Protein 6K00 (pdb70)

B-factor: mean 43.9, std 18.14, range [18.02, 138.72]

Sequence (712 aa):
GLLSTNFDMIQALPLNVKQRVCALKNLQMKTIQIESDFYKRVHELEIEFEGKFKSTFDQRKAIVAGEVEPTKEQIDTPILEGLEGDQLAELYKAAEADPSAKGIKDFWLTALRTHDLVAEAIEEHDVPILSYLTDVTTAASKDPAGFKIEFHFATNPYFKNQVLTKTYLLGFDPDAEAPLQFDGPHVIRAVGDTIEWEDGKNVTKKAVKLTKTVKADSFFNFFEPPEQAEEFLELDYEMGQAIRDTIIPRAVLFYTGELQSDDLYFQHMGLLSTNFDMIQALPLNVKQRVCALKNLQMKTIQIESDFYKRVHELEIEFEGKFKSTFDQRKAIVAGEVEPTKEQIDTPILEGLEGDQLAELYKAAEADPSAKGIKDFWLTALRTHDLVAEAIEEHDVPILSYLTDVTTAASKDPAGFKIEFHFATNPYFKNQVLTKTYLLGFDPDAEAPLQFDGPHVIRAVGDTIEWEDGKNVTKKAVTVKADSFFNFFEPPKSKDEREQAEEFLELDYEMGQAIRDTIIPRAVLFYTGELQSKESYSVYIYRVLKQVHPDTGVSSKAMSIMNSFVNDVFERIAAEASRLAHYNKRSTISSREIQTAVRLILPGELAKHAVSEGTKAVTKYTSSKKAKSRSSRAGLQFPVGRLHRILRKGNYAQRVGAGAPVYLAAVLEYLAAEVLELAGNAARDNKKTRIAPRHLQLAVRNDEELNKLLAGV

Radius of gyration: 29.06 Å; Cα contacts (8 Å, |Δi|>4): 1190; chains: 3; bounding box: 80×83×58 Å

Solvent-accessible surface area: 33879 Å² total; per-residue (Å²): 41,107,146,10,87,28,34,115,57,0,74,71,22,34,49,38,9,0,51,12,0,0,0,2,0,13,4,7,47,100,4,0,98,23,18,1,62,30,65,66,89,20,9,80,6,56,57,79,5,51,58,99,32,125,58,8,40,50,78,14,76,20,2,14,48,35,131,78,74,26,77,154,115,18,57,93,12,54,0,0,43,31,22,51,59,100,54,31,46,107,6,49,157,59,21,154,52,55,114,90,28,152,1,5,150,40,3,1,5,13,0,0,97,22,29,39,77,0,10,68,22,13,30,129,79,0,24,58,0,1,37,75,11,53,10,2,47,33,34,15,42,77,136,82,24,1,11,81,0,37,0,56,6,44,122,15,68,36,3,129,22,124,58,0,31,0,37,0,31,13,11,12,80,12,60,99,164,18,31,14,113,6,114,2,40,69,20,110,138,14,61,22,46,111,23,97,47,58,147,81,77,55,33,8,76,117,66,73,212,202,95,138,88,36,136,13,82,11,1,2,26,5,6,110,26,95,130,117,54,139,56,100,27,81,114,15,17,87,26,0,63,13,0,25,81,42,0,2,18,25,0,2,0,9,2,0,0,0,20,26,42,76,51,114,64,20,19,92,80,1,31,8,1,31,24,15,65,61,0,52,70,23,31,54,29,8,0,48,35,0,0,0,2,0,12,5,6,50,94,4,0,95,35,18,0,69,28,61,82,82,25,13,69,14,51,51,94,6,48,57,99,36,127,62,9,34,44,79,12,70,22,3,13,37,7,130,66,122,19,75,76,114,14,57,117,12,43,0,0,60,56,13,124,49,109,71,19,63,137,6,55,86,58,21,156,55,52,132,101,34,147,1,4,166,34,3,2,4,16,0,0,102,24,29,86,64,0,33,140,26,22,64,139,78,0,29,57,0,1,45,75,10,40,3,1,41,32,32,14,46,128,137,83,29,0,11,79,0,37,0,48,7,43,136,15,70,32,2,145,28,137,56,0,34,0,40,0,36,11,10,15,76,18,60,101,157,14,25,2,71,8,118,4,43,71,12,82,66,6,66,23,49,97,24,93,48,56,147,87,81,48,27,10,78,119,93,123,131,65,102,12,108,13,3,3,33,7,11,83,12,29,97,5,118,111,82,100,99,137,22,74,114,121,0,72,91,14,13,83,27,0,64,12,0,25,84,51,0,2,20,30,0,1,5,14,2,0,0,44,63,115,136,146,66,21,1,6,8,4,0,46,87,1,0,63,113,43,20,90,124,2,11,9,30,37,122,0,12,20,31,1,14,51,15,7,24,42,4,8,97,77,0,0,49,44,0,22,133,84,0,128,175,70,115,78,26,56,0,40,26,168,24,0,34,66,2,0,134,120,32,4,31,49,87,9,10,131,90,0,16,44,69,0,63,124,5,30,82,101,23,102,74,27,211,128,112,55,38,75,13,63,63,4,48,22,60,0,4,0,6,24,0,17,26,27,0,96,44,44,88,48,9,99,48,20,29,52,19,0,0,0,2,0,0,2,0,2,21,31,12,3,24,56,4,0,74,54,0,0,62,19,0,111,117,68,185,102,85,117,0,12,35,142,1,0,97,83,7,9,164,118,44,150,34,2,35,163,3,10,68,84,78

Nearest PDB structures (foldseek):
  6k00-assembly1_A  TM=1.004E+00  e=4.663E-52  Caenorhabditis elegans
  6k0c-assembly1_A  TM=9.958E-01  e=4.990E-48  Caenorhabditis elegans
  6k02-assembly1_A-2  TM=9.878E-01  e=5.646E-46  Caenorhabditis elegans
  6k09-assembly1_B  TM=9.761E-01  e=1.229E-45  Caenorhabditis elegans
  6k0c-assembly1_B  TM=9.736E-01  e=3.401E-45  Caenorhabditis elegans

InterPro domains:
  IPR002164 Nucleosome assembly protein [PF00956] (28-291)
  IPR002164 Nucleosome assembly protein [PTHR11875] (17-298)
  IPR037231 NAP-like superfamily [SSF143113] (11-296)

Secondary structure (DSSP, 8-state):
-TT-TTHHHHHHS-HHHHHHHHHHHHHHHHHHHHHHHHHHHHHHHHHHHHHHHHHHHHHHHHHHHTSSPPPHHHHTS-SSTT--HHHHHHHHHSS---TT--S-TTHHHHHHHHSHHHHHH--GGGHHHHTTEEEEEEEEEETTEEEEEEEEE-S-SSBS-SEEEEEEEEE-SPPTTSGGG--S-EEEEEE-----BPTT--TTEEEE---EEEEPP-GGGGGS---THHHHHHHHHHHHHHIIIIITTTHHHHHHT-EE---/-EE-SSGGG-TTHHHHHHS-HHHHHHHHHHHHHHHHHHHHHHHHHHHHHHHHHHHHHHHHHHHHHHHHHHHTSSPPPHHHHTS-SSTT--HHHHHHHHHSS---TT--S-TTHHHHHHHHSHHHHHH--GGGHHHHTTEEEEEEEEEETTEEEEEEEEE-S-SSBS-SEEEEEEEEE-SPPTTSGGG--S-EEEEEE-----BPTT--TTEE---EEPP-GGGGGSPPPPGGG--THHHHHHHHHHHHHIIIIIITTTHHHHHHT-S--/----HHHHHHHHHHH-TT-EE-HHHHHHHHHHHHHHHHHHHHHHHHHHTTSSS--B-HHHHHHHHHHHS-HHHHHHHHHHHHHHHHHHHT---PPPHHHHTT-SS-HHHHHHHHHHTTTTS-B-THHHHHHHHHHHHHHHHHHHHHHHHHHHTT-SEE-HHHHHHHHHTSHHHHHHSTT-

Foldseek 3Di:
DCPDPCNVVLVPDPPVVNVVVVVVVVVLLVVLQVVLVVLVVVLVVVQVCCVVCVVVQVVLLCQQQQVDDDDPVRVPDQLDPPDDPVVSVVVVVVDDDDVVDGHRFCLQVQLQCLPPLSVVQADPLCSVQSRQFRHKDKHADVVQGWMKIWTAGDDDQFFDDRIWMKTFRWDSAQDPVCNNVDDGIDTPDIATGDTHTHPPRPQQWDWDDVIDIDGHGHSRCLRVQFVCNVVRVVSSVVSVCCVHPPCSVCVSCSSVVVDDDDD/DFDDPPQCPPPCNVVLVPDPPVVVVVVVVVVVVLLVVLQVVLVVLLVVLVVQQVCCVVCVVVQVVLLCQQQQVDDDDPVRVPQQLDPPDDPVVRVVVCPPDDDDPVDGHRFCLQVQLQCLPPLSVVQADPLNNVQSRQFSHKDKHADVVQGWMKIWTAGDDDQFFDDRIWMKTWRWDSAADPVHRNRDDGIDTQFIATGDTHTDPPRPQLADPCRDGDRHSNCLRVQQGHPVPDPCSVVSNVSSVVVVCCCHVPCNVCSSCSNVVVDHD/DDAQLVLLQVLLCVLQVQFAADPVRRVVLRVLLVVLLVQLLLQLLVVQVPDDQQEREQVSSLVSLPVQFDDPLSVVLSVQLVQLLVQLVVFDVDDASQVSSPHSFHLVVSVVVSCVVPSSHHYDSSNSSSSRRSSSVLSNQLSNQLCVQQVVVVHRYRYNVSSCCSQVVDVRSCVNPVVD

Organism: Caenorhabditis elegans (NCBI:txid6239)

Structure (mmCIF, N/CA/C/O backbone):
data_6K00
#
_entry.id   6K00
#
_cell.length_a   68.298
_cell.length_b   78.724
_cell.length_c   169.390
_cell.angle_alpha   90.000
_cell.angle_beta   90.000
_cell.angle_gamma   90.000
#
_symmetry.space_group_name_H-M   'P 21 21 21'
#
loop_
_entity.id
_entity.type
_entity.pdbx_description
1 polymer 'Nucleosome Assembly Protein'
2 polymer 'Histone H2B 1,Histone H2A'
3 water water
#
loop_
_atom_site.group_PDB
_atom_site.id
_atom_site.type_symbol
_atom_site.label_atom_id
_atom_site.label_alt_id
_atom_site.label_comp_id
_atom_site.label_asym_id
_atom_site.label_entity_id
_atom_site.label_seq_id
_atom_site.pdbx_PDB_ins_code
_atom_site.Cartn_x
_atom_site.Cartn_y
_atom_site.Cartn_z
_atom_site.occupancy
_atom_site.B_iso_or_equiv
_atom_site.auth_seq_id
_atom_site.auth_comp_id
_atom_site.auth_asym_id
_atom_site.auth_atom_id
_atom_site.pdbx_PDB_model_num
ATOM 1 N N . GLY A 1 22 ? -11.586 -4.032 -10.639 1.00 82.40 10 GLY A N 1
ATOM 2 C CA . GLY A 1 22 ? -11.812 -2.637 -10.978 1.00 82.46 10 GLY A CA 1
ATOM 3 C C . GLY A 1 22 ? -11.636 -1.703 -9.791 1.00 81.94 10 GLY A C 1
ATOM 4 O O . GLY A 1 22 ? -11.228 -0.548 -9.939 1.00 83.71 10 GLY A O 1
ATOM 5 N N . LEU A 1 23 ? -11.975 -2.213 -8.616 1.00 77.08 11 LEU A N 1
ATOM 6 C CA . LEU A 1 23 ? -11.720 -1.486 -7.376 1.00 70.94 11 LEU A CA 1
ATOM 7 C C . LEU A 1 23 ? -10.261 -1.582 -6.950 1.00 62.64 11 LEU A C 1
ATOM 8 O O . LEU A 1 23 ? -9.849 -0.905 -6.019 1.00 60.83 11 LEU A O 1
ATOM 13 N N . LEU A 1 24 ? -9.484 -2.406 -7.631 1.00 62.17 12 LEU A N 1
ATOM 14 C CA . LEU A 1 24 ? -8.052 -2.538 -7.402 1.00 63.02 12 LEU A CA 1
ATOM 15 C C . LEU A 1 24 ? -7.248 -1.376 -8.001 1.00 63.59 12 LEU A C 1
ATOM 16 O O . LEU A 1 24 ? -6.026 -1.327 -7.815 1.00 62.47 12 LEU A O 1
ATOM 21 N N . SER A 1 25 ? -7.904 -0.461 -8.727 1.00 62.01 13 SER A N 1
ATOM 22 C CA . SER A 1 25 ? -7.208 0.611 -9.438 1.00 62.78 13 SER A CA 1
ATOM 23 C C . SER A 1 25 ? -6.313 1.415 -8.504 1.00 62.06 13 SER A C 1
ATOM 24 O O . SER A 1 25 ? -6.698 1.730 -7.376 1.00 59.03 13 SER A O 1
ATOM 27 N N . THR A 1 26 ? -5.110 1.740 -8.999 1.00 61.93 14 THR A N 1
ATOM 28 C CA . THR A 1 26 ? -4.086 2.425 -8.208 1.00 60.34 14 THR A CA 1
ATOM 29 C C . THR A 1 26 ? -4.602 3.721 -7.580 1.00 59.84 14 THR A C 1
ATOM 30 O O . THR A 1 26 ? -4.209 4.083 -6.463 1.00 58.86 14 THR A O 1
ATOM 34 N N . ASN A 1 27 ? -5.462 4.446 -8.295 1.00 57.95 15 ASN A N 1
ATOM 35 C CA . ASN A 1 27 ? -5.941 5.755 -7.870 1.00 54.80 15 ASN A CA 1
ATOM 36 C C . ASN A 1 27 ? -7.434 5.774 -7.542 1.00 54.69 15 ASN A C 1
ATOM 37 O O . ASN A 1 27 ? -8.104 6.780 -7.787 1.00 58.25 15 ASN A O 1
ATOM 42 N N . PHE A 1 28 ? -7.977 4.677 -6.997 1.00 55.33 16 PHE A N 1
ATOM 43 C CA . PHE A 1 28 ? -9.416 4.613 -6.734 1.00 53.76 16 PHE A CA 1
ATOM 44 C C . PHE A 1 28 ? -9.878 5.727 -5.800 1.00 57.58 16 PHE A C 1
ATOM 45 O O . PHE A 1 28 ? -10.932 6.333 -6.027 1.00 61.23 16 PHE A O 1
ATOM 53 N N . ASP A 1 29 ? -9.128 5.985 -4.722 1.00 58.38 17 ASP A N 1
ATOM 54 C CA . ASP A 1 29 ? -9.578 6.962 -3.733 1.00 56.04 17 ASP A CA 1
ATOM 55 C C . ASP A 1 29 ? -9.751 8.335 -4.364 1.00 52.99 17 ASP A C 1
ATOM 56 O O . ASP A 1 29 ? -10.718 9.046 -4.067 1.00 53.25 17 ASP A O 1
ATOM 61 N N . MET A 1 30 ? -8.830 8.714 -5.253 1.00 48.96 18 MET A N 1
ATOM 62 C CA . MET A 1 30 ? -8.973 9.960 -5.998 1.00 47.74 18 MET A CA 1
ATOM 63 C C . MET A 1 30 ? -10.229 9.948 -6.863 1.00 46.66 18 MET A C 1
ATOM 64 O O . MET A 1 30 ? -11.005 10.910 -6.862 1.00 46.15 18 MET A O 1
ATOM 69 N N . ILE A 1 31 ? -10.437 8.868 -7.620 1.00 48.59 19 ILE A N 1
ATOM 70 C CA . ILE A 1 31 ? -11.620 8.761 -8.472 1.00 45.88 19 ILE A CA 1
ATOM 71 C C . ILE A 1 31 ? -12.889 8.944 -7.648 1.00 45.06 19 ILE A C 1
ATOM 72 O O . ILE A 1 31 ? -13.771 9.735 -8.001 1.00 44.59 19 ILE A O 1
ATOM 77 N N . GLN A 1 32 ? -13.002 8.200 -6.543 1.00 47.32 20 GLN A N 1
ATOM 78 C CA . GLN A 1 32 ? -14.164 8.315 -5.664 1.00 45.02 20 GLN A CA 1
ATOM 79 C C . GLN A 1 32 ? -14.423 9.753 -5.226 1.00 41.41 20 GLN A C 1
ATOM 80 O O . GLN A 1 32 ? -15.574 10.201 -5.188 1.00 42.96 20 GLN A O 1
ATOM 86 N N . ALA A 1 33 ? -13.366 10.486 -4.865 1.00 35.74 21 ALA A N 1
ATOM 87 C CA . ALA A 1 33 ? -13.516 11.851 -4.362 1.00 39.18 21 ALA A CA 1
ATOM 88 C C . ALA A 1 33 ? -13.842 12.875 -5.446 1.00 41.48 21 ALA A C 1
ATOM 89 O O . ALA A 1 33 ? -14.193 14.008 -5.103 1.00 40.90 21 ALA A O 1
ATOM 91 N N . LEU A 1 34 ? -13.716 12.527 -6.724 1.00 41.45 22 LEU A N 1
ATOM 92 C CA . LEU A 1 34 ? -13.973 13.493 -7.786 1.00 40.40 22 LEU A CA 1
ATOM 93 C C . LEU A 1 34 ? -15.409 14.006 -7.704 1.00 40.42 22 LEU A C 1
ATOM 94 O O . LEU A 1 34 ? -16.337 13.207 -7.518 1.00 40.55 22 LEU A O 1
ATOM 99 N N . PRO A 1 35 ? -15.632 15.317 -7.815 1.00 38.61 23 PRO A N 1
ATOM 100 C CA . PRO A 1 35 ? -17.001 15.821 -7.961 1.00 39.87 23 PRO A CA 1
ATOM 101 C C . PRO A 1 35 ? -17.686 15.189 -9.164 1.00 43.20 23 PRO A C 1
ATOM 102 O O . PRO A 1 35 ? -17.042 14.716 -10.102 1.00 46.08 23 PRO A O 1
ATOM 106 N N . LEU A 1 36 ? -19.021 15.184 -9.118 1.00 43.01 24 LEU A N 1
ATOM 107 C CA . LEU A 1 36 ? -19.800 14.424 -10.093 1.00 44.12 24 LEU A CA 1
ATOM 108 C C . LEU A 1 36 ? -19.592 14.931 -11.514 1.00 44.63 24 LEU A C 1
ATOM 109 O O . LEU A 1 36 ? -19.441 14.131 -12.446 1.00 46.97 24 LEU A O 1
ATOM 114 N N . ASN A 1 37 ? -19.590 16.253 -11.706 1.00 43.76 25 ASN A N 1
ATOM 115 C CA . ASN A 1 37 ? -19.403 16.794 -13.049 1.00 44.17 25 ASN A CA 1
ATOM 116 C C . ASN A 1 37 ? -18.031 16.434 -13.608 1.00 44.60 25 ASN A C 1
ATOM 117 O O . ASN A 1 37 ? -17.868 16.307 -14.828 1.00 47.55 25 ASN A O 1
ATOM 122 N N . VAL A 1 38 ? -17.036 16.266 -12.737 1.00 43.82 26 VAL A N 1
ATOM 123 C CA . VAL A 1 38 ? -15.722 15.813 -13.180 1.00 39.56 26 VAL A CA 1
ATOM 124 C C . VAL A 1 38 ? -15.738 14.315 -13.457 1.00 38.47 26 VAL A C 1
ATOM 125 O O . VAL A 1 38 ? -15.113 13.842 -14.415 1.00 37.12 26 VAL A O 1
ATOM 129 N N . LYS A 1 39 ? -16.445 13.549 -12.619 1.00 33.85 27 LYS A N 1
ATOM 130 C CA . LYS A 1 39 ? -16.608 12.120 -12.865 1.00 37.77 27 LYS A CA 1
ATOM 131 C C . LYS A 1 39 ? -17.169 11.857 -14.257 1.00 36.73 27 LYS A C 1
ATOM 132 O O . LYS A 1 39 ? -16.703 10.956 -14.964 1.00 41.22 27 LYS A O 1
ATOM 138 N N . GLN A 1 40 ? -18.168 12.641 -14.667 1.00 33.37 28 GLN A N 1
ATOM 139 C CA . GLN A 1 40 ? -18.783 12.441 -15.973 1.00 34.24 28 GLN A CA 1
ATOM 140 C C . GLN A 1 40 ? -17.802 12.726 -17.101 1.00 38.02 28 GLN A C 1
ATOM 141 O O . GLN A 1 40 ? -17.896 12.118 -18.174 1.00 41.32 28 GLN A O 1
ATOM 147 N N . ARG A 1 41 ? -16.852 13.636 -16.877 1.00 34.47 29 ARG A N 1
ATOM 148 C CA . ARG A 1 41 ? -15.812 13.877 -17.869 1.00 30.68 29 ARG A CA 1
ATOM 149 C C . ARG A 1 41 ? -14.869 12.687 -17.977 1.00 31.88 29 ARG A C 1
ATOM 150 O O . ARG A 1 41 ? -14.415 12.348 -19.076 1.00 34.67 29 ARG A O 1
ATOM 158 N N . VAL A 1 42 ? -14.551 12.050 -16.847 1.00 33.11 30 VAL A N 1
ATOM 159 C CA . VAL A 1 42 ? -13.751 10.831 -16.886 1.00 33.92 30 VAL A CA 1
ATOM 160 C C . VAL A 1 42 ? -14.500 9.741 -17.639 1.00 36.21 30 VAL A C 1
ATOM 161 O O . VAL A 1 42 ? -13.910 8.974 -18.412 1.00 34.68 30 VAL A O 1
ATOM 165 N N . CYS A 1 43 ? -15.817 9.668 -17.436 1.00 38.02 31 CYS A N 1
ATOM 166 C CA . CYS A 1 43 ? -16.644 8.712 -18.164 1.00 36.03 31 CYS A CA 1
ATOM 167 C C . CYS A 1 43 ? -16.554 8.955 -19.668 1.00 35.54 31 CYS A C 1
ATOM 168 O O . CYS A 1 43 ? -16.386 8.016 -20.455 1.00 32.66 31 CYS A O 1
ATOM 171 N N . ALA A 1 44 ? -16.657 10.224 -20.079 1.00 35.63 32 ALA A N 1
ATOM 172 C CA . ALA A 1 44 ? -16.450 10.584 -21.478 1.00 36.40 32 ALA A CA 1
ATOM 173 C C . ALA A 1 44 ? -15.093 10.099 -21.978 1.00 33.60 32 ALA A C 1
ATOM 174 O O . ALA A 1 44 ? -14.977 9.597 -23.102 1.00 38.40 32 ALA A O 1
ATOM 176 N N . LEU A 1 45 ? -14.055 10.240 -21.152 1.00 26.78 33 LEU A N 1
ATOM 177 C CA . LEU A 1 45 ? -12.731 9.770 -21.547 1.00 30.95 33 LEU A CA 1
ATOM 178 C C . LEU A 1 45 ? -12.683 8.252 -21.665 1.00 32.99 33 LEU A C 1
ATOM 179 O O . LEU A 1 45 ? -11.955 7.721 -22.511 1.00 36.70 33 LEU A O 1
ATOM 184 N N . LYS A 1 46 ? -13.438 7.537 -20.827 1.00 33.61 34 LYS A N 1
ATOM 185 C CA . LYS A 1 46 ? -13.511 6.086 -20.968 1.00 35.52 34 LYS A CA 1
ATOM 186 C C . LYS A 1 46 ? -14.138 5.702 -22.301 1.00 31.14 34 LYS A C 1
ATOM 187 O O . LYS A 1 46 ? -13.664 4.785 -22.981 1.00 28.08 34 LYS A O 1
ATOM 193 N N . ASN A 1 47 ? -15.200 6.406 -22.695 1.00 31.23 35 ASN A N 1
ATOM 194 C CA . ASN A 1 47 ? -15.823 6.146 -23.987 1.00 34.49 35 ASN A CA 1
ATOM 195 C C . ASN A 1 47 ? -14.871 6.469 -25.133 1.00 34.12 35 ASN A C 1
ATOM 196 O O . ASN A 1 47 ? -14.782 5.711 -26.105 1.00 32.40 35 ASN A O 1
ATOM 201 N N . LEU A 1 48 ? -14.153 7.595 -25.037 1.00 29.68 36 LEU A N 1
ATOM 202 C CA . LEU A 1 48 ? -13.177 7.936 -26.068 1.00 28.94 36 LEU A CA 1
ATOM 203 C C . LEU A 1 48 ? -12.048 6.912 -26.111 1.00 30.29 36 LEU A C 1
ATOM 204 O O . LEU A 1 48 ? -11.544 6.576 -27.190 1.00 30.99 36 LEU A O 1
ATOM 209 N N . GLN A 1 49 ? -11.647 6.397 -24.944 1.00 30.48 37 GLN A N 1
ATOM 210 C CA . GLN A 1 49 ? -10.595 5.385 -24.896 1.00 31.19 37 GLN A CA 1
ATOM 211 C C . GLN A 1 49 ? -11.004 4.127 -25.649 1.00 32.19 37 GLN A C 1
ATOM 212 O O . GLN A 1 49 ? -10.164 3.472 -26.279 1.00 32.35 37 GLN A O 1
ATOM 218 N N . MET A 1 50 ? -12.287 3.759 -25.572 1.00 31.36 38 MET A N 1
ATOM 219 C CA . MET A 1 50 ? -12.774 2.597 -26.310 1.00 35.51 38 MET A CA 1
ATOM 220 C C . MET A 1 50 ? -12.623 2.801 -27.810 1.00 36.60 38 MET A C 1
ATOM 221 O O . MET A 1 50 ? -12.297 1.861 -28.544 1.00 39.45 38 MET A O 1
ATOM 226 N N . LYS A 1 51 ? -12.855 4.026 -28.285 1.00 38.02 39 LYS A N 1
ATOM 227 C CA . LYS A 1 51 ? -12.705 4.307 -29.708 1.00 34.75 39 LYS A CA 1
ATOM 228 C C . LYS A 1 51 ? -11.242 4.254 -30.132 1.00 31.86 39 LYS A C 1
ATOM 229 O O . LYS A 1 51 ? -10.927 3.765 -31.222 1.00 32.59 39 LYS A O 1
ATOM 235 N N . THR A 1 52 ? -10.336 4.753 -29.284 1.00 31.94 40 THR A N 1
ATOM 236 C CA . THR A 1 52 ? -8.909 4.622 -29.564 1.00 28.20 40 THR A CA 1
ATOM 237 C C . THR A 1 52 ? -8.526 3.163 -29.745 1.00 32.88 40 THR A C 1
ATOM 238 O O . THR A 1 52 ? -7.788 2.810 -30.675 1.00 31.27 40 THR A O 1
ATOM 242 N N . ILE A 1 53 ? -9.046 2.297 -28.877 1.00 35.14 41 ILE A N 1
ATOM 243 C CA . ILE A 1 53 ? -8.680 0.888 -28.906 1.00 34.33 41 ILE A CA 1
ATOM 244 C C . ILE A 1 53 ? -9.214 0.215 -30.166 1.00 32.95 41 ILE A C 1
ATOM 245 O O . ILE A 1 53 ? -8.561 -0.669 -30.735 1.00 31.38 41 ILE A O 1
ATOM 250 N N . GLN A 1 54 ? -10.403 0.620 -30.627 1.00 31.92 42 GLN A N 1
ATOM 251 C CA . GLN A 1 54 ? -10.920 0.083 -31.885 1.00 31.82 42 GLN A CA 1
ATOM 252 C C . GLN A 1 54 ? -9.995 0.424 -33.045 1.00 30.74 42 GLN A C 1
ATOM 253 O O . GLN A 1 54 ? -9.746 -0.416 -33.917 1.00 35.99 42 GLN A O 1
ATOM 259 N N . ILE A 1 55 ? -9.470 1.652 -33.065 1.00 29.79 43 ILE A N 1
ATOM 260 C CA . ILE A 1 55 ? -8.532 2.048 -34.110 1.00 29.53 43 ILE A CA 1
ATOM 261 C C . ILE A 1 55 ? -7.238 1.259 -33.978 1.00 29.63 43 ILE A C 1
ATOM 262 O O . ILE A 1 55 ? -6.639 0.839 -34.978 1.00 31.67 43 ILE A O 1
ATOM 267 N N . GLU A 1 56 ? -6.795 1.037 -32.738 1.00 28.41 44 GLU A N 1
ATOM 268 C CA . GLU A 1 56 ? -5.616 0.212 -32.497 1.00 34.80 44 GLU A CA 1
ATOM 269 C C . GLU A 1 56 ? -5.814 -1.201 -33.028 1.00 32.19 44 GLU A C 1
ATOM 270 O O . GLU A 1 56 ? -4.874 -1.813 -33.547 1.00 28.72 44 GLU A O 1
ATOM 276 N N . SER A 1 57 ? -7.033 -1.735 -32.906 1.00 31.15 45 SER A N 1
ATOM 277 C CA . SER A 1 57 ? -7.304 -3.075 -33.411 1.00 30.14 45 SER A CA 1
ATOM 278 C C . SER A 1 57 ? -7.139 -3.136 -34.925 1.00 30.72 45 SER A C 1
ATOM 279 O O . SER A 1 57 ? -6.620 -4.121 -35.461 1.00 29.66 45 SER A O 1
ATOM 282 N N . ASP A 1 58 ? -7.564 -2.088 -35.633 1.00 30.13 46 ASP A N 1
ATOM 283 C CA . ASP A 1 58 ? -7.322 -2.031 -37.072 1.00 31.36 46 ASP A CA 1
ATOM 284 C C . ASP A 1 58 ? -5.830 -1.961 -37.374 1.00 28.61 46 ASP A C 1
ATOM 285 O O . ASP A 1 58 ? -5.354 -2.595 -38.323 1.00 30.93 46 ASP A O 1
ATOM 290 N N . PHE A 1 59 ? -5.076 -1.204 -36.571 1.00 27.33 47 PHE A N 1
ATOM 291 C CA . PHE A 1 59 ? -3.628 -1.123 -36.758 1.00 26.29 47 PHE A CA 1
ATOM 292 C C . PHE A 1 59 ? -2.984 -2.506 -36.683 1.00 28.30 47 PHE A C 1
ATOM 293 O O . PHE A 1 59 ? -2.171 -2.873 -37.539 1.00 29.58 47 PHE A O 1
ATOM 301 N N . TYR A 1 60 ? -3.356 -3.301 -35.674 1.00 26.74 48 TYR A N 1
ATOM 302 C CA . TYR A 1 60 ? -2.749 -4.621 -35.523 1.00 23.03 48 TYR A CA 1
ATOM 303 C C . TYR A 1 60 ? -3.145 -5.559 -36.651 1.00 23.28 48 TYR A C 1
ATOM 304 O O . TYR A 1 60 ? -2.349 -6.418 -37.048 1.00 26.39 48 TYR A O 1
ATOM 313 N N . LYS A 1 61 ? -4.365 -5.419 -37.177 1.00 23.36 49 LYS A N 1
ATOM 314 C CA . LYS A 1 61 ? -4.745 -6.214 -38.338 1.00 25.66 49 LYS A CA 1
ATOM 315 C C . LYS A 1 61 ? -3.861 -5.881 -39.530 1.00 25.00 49 LYS A C 1
ATOM 316 O O . LYS A 1 61 ? -3.380 -6.786 -40.225 1.00 26.73 49 LYS A O 1
ATOM 322 N N . ARG A 1 62 ? -3.598 -4.590 -39.759 1.00 26.83 50 ARG A N 1
ATOM 323 C CA . ARG A 1 62 ? -2.720 -4.200 -40.860 1.00 29.25 50 ARG A CA 1
ATOM 324 C C . ARG A 1 62 ? -1.305 -4.722 -40.648 1.00 22.89 50 ARG A C 1
ATOM 325 O O . ARG A 1 62 ? -0.638 -5.129 -41.603 1.00 28.30 50 ARG A O 1
ATOM 333 N N . VAL A 1 63 ? -0.827 -4.709 -39.403 1.00 25.47 51 VAL A N 1
ATOM 334 C CA . VAL A 1 63 ? 0.502 -5.244 -39.118 1.00 28.14 51 VAL A CA 1
ATOM 335 C C . VAL A 1 63 ? 0.545 -6.740 -39.407 1.00 25.94 51 VAL A C 1
ATOM 336 O O . VAL A 1 63 ? 1.519 -7.253 -39.975 1.00 27.71 51 VAL A O 1
ATOM 340 N N . HIS A 1 64 ? -0.509 -7.462 -39.017 1.00 24.70 52 HIS A N 1
ATOM 341 C CA . HIS A 1 64 ? -0.588 -8.889 -39.317 1.00 26.12 52 HIS A CA 1
ATOM 342 C C . HIS A 1 64 ? -0.513 -9.137 -40.818 1.00 28.97 52 HIS A C 1
ATOM 343 O O . HIS A 1 64 ? 0.213 -10.029 -41.276 1.00 29.87 52 HIS A O 1
ATOM 350 N N . GLU A 1 65 ? -1.251 -8.351 -41.604 1.00 26.19 53 GLU A N 1
ATOM 351 C CA . GLU A 1 65 ? -1.132 -8.442 -43.056 1.00 30.25 53 GLU A CA 1
ATOM 352 C C . GLU A 1 65 ? 0.282 -8.098 -43.510 1.00 30.24 53 GLU A C 1
ATOM 353 O O . GLU A 1 65 ? 0.814 -8.725 -44.435 1.00 33.57 53 GLU A O 1
ATOM 359 N N . LEU A 1 66 ? 0.905 -7.098 -42.878 1.00 27.71 54 LEU A N 1
ATOM 360 C CA . LEU A 1 66 ? 2.288 -6.774 -43.214 1.00 28.43 54 LEU A CA 1
ATOM 361 C C . LEU A 1 66 ? 3.202 -7.969 -42.973 1.00 27.59 54 LEU A C 1
ATOM 362 O O . LEU A 1 66 ? 4.080 -8.260 -43.792 1.00 31.77 54 LEU A O 1
ATOM 367 N N . GLU A 1 67 ? 3.001 -8.680 -41.859 1.00 27.76 55 GLU A N 1
ATOM 368 C CA . GLU A 1 67 ? 3.808 -9.866 -41.580 1.00 29.88 55 GLU A CA 1
ATOM 369 C C . GLU A 1 67 ? 3.584 -10.945 -42.631 1.00 30.45 55 GLU A C 1
ATOM 370 O O . GLU A 1 67 ? 4.534 -11.613 -43.058 1.00 30.33 55 GLU A O 1
ATOM 376 N N . ILE A 1 68 ? 2.331 -11.146 -43.044 1.00 28.64 56 ILE A N 1
ATOM 377 C CA . ILE A 1 68 ? 2.041 -12.099 -44.112 1.00 30.28 56 ILE A CA 1
ATOM 378 C C . ILE A 1 68 ? 2.768 -11.694 -45.387 1.00 31.99 56 ILE A C 1
ATOM 379 O O . ILE A 1 68 ? 3.400 -12.522 -46.054 1.00 31.63 56 ILE A O 1
ATOM 384 N N . GLU A 1 69 ? 2.692 -10.406 -45.739 1.00 30.79 57 GLU A N 1
ATOM 385 C CA . GLU A 1 69 ? 3.343 -9.921 -46.952 1.00 30.35 57 GLU A CA 1
ATOM 386 C C . GLU A 1 69 ? 4.836 -10.213 -46.928 1.00 35.96 57 GLU A C 1
ATOM 387 O O . GLU A 1 69 ? 5.423 -10.577 -47.953 1.00 42.51 57 GLU A O 1
ATOM 393 N N . PHE A 1 70 ? 5.469 -10.060 -45.767 1.00 32.59 58 PHE A N 1
ATOM 394 C CA . PHE A 1 70 ? 6.910 -10.238 -45.678 1.00 32.27 58 PHE A CA 1
ATOM 395 C C . PHE A 1 70 ? 7.350 -11.697 -45.602 1.00 33.74 58 PHE A C 1
ATOM 396 O O . PHE A 1 70 ? 8.557 -11.954 -45.677 1.00 34.56 58 PHE A O 1
ATOM 404 N N . GLU A 1 71 ? 6.425 -12.652 -45.444 1.00 31.87 59 GLU A N 1
ATOM 405 C CA . GLU A 1 71 ? 6.818 -14.061 -45.439 1.00 35.38 59 GLU A CA 1
ATOM 406 C C . GLU A 1 71 ? 7.550 -14.426 -46.725 1.00 35.57 59 GLU A C 1
ATOM 407 O O . GLU A 1 71 ? 8.607 -15.070 -46.694 1.00 31.69 59 GLU A O 1
ATOM 413 N N . GLY A 1 72 ? 6.991 -14.023 -47.872 1.00 34.78 60 GLY A N 1
ATOM 414 C CA . GLY A 1 72 ? 7.648 -14.264 -49.145 1.00 38.50 60 GLY A CA 1
ATOM 415 C C . GLY A 1 72 ? 9.017 -13.620 -49.248 1.00 43.73 60 GLY A C 1
ATOM 416 O O . GLY A 1 72 ? 9.898 -14.136 -49.939 1.00 46.46 60 GLY A O 1
ATOM 417 N N . LYS A 1 73 ? 9.217 -12.486 -48.572 1.00 44.56 61 LYS A N 1
ATOM 418 C CA . LYS A 1 73 ? 10.510 -11.813 -48.620 1.00 40.99 61 LYS A CA 1
ATOM 419 C C . LYS A 1 73 ? 11.534 -12.516 -47.734 1.00 41.29 61 LYS A C 1
ATOM 420 O O . LYS A 1 73 ? 12.703 -12.639 -48.112 1.00 45.25 61 LYS A O 1
ATOM 426 N N . PHE A 1 74 ? 11.111 -12.987 -46.556 1.00 43.05 62 PHE A N 1
ATOM 427 C CA . PHE A 1 74 ? 12.007 -13.726 -45.668 1.00 39.72 62 PHE A CA 1
ATOM 428 C C . PHE A 1 74 ? 12.318 -15.118 -46.196 1.00 43.51 62 PHE A C 1
ATOM 429 O O . PHE A 1 74 ? 13.386 -15.668 -45.898 1.00 40.94 62 PHE A O 1
ATOM 437 N N . LYS A 1 75 ? 11.386 -15.701 -46.958 1.00 43.77 63 LYS A N 1
ATOM 438 C CA . LYS A 1 75 ? 11.398 -17.133 -47.248 1.00 43.73 63 LYS A CA 1
ATOM 439 C C . LYS A 1 75 ? 12.728 -17.610 -47.820 1.00 39.06 63 LYS A C 1
ATOM 440 O O . LYS A 1 75 ? 13.228 -18.677 -47.443 1.00 39.84 63 LYS A O 1
ATOM 446 N N . SER A 1 76 ? 13.312 -16.840 -48.738 1.00 36.36 64 SER A N 1
ATOM 447 C CA . SER A 1 76 ? 14.506 -17.307 -49.436 1.00 42.82 64 SER A CA 1
ATOM 448 C C . SER A 1 76 ? 15.693 -17.467 -48.491 1.00 41.36 64 SER A C 1
ATOM 449 O O . SER A 1 76 ? 16.484 -18.409 -48.634 1.00 45.91 64 SER A O 1
ATOM 452 N N . THR A 1 77 ? 15.828 -16.566 -47.512 1.00 38.37 65 THR A N 1
ATOM 453 C CA . THR A 1 77 ? 16.941 -16.661 -46.573 1.00 39.79 65 THR A CA 1
ATOM 454 C C . THR A 1 77 ? 16.787 -17.905 -45.711 1.00 37.68 65 THR A C 1
ATOM 455 O O . THR A 1 77 ? 17.766 -18.601 -45.414 1.00 40.71 65 THR A O 1
ATOM 459 N N . PHE A 1 78 ? 15.543 -18.195 -45.315 1.00 32.73 66 PHE A N 1
ATOM 460 C CA . PHE A 1 78 ? 15.253 -19.363 -44.493 1.00 33.03 66 PHE A CA 1
ATOM 461 C C . PHE A 1 78 ? 15.438 -20.642 -45.301 1.00 34.97 66 PHE A C 1
ATOM 462 O O . PHE A 1 78 ? 15.933 -21.646 -44.777 1.00 36.07 66 PHE A O 1
ATOM 470 N N . ASP A 1 79 ? 15.028 -20.629 -46.575 1.00 36.11 67 ASP A N 1
ATOM 471 C CA . ASP A 1 79 ? 15.260 -21.779 -47.446 1.00 35.46 67 ASP A CA 1
ATOM 472 C C . ASP A 1 79 ? 16.745 -22.059 -47.594 1.00 32.58 67 ASP A C 1
ATOM 473 O O . ASP A 1 79 ? 17.196 -23.196 -47.418 1.00 36.55 67 ASP A O 1
ATOM 478 N N . GLN A 1 80 ? 17.522 -21.027 -47.937 1.00 29.43 68 GLN A N 1
ATOM 479 C CA . GLN A 1 80 ? 18.963 -21.202 -48.074 1.00 32.43 68 GLN A CA 1
ATOM 480 C C . GLN A 1 80 ? 19.580 -21.698 -46.773 1.00 32.53 68 GLN A C 1
ATOM 481 O O . GLN A 1 80 ? 20.508 -22.515 -46.790 1.00 31.91 68 GLN A O 1
ATOM 487 N N . ARG A 1 81 ? 19.059 -21.232 -45.635 1.00 30.18 69 ARG A N 1
ATOM 488 C CA . ARG A 1 81 ? 19.555 -21.705 -44.348 1.00 27.34 69 ARG A CA 1
ATOM 489 C C . ARG A 1 81 ? 19.262 -23.190 -44.168 1.00 26.79 69 ARG A C 1
ATOM 490 O O . ARG A 1 81 ? 20.144 -23.965 -43.783 1.00 30.38 69 ARG A O 1
ATOM 498 N N . LYS A 1 82 ? 18.033 -23.611 -44.481 1.00 27.80 70 LYS A N 1
ATOM 499 C CA . LYS A 1 82 ? 17.683 -25.023 -44.363 1.00 29.26 70 LYS A CA 1
ATOM 500 C C . LYS A 1 82 ? 18.553 -25.884 -45.269 1.00 32.54 70 LYS A C 1
ATOM 501 O O . LYS A 1 82 ? 18.997 -26.967 -44.869 1.00 32.62 70 LYS A O 1
ATOM 507 N N . ALA A 1 83 ? 18.799 -25.422 -46.500 1.00 31.23 71 ALA A N 1
ATOM 508 C CA . ALA A 1 83 ? 19.647 -26.169 -47.424 1.00 32.77 71 ALA A CA 1
ATOM 509 C C . ALA A 1 83 ? 21.068 -26.297 -46.891 1.00 32.14 71 ALA A C 1
ATOM 510 O O . ALA A 1 83 ? 21.694 -27.356 -47.017 1.00 34.14 71 ALA A O 1
ATOM 512 N N . ILE A 1 84 ? 21.603 -25.223 -46.309 1.00 29.34 72 ILE A N 1
ATOM 513 C CA . ILE A 1 84 ? 22.936 -25.283 -45.715 1.00 30.38 72 ILE A CA 1
ATOM 514 C C . ILE A 1 84 ? 22.942 -26.232 -44.520 1.00 33.10 72 ILE A C 1
ATOM 515 O O . ILE A 1 84 ? 23.830 -27.084 -44.387 1.00 35.15 72 ILE A O 1
ATOM 520 N N . VAL A 1 85 ? 21.961 -26.086 -43.624 1.00 31.01 73 VAL A N 1
ATOM 521 C CA . VAL A 1 85 ? 21.881 -26.944 -42.442 1.00 31.67 73 VAL A CA 1
ATOM 522 C C . VAL A 1 85 ? 21.810 -28.410 -42.850 1.00 35.09 73 VAL A C 1
ATOM 523 O O . VAL A 1 85 ? 22.455 -29.272 -42.242 1.00 38.72 73 VAL A O 1
ATOM 527 N N . ALA A 1 86 ? 21.033 -28.716 -43.889 1.00 30.97 74 ALA A N 1
ATOM 528 C CA . ALA A 1 86 ? 20.876 -30.092 -44.337 1.00 33.77 74 ALA A CA 1
ATOM 529 C C . ALA A 1 86 ? 22.062 -30.585 -45.154 1.00 38.29 74 ALA A C 1
ATOM 530 O O . ALA A 1 86 ? 22.162 -31.789 -45.405 1.00 42.72 74 ALA A O 1
ATOM 532 N N . GLY A 1 87 ? 22.958 -29.696 -45.571 1.00 42.16 75 GLY A N 1
ATOM 533 C CA . GLY A 1 87 ? 24.072 -30.101 -46.403 1.00 41.68 75 GLY A CA 1
ATOM 534 C C . GLY A 1 87 ? 23.719 -30.280 -47.858 1.00 45.21 75 GLY A C 1
ATOM 535 O O . GLY A 1 87 ? 24.453 -30.956 -48.585 1.00 45.48 75 GLY A O 1
ATOM 536 N N . GLU A 1 88 ? 22.599 -29.706 -48.304 1.00 45.68 76 GLU A N 1
ATOM 537 C CA . GLU A 1 88 ? 22.168 -29.836 -49.689 1.00 43.25 76 GLU A CA 1
ATOM 538 C C . GLU A 1 88 ? 22.899 -28.877 -50.618 1.00 45.34 76 GLU A C 1
ATOM 539 O O . GLU A 1 88 ? 22.903 -29.097 -51.833 1.00 50.03 76 GLU A O 1
ATOM 545 N N . VAL A 1 89 ? 23.506 -27.820 -50.082 1.00 42.81 77 VAL A N 1
ATOM 546 C CA . VAL A 1 89 ? 24.246 -26.853 -50.881 1.00 46.17 77 VAL A CA 1
ATOM 547 C C . VAL A 1 89 ? 25.506 -26.472 -50.114 1.00 48.18 77 VAL A C 1
ATOM 548 O O . VAL A 1 89 ? 25.550 -26.538 -48.882 1.00 45.93 77 VAL A O 1
ATOM 552 N N . GLU A 1 90 ? 26.545 -26.099 -50.855 1.00 47.91 78 GLU A N 1
ATOM 553 C CA . GLU A 1 90 ? 27.842 -25.754 -50.288 1.00 49.60 78 GLU A CA 1
ATOM 554 C C . GLU A 1 90 ? 27.996 -24.243 -50.163 1.00 51.81 78 GLU A C 1
ATOM 555 O O . GLU A 1 90 ? 27.522 -23.499 -51.026 1.00 52.37 78 GLU A O 1
ATOM 557 N N . PRO A 1 91 ? 28.625 -23.772 -49.086 1.00 52.61 79 PRO A N 1
ATOM 558 C CA . PRO A 1 91 ? 28.888 -22.331 -48.949 1.00 52.61 79 PRO A CA 1
ATOM 559 C C . PRO A 1 91 ? 29.681 -21.760 -50.122 1.00 49.52 79 PRO A C 1
ATOM 560 O O . PRO A 1 91 ? 30.623 -22.379 -50.621 1.00 45.95 79 PRO A O 1
ATOM 564 N N . THR A 1 92 ? 29.281 -20.563 -50.560 1.00 47.65 80 THR A N 1
ATOM 565 C CA . THR A 1 92 ? 30.015 -19.783 -51.549 1.00 47.84 80 THR A CA 1
ATOM 566 C C . THR A 1 92 ? 31.217 -19.096 -50.897 1.00 49.88 80 THR A C 1
ATOM 567 O O . THR A 1 92 ? 31.368 -19.073 -49.672 1.00 49.72 80 THR A O 1
ATOM 571 N N . LYS A 1 93 ? 32.097 -18.544 -51.736 1.00 46.57 81 LYS A N 1
ATOM 572 C CA . LYS A 1 93 ? 33.288 -17.872 -51.216 1.00 49.03 81 LYS A CA 1
ATOM 573 C C . LYS A 1 93 ? 32.918 -16.642 -50.401 1.00 50.56 81 LYS A C 1
ATOM 574 O O . LYS A 1 93 ? 33.511 -16.367 -49.355 1.00 53.17 81 LYS A O 1
ATOM 580 N N . GLU A 1 94 ? 31.917 -15.907 -50.851 1.00 52.38 82 GLU A N 1
ATOM 581 C CA . GLU A 1 94 ? 31.511 -14.705 -50.152 1.00 54.21 82 GLU A CA 1
ATOM 582 C C . GLU A 1 94 ? 30.898 -15.057 -48.804 1.00 51.97 82 GLU A C 1
ATOM 583 O O . GLU A 1 94 ? 31.020 -14.295 -47.827 1.00 54.52 82 GLU A O 1
ATOM 589 N N . GLN A 1 95 ? 30.245 -16.210 -48.743 1.00 45.93 83 GLN A N 1
ATOM 590 C CA . GLN A 1 95 ? 29.740 -16.730 -47.484 1.00 41.79 83 GLN A CA 1
ATOM 591 C C . GLN A 1 95 ? 30.869 -17.180 -46.564 1.00 46.37 83 GLN A C 1
ATOM 592 O O . GLN A 1 95 ? 30.840 -16.893 -45.362 1.00 47.33 83 GLN A O 1
ATOM 598 N N . ILE A 1 96 ? 31.872 -17.880 -47.108 1.00 43.87 84 ILE A N 1
ATOM 599 C CA . ILE A 1 96 ? 32.969 -18.400 -46.290 1.00 44.15 84 ILE A CA 1
ATOM 600 C C . ILE A 1 96 ? 33.741 -17.273 -45.618 1.00 49.50 84 ILE A C 1
ATOM 601 O O . ILE A 1 96 ? 34.244 -17.431 -44.497 1.00 54.70 84 ILE A O 1
ATOM 606 N N . ASP A 1 97 ? 33.840 -16.119 -46.273 1.00 48.26 85 ASP A N 1
ATOM 607 C CA . ASP A 1 97 ? 34.612 -15.009 -45.733 1.00 46.70 85 ASP A CA 1
ATOM 608 C C . ASP A 1 97 ? 33.882 -14.249 -44.632 1.00 40.91 85 ASP A C 1
ATOM 609 O O . ASP A 1 97 ? 34.441 -13.289 -44.093 1.00 39.14 85 ASP A O 1
ATOM 614 N N . THR A 1 98 ? 32.670 -14.655 -44.276 1.00 39.37 86 THR A N 1
ATOM 615 C CA . THR A 1 98 ? 31.969 -14.021 -43.163 1.00 36.99 86 THR A CA 1
ATOM 616 C C . THR A 1 98 ? 32.477 -14.594 -41.844 1.00 36.29 86 THR A C 1
ATOM 617 O O . THR A 1 98 ? 32.519 -15.818 -41.687 1.00 36.16 86 THR A O 1
ATOM 621 N N . PRO A 1 99 ? 32.881 -13.754 -40.888 1.00 37.32 87 PRO A N 1
ATOM 622 C CA . PRO A 1 99 ? 33.396 -14.280 -39.616 1.00 35.92 87 PRO A CA 1
ATOM 623 C C . PRO A 1 99 ? 32.365 -15.167 -38.936 1.00 33.11 87 PRO A C 1
ATOM 624 O O . PRO A 1 99 ? 31.184 -14.820 -38.847 1.00 31.50 87 PRO A O 1
ATOM 628 N N . ILE A 1 100 ? 32.825 -16.327 -38.457 1.00 31.60 88 ILE A N 1
ATOM 629 C CA . ILE A 1 100 ? 31.919 -17.251 -37.781 1.00 28.41 88 ILE A CA 1
ATOM 630 C C . ILE A 1 100 ? 31.351 -16.611 -36.519 1.00 29.08 88 ILE A C 1
ATOM 631 O O . ILE A 1 100 ? 30.190 -16.852 -36.159 1.00 23.42 88 ILE A O 1
ATOM 636 N N . LEU A 1 101 ? 32.142 -15.778 -35.840 1.00 31.18 89 LEU A N 1
ATOM 637 C CA . LEU A 1 101 ? 31.677 -15.005 -34.696 1.00 32.65 89 LEU A CA 1
ATOM 638 C C . LEU A 1 101 ? 32.048 -13.542 -34.901 1.00 39.31 89 LEU A C 1
ATOM 639 O O . LEU A 1 101 ? 33.184 -13.234 -35.274 1.00 31.37 89 LEU A O 1
ATOM 644 N N . GLU A 1 102 ? 31.085 -12.645 -34.674 1.00 50.65 90 GLU A N 1
ATOM 645 C CA . GLU A 1 102 ? 31.281 -11.238 -35.013 1.00 54.98 90 GLU A CA 1
ATOM 646 C C . GLU A 1 102 ? 32.326 -10.583 -34.116 1.00 56.19 90 GLU A C 1
ATOM 647 O O . GLU A 1 102 ? 33.021 -9.658 -34.550 1.00 60.55 90 GLU A O 1
ATOM 653 N N . GLY A 1 103 ? 32.450 -11.053 -32.873 1.00 55.39 91 GLY A N 1
ATOM 654 C CA . GLY A 1 103 ? 33.220 -10.371 -31.846 1.00 60.04 91 GLY A CA 1
ATOM 655 C C . GLY A 1 103 ? 34.727 -10.432 -31.987 1.00 64.51 91 GLY A C 1
ATOM 656 O O . GLY A 1 103 ? 35.428 -9.683 -31.298 1.00 68.15 91 GLY A O 1
ATOM 657 N N . LEU A 1 104 ? 35.243 -11.313 -32.831 1.00 66.78 92 LEU A N 1
ATOM 658 C CA . LEU A 1 104 ? 36.644 -11.705 -32.775 1.00 66.98 92 LEU A CA 1
ATOM 659 C C . LEU A 1 104 ? 37.531 -10.802 -33.622 1.00 75.42 92 LEU A C 1
ATOM 660 O O . LEU A 1 104 ? 37.094 -10.209 -34.612 1.00 77.41 92 LEU A O 1
ATOM 665 N N . GLU A 1 105 ? 38.791 -10.696 -33.211 1.00 81.70 93 GLU A N 1
ATOM 666 C CA . GLU A 1 105 ? 39.776 -9.950 -33.975 1.00 86.71 93 GLU A CA 1
ATOM 667 C C . GLU A 1 105 ? 40.501 -10.910 -34.910 1.00 85.99 93 GLU A C 1
ATOM 668 O O . GLU A 1 105 ? 40.584 -12.114 -34.646 1.00 84.45 93 GLU A O 1
ATOM 670 N N . GLY A 1 106 ? 40.993 -10.365 -36.025 1.00 87.61 94 GLY A N 1
ATOM 671 C CA . GLY A 1 106 ? 41.742 -11.104 -37.028 1.00 87.77 94 GLY A CA 1
ATOM 672 C C . GLY A 1 106 ? 42.572 -12.278 -36.543 1.00 82.76 94 GLY A C 1
ATOM 673 O O . GLY A 1 106 ? 42.454 -13.388 -37.070 1.00 79.81 94 GLY A O 1
ATOM 674 N N . ASP A 1 107 ? 43.415 -12.036 -35.534 1.00 82.23 95 ASP A N 1
ATOM 675 C CA . ASP A 1 107 ? 44.284 -13.084 -35.003 1.00 81.42 95 ASP A CA 1
ATOM 676 C C . ASP A 1 107 ? 43.482 -14.232 -34.397 1.00 73.81 95 ASP A C 1
ATOM 677 O O . ASP A 1 107 ? 43.670 -15.397 -34.767 1.00 73.11 95 ASP A O 1
ATOM 682 N N . GLN A 1 108 ? 42.575 -13.922 -33.465 1.00 66.80 96 GLN A N 1
ATOM 683 C CA . GLN A 1 108 ? 41.832 -14.975 -32.777 1.00 61.63 96 GLN A CA 1
ATOM 684 C C . GLN A 1 108 ? 40.948 -15.752 -33.738 1.00 52.46 96 GLN A C 1
ATOM 685 O O . GLN A 1 108 ? 40.714 -16.950 -33.542 1.00 46.36 96 GLN A O 1
ATOM 691 N N . LEU A 1 109 ? 40.448 -15.085 -34.777 1.00 48.24 97 LEU A N 1
ATOM 692 C CA . LEU A 1 109 ? 39.575 -15.747 -35.738 1.00 44.57 97 LEU A CA 1
ATOM 693 C C . LEU A 1 109 ? 40.329 -16.829 -36.499 1.00 44.28 97 LEU A C 1
ATOM 694 O O . LEU A 1 109 ? 39.826 -17.948 -36.675 1.00 39.78 97 LEU A O 1
ATOM 699 N N . ALA A 1 110 ? 41.541 -16.507 -36.973 1.00 48.09 98 ALA A N 1
ATOM 700 C CA . ALA A 1 110 ? 42.337 -17.477 -37.735 1.00 45.21 98 ALA A CA 1
ATOM 701 C C . ALA A 1 110 ? 42.709 -18.691 -36.889 1.00 46.22 98 ALA A C 1
ATOM 702 O O . ALA A 1 110 ? 42.752 -19.817 -37.397 1.00 47.19 98 ALA A O 1
ATOM 704 N N . GLU A 1 111 ? 42.977 -18.475 -35.596 1.00 50.89 99 GLU A N 1
ATOM 705 C CA . GLU A 1 111 ? 43.136 -19.581 -34.664 1.00 54.59 99 GLU A CA 1
ATOM 706 C C . GLU A 1 111 ? 41.897 -20.470 -34.694 1.00 48.34 99 GLU A C 1
ATOM 707 O O . GLU A 1 111 ? 41.990 -21.686 -34.898 1.00 48.69 99 GLU A O 1
ATOM 713 N N . LEU A 1 112 ? 40.724 -19.870 -34.475 1.00 42.54 100 LEU A N 1
ATOM 714 C CA . LEU A 1 112 ? 39.475 -20.618 -34.383 1.00 39.18 100 LEU A CA 1
ATOM 715 C C . LEU A 1 112 ? 39.305 -21.517 -35.596 1.00 36.29 100 LEU A C 1
ATOM 716 O O . LEU A 1 112 ? 38.969 -22.695 -35.460 1.00 36.47 100 LEU A O 1
ATOM 721 N N . TYR A 1 113 ? 39.544 -20.982 -36.800 1.00 34.07 101 TYR A N 1
ATOM 722 C CA . TYR A 1 113 ? 39.403 -21.793 -38.009 1.00 36.62 101 TYR A CA 1
ATOM 723 C C . TYR A 1 113 ? 40.436 -22.909 -38.088 1.00 41.51 101 TYR A C 1
ATOM 724 O O . TYR A 1 113 ? 40.216 -23.884 -38.812 1.00 42.81 101 TYR A O 1
ATOM 733 N N . LYS A 1 114 ? 41.538 -22.803 -37.350 1.00 41.49 102 LYS A N 1
ATOM 734 C CA . LYS A 1 114 ? 42.570 -23.831 -37.338 1.00 50.10 102 LYS A CA 1
ATOM 735 C C . LYS A 1 114 ? 42.399 -24.838 -36.207 1.00 48.32 102 LYS A C 1
ATOM 736 O O . LYS A 1 114 ? 43.174 -25.796 -36.130 1.00 48.78 102 LYS A O 1
ATOM 742 N N . ALA A 1 115 ? 41.416 -24.641 -35.325 1.00 43.82 103 ALA A N 1
ATOM 743 C CA . ALA A 1 115 ? 41.299 -25.483 -34.140 1.00 45.84 103 ALA A CA 1
ATOM 744 C C . ALA A 1 115 ? 40.790 -26.889 -34.442 1.00 47.76 103 ALA A C 1
ATOM 745 O O . ALA A 1 115 ? 40.985 -27.787 -33.616 1.00 49.61 103 ALA A O 1
ATOM 747 N N . ALA A 1 116 ? 40.169 -27.115 -35.599 1.00 44.95 104 ALA A N 1
ATOM 748 C CA . ALA A 1 116 ? 39.610 -28.429 -35.909 1.00 44.16 104 ALA A CA 1
ATOM 749 C C . ALA A 1 116 ? 39.561 -28.617 -37.415 1.00 47.72 104 ALA A C 1
ATOM 750 O O . ALA A 1 116 ? 38.917 -27.834 -38.121 1.00 49.14 104 ALA A O 1
ATOM 752 N N . GLU A 1 117 ? 40.223 -29.665 -37.896 1.00 45.82 105 GLU A N 1
ATOM 753 C CA . GLU A 1 117 ? 40.336 -29.914 -39.324 1.00 46.00 105 GLU A CA 1
ATOM 754 C C . GLU A 1 117 ? 38.995 -30.350 -39.909 1.00 42.19 105 GLU A C 1
ATOM 755 O O . GLU A 1 117 ? 38.118 -30.871 -39.215 1.00 41.07 105 GLU A O 1
ATOM 761 N N . ALA A 1 118 ? 38.841 -30.105 -41.210 1.00 40.47 106 ALA A N 1
ATOM 762 C CA . ALA A 1 118 ? 37.651 -30.538 -41.930 1.00 42.04 106 ALA A CA 1
ATOM 763 C C . ALA A 1 118 ? 37.435 -32.039 -41.772 1.00 41.88 106 ALA A C 1
ATOM 764 O O . ALA A 1 118 ? 38.390 -32.817 -41.696 1.00 40.29 106 ALA A O 1
ATOM 766 N N . ASP A 1 119 ? 36.168 -32.436 -41.690 1.00 42.52 107 ASP A N 1
ATOM 767 C CA . ASP A 1 119 ? 35.769 -33.842 -41.632 1.00 44.54 107 ASP A CA 1
ATOM 768 C C . ASP A 1 119 ? 34.765 -34.086 -42.751 1.00 46.67 107 ASP A C 1
ATOM 769 O O . ASP A 1 119 ? 33.588 -33.702 -42.624 1.00 39.29 107 ASP A O 1
ATOM 774 N N . PRO A 1 120 ? 35.177 -34.733 -43.846 1.00 52.33 108 PRO A N 1
ATOM 775 C CA . PRO A 1 120 ? 34.253 -34.923 -44.977 1.00 51.11 108 PRO A CA 1
ATOM 776 C C . PRO A 1 120 ? 33.060 -35.798 -44.653 1.00 46.95 108 PRO A C 1
ATOM 777 O O . PRO A 1 120 ? 32.053 -35.728 -45.366 1.00 52.16 108 PRO A O 1
ATOM 781 N N . SER A 1 121 ? 33.128 -36.612 -43.602 1.00 43.13 109 SER A N 1
ATOM 782 C CA . SER A 1 121 ? 31.983 -37.419 -43.205 1.00 47.82 109 SER A CA 1
ATOM 783 C C . SER A 1 121 ? 30.903 -36.612 -42.493 1.00 52.67 109 SER A C 1
ATOM 784 O O . SER A 1 121 ? 29.792 -37.123 -42.309 1.00 55.05 109 SER A O 1
ATOM 787 N N . ALA A 1 122 ? 31.193 -35.373 -42.092 1.00 49.54 110 ALA A N 1
ATOM 788 C CA . ALA A 1 122 ? 30.219 -34.524 -41.412 1.00 44.83 110 ALA A CA 1
ATOM 789 C C . ALA A 1 122 ? 29.474 -33.704 -42.460 1.00 45.09 110 ALA A C 1
ATOM 790 O O . ALA A 1 122 ? 30.051 -32.812 -43.087 1.00 46.92 110 ALA A O 1
ATOM 792 N N . LYS A 1 123 ? 28.190 -33.997 -42.642 1.00 44.99 111 LYS A N 1
ATOM 793 C CA . LYS A 1 123 ? 27.359 -33.290 -43.604 1.00 46.62 111 LYS A CA 1
ATOM 794 C C . LYS A 1 123 ? 26.426 -32.327 -42.882 1.00 41.68 111 LYS A C 1
ATOM 795 O O . LYS A 1 123 ? 25.866 -32.654 -41.831 1.00 41.30 111 LYS A O 1
ATOM 801 N N . GLY A 1 124 ? 26.273 -31.135 -43.452 1.00 35.55 112 GLY A N 1
ATOM 802 C CA . GLY A 1 124 ? 25.420 -30.097 -42.912 1.00 33.49 112 GLY A CA 1
ATOM 803 C C . GLY A 1 124 ? 25.887 -29.624 -41.549 1.00 31.68 112 GLY A C 1
ATOM 804 O O . GLY A 1 124 ? 27.081 -29.610 -41.232 1.00 32.67 112 GLY A O 1
ATOM 805 N N . ILE A 1 125 ? 24.924 -29.217 -40.727 1.00 27.10 113 ILE A N 1
ATOM 806 C CA . ILE A 1 125 ? 25.183 -28.706 -39.385 1.00 31.21 113 ILE A CA 1
ATOM 807 C C . ILE A 1 125 ? 24.342 -29.543 -38.429 1.00 31.12 113 ILE A C 1
ATOM 808 O O . ILE A 1 125 ? 23.152 -29.268 -38.232 1.00 30.30 113 ILE A O 1
ATOM 813 N N . LYS A 1 126 ? 24.952 -30.568 -37.843 1.00 29.67 114 LYS A N 1
ATOM 814 C CA . LYS A 1 126 ? 24.245 -31.450 -36.926 1.00 31.56 114 LYS A CA 1
ATOM 815 C C . LYS A 1 126 ? 23.722 -30.682 -35.716 1.00 28.71 114 LYS A C 1
ATOM 816 O O . LYS A 1 126 ? 24.389 -29.785 -35.187 1.00 26.29 114 LYS A O 1
ATOM 822 N N . ASP A 1 127 ? 22.498 -31.013 -35.309 1.00 25.84 115 ASP A N 1
ATOM 823 C CA . ASP A 1 127 ? 21.896 -30.524 -34.075 1.00 25.54 115 ASP A CA 1
ATOM 824 C C . ASP A 1 127 ? 21.660 -29.021 -34.104 1.00 28.35 115 ASP A C 1
ATOM 825 O O . ASP A 1 127 ? 21.613 -28.382 -33.045 1.00 26.40 115 ASP A O 1
ATOM 830 N N . PHE A 1 128 ? 21.546 -28.433 -35.298 1.00 26.45 116 PHE A N 1
ATOM 831 C CA . PHE A 1 128 ? 21.389 -26.987 -35.395 1.00 27.30 116 PHE A CA 1
ATOM 832 C C . PHE A 1 128 ? 20.189 -26.507 -34.586 1.00 24.39 116 PHE A C 1
ATOM 833 O O . PHE A 1 128 ? 20.322 -25.666 -33.692 1.00 23.30 116 PHE A O 1
ATOM 841 N N . TRP A 1 129 ? 19.003 -27.034 -34.890 1.00 20.40 117 TRP A N 1
ATOM 842 C CA . TRP A 1 129 ? 17.791 -26.509 -34.266 1.00 27.10 117 TRP A CA 1
ATOM 843 C C . TRP A 1 129 ? 17.702 -26.907 -32.798 1.00 27.71 117 TRP A C 1
ATOM 844 O O . TRP A 1 129 ? 17.202 -26.133 -31.973 1.00 27.78 117 TRP A O 1
ATOM 855 N N . LEU A 1 130 ? 18.171 -28.109 -32.453 1.0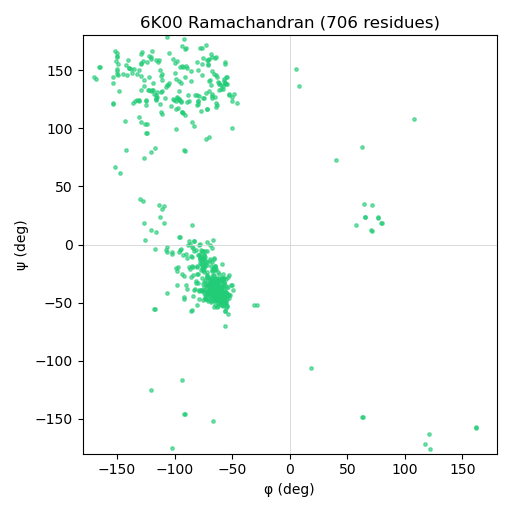0 27.75 118 LEU A N 1
ATOM 856 C CA . LEU A 1 130 ? 18.260 -28.489 -31.046 1.00 28.96 118 LEU A CA 1
ATOM 857 C C . LEU A 1 130 ? 19.093 -27.481 -30.261 1.00 30.48 118 LEU A C 1
ATOM 858 O O . LEU A 1 130 ? 18.669 -26.993 -29.206 1.00 26.05 118 LEU A O 1
ATOM 863 N N . THR A 1 131 ? 20.286 -27.157 -30.769 1.00 30.09 119 THR A N 1
ATOM 864 C CA . THR A 1 131 ? 21.160 -26.212 -30.078 1.00 29.32 119 THR A CA 1
ATOM 865 C C . THR A 1 131 ? 20.521 -24.832 -29.994 1.00 28.05 119 THR A C 1
ATOM 866 O O . THR A 1 131 ? 20.534 -24.197 -28.935 1.00 25.87 119 THR A O 1
ATOM 870 N N . ALA A 1 132 ? 19.980 -24.341 -31.112 1.00 25.09 120 ALA A N 1
ATOM 871 C CA . ALA A 1 132 ? 19.314 -23.041 -31.105 1.00 29.04 120 ALA A CA 1
ATOM 872 C C . ALA A 1 132 ? 18.169 -23.009 -30.095 1.00 30.08 120 ALA A C 1
ATOM 873 O O . ALA A 1 132 ? 18.080 -22.091 -29.272 1.00 28.77 120 ALA A O 1
ATOM 875 N N . LEU A 1 133 ? 17.288 -24.012 -30.134 1.00 28.55 121 LEU A N 1
ATOM 876 C CA . LEU A 1 133 ? 16.127 -24.002 -29.246 1.00 30.75 121 LEU A CA 1
ATOM 877 C C . LEU A 1 133 ? 16.544 -24.055 -27.782 1.00 33.87 121 LEU A C 1
ATOM 878 O O . LEU A 1 133 ? 15.984 -23.336 -26.945 1.00 34.37 121 LEU A O 1
ATOM 883 N N . ARG A 1 134 ? 17.534 -24.887 -27.453 1.00 30.93 122 ARG A N 1
ATOM 884 C CA . ARG A 1 134 ? 17.935 -25.065 -26.065 1.00 30.34 122 ARG A CA 1
ATOM 885 C C . ARG A 1 134 ? 18.801 -23.929 -25.536 1.00 28.04 122 ARG A C 1
ATOM 886 O O . ARG A 1 134 ? 18.980 -23.830 -24.319 1.00 32.39 122 ARG A O 1
ATOM 894 N N . THR A 1 135 ? 19.325 -23.070 -26.410 1.00 25.43 123 THR A N 1
ATOM 895 C CA . THR A 1 135 ? 20.102 -21.912 -25.980 1.00 22.48 123 THR A CA 1
ATOM 896 C C . THR A 1 135 ? 19.216 -20.720 -25.630 1.00 28.62 123 THR A C 1
ATOM 897 O O . THR A 1 135 ? 19.668 -19.806 -24.929 1.00 30.34 123 THR A O 1
ATOM 901 N N . HIS A 1 136 ? 17.965 -20.721 -26.087 1.00 30.08 124 HIS A N 1
ATOM 902 C CA . HIS A 1 136 ? 16.982 -19.722 -25.682 1.00 30.23 124 HIS A CA 1
ATOM 903 C C . HIS A 1 136 ? 16.429 -20.092 -24.308 1.00 31.75 124 HIS A C 1
ATOM 904 O O . HIS A 1 136 ? 15.885 -21.188 -24.129 1.00 27.54 124 HIS A O 1
ATOM 911 N N . ASP A 1 137 ? 16.549 -19.171 -23.346 1.00 34.08 125 ASP A N 1
ATOM 912 C CA . ASP A 1 137 ? 16.265 -19.504 -21.951 1.00 35.52 125 ASP A CA 1
ATOM 913 C C . ASP A 1 137 ? 14.810 -19.911 -21.735 1.00 34.29 125 ASP A C 1
ATOM 914 O O . ASP A 1 137 ? 14.523 -20.724 -20.850 1.00 34.67 125 ASP A O 1
ATOM 919 N N . LEU A 1 138 ? 13.878 -19.356 -22.511 1.00 35.42 126 LEU A N 1
ATOM 920 C CA . LEU A 1 138 ? 12.477 -19.718 -22.328 1.00 34.23 126 LEU A CA 1
ATOM 921 C C . LEU A 1 138 ? 12.204 -21.124 -22.852 1.00 32.22 126 LEU A C 1
ATOM 922 O O . LEU A 1 138 ? 11.566 -21.939 -22.173 1.00 29.79 126 LEU A O 1
ATOM 927 N N . VAL A 1 139 ? 12.693 -21.432 -24.055 1.00 30.63 127 VAL A N 1
ATOM 928 C CA . VAL A 1 139 ? 12.502 -22.769 -24.609 1.00 27.31 127 VAL A CA 1
ATOM 929 C C . VAL A 1 139 ? 13.321 -23.793 -23.833 1.00 27.80 127 VAL A C 1
ATOM 930 O O . VAL A 1 139 ? 12.907 -24.952 -23.694 1.00 25.59 127 VAL A O 1
ATOM 934 N N . ALA A 1 140 ? 14.492 -23.392 -23.323 1.00 26.60 128 ALA A N 1
ATOM 935 C CA . ALA A 1 140 ? 15.291 -24.296 -22.501 1.00 29.12 128 ALA A CA 1
ATOM 936 C C . ALA A 1 140 ? 14.500 -24.788 -21.297 1.00 29.62 128 ALA A C 1
ATOM 937 O O . ALA A 1 140 ? 14.682 -25.929 -20.856 1.00 28.74 128 ALA A O 1
ATOM 939 N N . GLU A 1 141 ? 13.621 -23.940 -20.754 1.00 34.04 129 GLU A N 1
ATOM 940 C CA . GLU A 1 141 ? 12.760 -24.351 -19.648 1.00 37.64 129 GLU A CA 1
ATOM 941 C C . GLU A 1 141 ? 11.911 -25.567 -20.002 1.00 38.48 129 GLU A C 1
ATOM 942 O O . GLU A 1 141 ? 11.631 -26.400 -19.133 1.00 40.29 129 GLU A O 1
ATOM 948 N N . ALA A 1 142 ? 11.500 -25.693 -21.265 1.00 34.33 130 ALA A N 1
ATOM 949 C CA . ALA A 1 142 ? 10.612 -26.773 -21.683 1.00 32.34 130 ALA A CA 1
ATOM 950 C C . ALA A 1 142 ? 11.341 -28.038 -22.120 1.00 31.44 130 ALA A C 1
ATOM 951 O O . ALA A 1 142 ? 10.692 -29.075 -22.279 1.00 38.58 130 ALA A O 1
ATOM 953 N N . ILE A 1 143 ? 12.656 -27.994 -22.306 1.00 30.68 131 ILE A N 1
ATOM 954 C CA . ILE A 1 143 ? 13.392 -29.127 -22.860 1.00 30.58 131 ILE A CA 1
ATOM 955 C C . ILE A 1 143 ? 13.936 -29.995 -21.728 1.00 31.59 131 ILE A C 1
ATOM 956 O O . ILE A 1 143 ? 14.812 -29.571 -20.971 1.00 31.89 131 ILE A O 1
ATOM 961 N N . GLU A 1 144 ? 13.425 -31.220 -21.623 1.00 27.09 132 GLU A N 1
ATOM 962 C CA . GLU A 1 144 ? 13.952 -32.210 -20.696 1.00 26.83 132 GLU A CA 1
ATOM 963 C C . GLU A 1 144 ? 15.033 -33.031 -21.388 1.00 31.65 132 GLU A C 1
ATOM 964 O O . GLU A 1 144 ? 15.202 -32.975 -22.609 1.00 31.67 132 GLU A O 1
ATOM 970 N N . GLU A 1 145 ? 15.771 -33.813 -20.596 1.00 30.12 133 GLU A N 1
ATOM 971 C CA . GLU A 1 145 ? 16.900 -34.526 -21.178 1.00 35.79 133 GLU A CA 1
ATOM 972 C C . GLU A 1 145 ? 16.434 -35.615 -22.134 1.00 30.64 133 GLU A C 1
ATOM 973 O O . GLU A 1 145 ? 17.093 -35.865 -23.148 1.00 32.83 133 GLU A O 1
ATOM 979 N N . HIS A 1 146 ? 15.291 -36.244 -21.862 1.00 24.86 134 HIS A N 1
ATOM 980 C CA . HIS A 1 146 ? 14.778 -37.230 -22.807 1.00 28.11 134 HIS A CA 1
ATOM 981 C C . HIS A 1 146 ? 14.181 -36.593 -24.057 1.00 27.41 134 HIS A C 1
ATOM 982 O O . HIS A 1 146 ? 13.849 -37.321 -24.995 1.00 30.49 134 HIS A O 1
ATOM 989 N N . ASP A 1 147 ? 14.015 -35.265 -24.087 1.00 29.68 135 ASP A N 1
ATOM 990 C CA . ASP A 1 147 ? 13.638 -34.594 -25.328 1.00 26.52 135 ASP A CA 1
ATOM 991 C C . ASP A 1 147 ? 14.839 -34.374 -26.239 1.00 27.30 135 ASP A C 1
ATOM 992 O O . ASP A 1 147 ? 14.672 -34.257 -27.458 1.00 27.25 135 ASP A O 1
ATOM 997 N N . VAL A 1 148 ? 16.042 -34.305 -25.657 1.00 26.98 136 VAL A N 1
ATOM 998 C CA . VAL A 1 148 ? 17.229 -33.900 -26.418 1.00 26.12 136 VAL A CA 1
ATOM 999 C C . VAL A 1 148 ? 17.485 -34.805 -27.617 1.00 29.67 136 VAL A C 1
ATOM 1000 O O . VAL A 1 148 ? 17.632 -34.283 -28.735 1.00 25.52 136 VAL A O 1
ATOM 1004 N N . PRO A 1 149 ? 17.568 -36.138 -27.475 1.00 30.87 137 PRO A N 1
ATOM 1005 C CA . PRO A 1 149 ? 17.829 -36.971 -28.659 1.00 28.87 137 PRO A CA 1
ATOM 1006 C C . PRO A 1 149 ? 16.706 -36.942 -29.678 1.00 28.58 137 PRO A C 1
ATOM 1007 O O . PRO A 1 149 ? 16.955 -37.247 -30.852 1.00 29.96 137 PRO A O 1
ATOM 1011 N N . ILE A 1 150 ? 15.484 -36.589 -29.278 1.00 25.23 138 ILE A N 1
ATOM 1012 C CA . ILE A 1 150 ? 14.407 -36.473 -30.255 1.00 26.39 138 ILE A CA 1
ATOM 1013 C C . ILE A 1 150 ? 14.600 -35.224 -31.100 1.00 27.32 138 ILE A C 1
ATOM 1014 O O . ILE A 1 150 ? 14.458 -35.259 -32.326 1.00 27.00 138 ILE A O 1
ATOM 1019 N N . LEU A 1 151 ? 14.942 -34.105 -30.460 1.00 28.65 139 LEU A N 1
ATOM 1020 C CA . LEU A 1 151 ? 15.131 -32.843 -31.158 1.00 27.93 139 LEU A CA 1
ATOM 1021 C C . LEU A 1 151 ? 16.369 -32.848 -32.045 1.00 27.39 139 LEU A C 1
ATOM 1022 O O . LEU A 1 151 ? 16.548 -31.921 -32.848 1.00 21.54 139 LEU A O 1
ATOM 1027 N N . SER A 1 152 ? 17.242 -33.846 -31.888 1.00 24.12 140 SER A N 1
ATOM 1028 C CA . SER A 1 152 ? 18.365 -34.000 -32.804 1.00 28.22 140 SER A CA 1
ATOM 1029 C C . SER A 1 152 ? 17.896 -34.266 -34.228 1.00 26.25 140 SER A C 1
ATOM 1030 O O . SER A 1 152 ? 18.630 -33.985 -35.178 1.00 27.26 140 SER A O 1
ATOM 1033 N N . TYR A 1 153 ? 16.687 -34.799 -34.394 1.00 24.65 141 TYR A N 1
ATOM 1034 C CA . TYR A 1 153 ? 16.144 -35.124 -35.707 1.00 26.53 141 TYR A CA 1
ATOM 1035 C C . TYR A 1 153 ? 15.391 -33.964 -36.349 1.00 24.86 141 TYR A C 1
ATOM 1036 O O . TYR A 1 153 ? 14.875 -34.116 -37.463 1.00 29.63 141 TYR A O 1
ATOM 1045 N N . LEU A 1 154 ? 15.307 -32.826 -35.670 1.00 20.40 142 LEU A N 1
ATOM 1046 C CA . LEU A 1 154 ? 14.620 -31.655 -36.200 1.00 25.03 142 LEU A CA 1
ATOM 1047 C C . LEU A 1 154 ? 15.458 -31.044 -37.321 1.00 30.17 142 LEU A C 1
ATOM 1048 O O . LEU A 1 154 ? 16.598 -30.630 -37.089 1.00 31.37 142 LEU A O 1
ATOM 1053 N N . THR A 1 155 ? 14.918 -31.028 -38.548 1.00 29.94 143 THR A N 1
ATOM 1054 C CA . THR A 1 155 ? 15.652 -30.509 -39.701 1.00 26.57 143 THR A CA 1
ATOM 1055 C C . THR A 1 155 ? 15.290 -29.077 -40.063 1.00 30.42 143 THR A C 1
ATOM 1056 O O . THR A 1 155 ? 16.066 -28.419 -40.765 1.00 28.06 143 THR A O 1
ATOM 1060 N N . ASP A 1 156 ? 14.134 -28.586 -39.628 1.00 27.22 144 ASP A N 1
ATOM 1061 C CA . ASP A 1 156 ? 13.729 -27.220 -39.926 1.00 26.52 144 ASP A CA 1
ATOM 1062 C C . ASP A 1 156 ? 12.581 -26.844 -39.005 1.00 26.41 144 ASP A C 1
ATOM 1063 O O . ASP A 1 156 ? 11.827 -27.706 -38.543 1.00 24.92 144 ASP A O 1
ATOM 1068 N N . VAL A 1 157 ? 12.469 -25.548 -38.739 1.00 25.17 145 VAL A N 1
ATOM 1069 C CA . VAL A 1 157 ? 11.350 -24.968 -38.008 1.00 22.44 145 VAL A CA 1
ATOM 1070 C C . VAL A 1 157 ? 10.874 -23.778 -38.822 1.00 27.09 145 VAL A C 1
ATOM 1071 O O . VAL A 1 157 ? 11.672 -22.892 -39.147 1.00 29.34 145 VAL A O 1
ATOM 1075 N N . THR A 1 158 ? 9.591 -23.769 -39.178 1.00 26.48 146 THR A N 1
ATOM 1076 C CA . THR A 1 158 ? 9.023 -22.732 -40.028 1.00 24.50 146 THR A CA 1
ATOM 1077 C C . THR A 1 158 ? 7.777 -22.149 -39.377 1.00 24.19 146 THR A C 1
ATOM 1078 O O . THR A 1 158 ? 7.203 -22.715 -38.440 1.00 24.87 146 THR A O 1
ATOM 1082 N N . THR A 1 159 ? 7.353 -21.004 -39.904 1.00 23.24 147 THR A N 1
ATOM 1083 C CA . THR A 1 159 ? 6.197 -20.307 -39.370 1.00 27.88 147 THR A CA 1
ATOM 1084 C C . THR A 1 159 ? 5.510 -19.555 -40.502 1.00 28.64 147 THR A C 1
ATOM 1085 O O . THR A 1 159 ? 6.158 -19.087 -41.441 1.00 28.15 147 THR A O 1
ATOM 1089 N N . ALA A 1 160 ? 4.185 -19.482 -40.416 1.00 29.48 148 ALA A N 1
ATOM 1090 C CA . ALA A 1 160 ? 3.371 -18.782 -41.397 1.00 29.18 148 ALA A CA 1
ATOM 1091 C C . ALA A 1 160 ? 2.129 -18.242 -40.705 1.00 27.63 148 ALA A C 1
ATOM 1092 O O . ALA A 1 160 ? 1.640 -18.832 -39.738 1.00 30.30 148 ALA A O 1
ATOM 1094 N N . ALA A 1 161 ? 1.620 -17.120 -41.208 1.00 29.52 149 ALA A N 1
ATOM 1095 C CA . ALA A 1 161 ? 0.453 -16.460 -40.640 1.00 27.21 149 ALA A CA 1
ATOM 1096 C C . ALA A 1 161 ? -0.711 -16.509 -41.623 1.00 30.13 149 ALA A C 1
ATOM 1097 O O . ALA A 1 161 ? -0.522 -16.671 -42.833 1.00 33.74 149 ALA A O 1
ATOM 1099 N N . SER A 1 162 ? -1.928 -16.391 -41.083 1.00 31.64 150 SER A N 1
ATOM 1100 C CA . SER A 1 162 ? -3.146 -16.402 -41.885 1.00 35.52 150 SER A CA 1
ATOM 1101 C C . SER A 1 162 ? -4.139 -15.351 -41.400 1.00 35.89 150 SER A C 1
ATOM 1102 O O . SER A 1 162 ? -4.162 -14.993 -40.219 1.00 31.72 150 SER A O 1
ATOM 1105 N N . LYS A 1 163 ? -4.950 -14.851 -42.345 1.00 46.25 151 LYS A N 1
ATOM 1106 C CA . LYS A 1 163 ? -6.084 -13.955 -42.092 1.00 52.29 151 LYS A CA 1
ATOM 1107 C C . LYS A 1 163 ? -7.385 -14.726 -41.847 1.00 58.68 151 LYS A C 1
ATOM 1108 O O . LYS A 1 163 ? -8.208 -14.290 -41.042 1.00 62.06 151 LYS A O 1
ATOM 1114 N N . ASP A 1 164 ? -7.556 -15.860 -42.530 1.00 65.40 152 ASP A N 1
ATOM 1115 C CA . ASP A 1 164 ? -8.707 -16.761 -42.385 1.00 71.52 152 ASP A CA 1
ATOM 1116 C C . ASP A 1 164 ? -8.253 -18.192 -42.160 1.00 69.72 152 ASP A C 1
ATOM 1117 O O . ASP A 1 164 ? -7.803 -18.871 -43.096 1.00 72.22 152 ASP A O 1
ATOM 1122 N N . PRO A 1 165 ? -8.362 -18.690 -40.933 1.00 62.89 153 PRO A N 1
ATOM 1123 C CA . PRO A 1 165 ? -8.756 -17.995 -39.708 1.00 56.84 153 PRO A CA 1
ATOM 1124 C C . PRO A 1 165 ? -7.547 -17.228 -39.200 1.00 47.34 153 PRO A C 1
ATOM 1125 O O . PRO A 1 165 ? -6.413 -17.631 -39.477 1.00 43.17 153 PRO A O 1
ATOM 1129 N N . ALA A 1 166 ? -7.778 -16.110 -38.522 1.00 3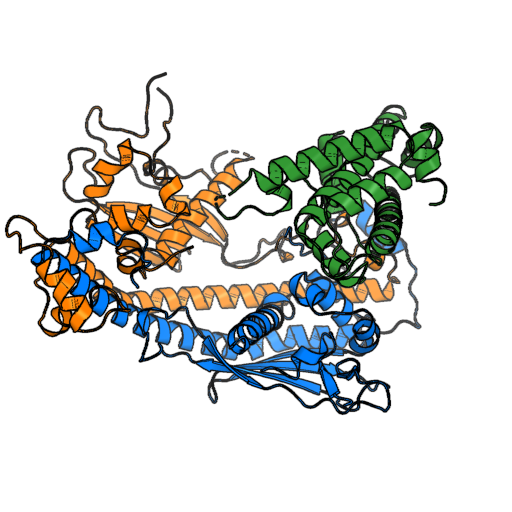9.88 154 ALA A N 1
ATOM 1130 C CA . ALA A 1 166 ? -6.682 -15.245 -38.118 1.00 39.21 154 ALA A CA 1
ATOM 1131 C C . ALA A 1 166 ? -5.791 -15.976 -37.121 1.00 35.28 154 ALA A C 1
ATOM 1132 O O . ALA A 1 166 ? -6.270 -16.528 -36.126 1.00 36.18 154 ALA A O 1
ATOM 1134 N N . GLY A 1 167 ? -4.500 -16.019 -37.413 1.00 31.98 155 GLY A N 1
ATOM 1135 C CA . GLY A 1 167 ? -3.543 -16.577 -36.478 1.00 28.05 155 GLY A CA 1
ATOM 1136 C C . GLY A 1 167 ? -2.247 -16.915 -37.192 1.00 30.12 155 GLY A C 1
ATOM 1137 O O . GLY A 1 167 ? -1.949 -16.372 -38.255 1.00 31.95 155 GLY A O 1
ATOM 1138 N N . PHE A 1 168 ? -1.496 -17.829 -36.584 1.00 27.68 156 PHE A N 1
ATOM 1139 C CA . PHE A 1 168 ? -0.279 -18.320 -37.207 1.00 28.34 156 PHE A CA 1
ATOM 1140 C C . PHE A 1 168 ? -0.036 -19.753 -36.764 1.00 30.11 156 PHE A C 1
ATOM 1141 O O . PHE A 1 168 ? -0.655 -20.248 -35.819 1.00 32.22 156 PHE A O 1
ATOM 1149 N N . LYS A 1 169 ? 0.856 -20.424 -37.485 1.00 28.96 157 LYS A N 1
ATOM 1150 C CA . LYS A 1 169 ? 1.283 -21.761 -37.120 1.00 30.74 157 LYS A CA 1
ATOM 1151 C C . LYS A 1 169 ? 2.805 -21.829 -37.086 1.00 29.59 157 LYS A C 1
ATOM 1152 O O . LYS A 1 169 ? 3.502 -21.038 -37.728 1.00 24.07 157 LYS A O 1
ATOM 1158 N N . ILE A 1 170 ? 3.310 -22.790 -36.317 1.00 28.85 158 ILE A N 1
ATOM 1159 C CA . ILE A 1 170 ? 4.720 -23.160 -36.317 1.00 29.40 158 ILE A CA 1
ATOM 1160 C C . ILE A 1 170 ? 4.804 -24.637 -36.668 1.00 30.62 158 ILE A C 1
ATOM 1161 O O . ILE A 1 170 ? 4.054 -25.451 -36.119 1.00 31.05 158 ILE A O 1
ATOM 1166 N N . GLU A 1 171 ? 5.699 -24.979 -37.590 1.00 30.61 159 GLU A N 1
ATOM 1167 C CA . GLU A 1 171 ? 5.860 -26.348 -38.056 1.00 29.33 159 GLU A CA 1
ATOM 1168 C C . GLU A 1 171 ? 7.281 -26.828 -37.786 1.00 28.62 159 GLU A C 1
ATOM 1169 O O . GLU A 1 171 ? 8.248 -26.121 -38.087 1.00 30.14 159 GLU A O 1
ATOM 1175 N N . PHE A 1 172 ? 7.393 -28.024 -37.209 1.00 24.99 160 PHE A N 1
ATOM 1176 C CA . PHE A 1 172 ? 8.660 -28.643 -36.834 1.00 24.42 160 PHE A CA 1
ATOM 1177 C C . PHE A 1 172 ? 8.885 -29.857 -37.730 1.00 25.56 160 PHE A C 1
ATOM 1178 O O . PHE A 1 172 ? 8.127 -30.832 -37.664 1.00 26.09 160 PHE A O 1
ATOM 1186 N N . HIS A 1 173 ? 9.915 -29.796 -38.572 1.00 25.91 161 HIS A N 1
ATOM 1187 C CA . HIS A 1 173 ? 10.190 -30.853 -39.541 1.00 28.26 161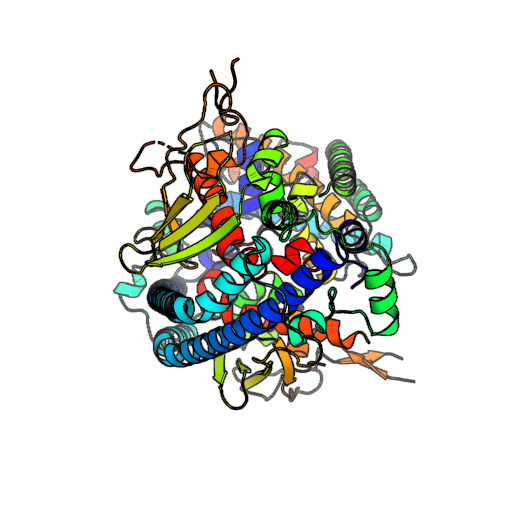 HIS A CA 1
ATOM 1188 C C . HIS A 1 173 ? 11.198 -31.837 -38.955 1.00 25.46 161 HIS A C 1
ATOM 1189 O O . HIS A 1 173 ? 12.293 -31.442 -38.535 1.00 20.65 161 HIS A O 1
ATOM 1196 N N . PHE A 1 174 ? 10.815 -33.111 -38.903 1.00 21.41 162 PHE A N 1
ATOM 1197 C CA . PHE A 1 174 ? 11.641 -34.157 -38.318 1.00 27.11 162 PHE A CA 1
ATOM 1198 C C . PHE A 1 174 ? 12.027 -35.166 -39.386 1.00 30.57 162 PHE A C 1
ATOM 1199 O O . PHE A 1 174 ? 11.159 -35.679 -40.099 1.00 31.07 162 PHE A O 1
ATOM 1207 N N . ALA A 1 175 ? 13.322 -35.455 -39.488 1.00 25.96 163 ALA A N 1
ATOM 1208 C CA . ALA A 1 175 ? 13.757 -36.583 -40.294 1.00 29.69 163 ALA A CA 1
ATOM 1209 C C . ALA A 1 175 ? 13.247 -37.887 -39.685 1.00 30.22 163 ALA A C 1
ATOM 1210 O O . ALA A 1 175 ? 12.885 -37.953 -38.507 1.00 27.08 163 ALA A O 1
ATOM 1212 N N . THR A 1 176 ? 13.227 -38.934 -40.512 1.00 32.62 164 THR A N 1
ATOM 1213 C CA . THR A 1 176 ? 12.849 -40.271 -40.063 1.00 31.15 164 THR A CA 1
ATOM 1214 C C . THR A 1 176 ? 13.602 -40.637 -38.791 1.00 29.89 164 THR A C 1
ATOM 1215 O O . THR A 1 176 ? 14.821 -40.469 -38.711 1.00 29.98 164 THR A O 1
ATOM 1219 N N . ASN A 1 177 ? 12.868 -41.088 -37.779 1.00 28.58 165 ASN A N 1
ATOM 1220 C CA . ASN A 1 177 ? 13.432 -41.231 -36.445 1.00 27.06 165 ASN A CA 1
ATOM 1221 C C . ASN A 1 177 ? 12.712 -42.353 -35.710 1.00 29.51 165 ASN A C 1
ATOM 1222 O O . ASN A 1 177 ? 11.585 -42.713 -36.067 1.00 28.72 165 ASN A O 1
ATOM 1227 N N . PRO A 1 178 ? 13.342 -42.939 -34.689 1.00 28.93 166 PRO A N 1
ATOM 1228 C CA . PRO A 1 178 ? 12.716 -44.048 -33.958 1.00 28.32 166 PRO A CA 1
ATOM 1229 C C . PRO A 1 178 ? 11.740 -43.619 -32.872 1.00 28.98 166 PRO A C 1
ATOM 1230 O O . PRO A 1 178 ? 11.221 -44.485 -32.160 1.00 32.18 166 PRO A O 1
ATOM 1234 N N . TYR A 1 179 ? 11.478 -42.323 -32.706 1.00 30.41 167 TYR A N 1
ATOM 1235 C CA . TYR A 1 179 ? 10.587 -41.869 -31.643 1.00 30.67 167 TYR A CA 1
ATOM 1236 C C . TYR A 1 179 ? 9.135 -41.747 -32.098 1.00 30.19 167 TYR A C 1
ATOM 1237 O O . TYR A 1 179 ? 8.228 -42.222 -31.403 1.00 30.75 167 TYR A O 1
ATOM 1246 N N . PHE A 1 180 ? 8.890 -41.124 -33.250 1.00 21.66 168 PHE A N 1
ATOM 1247 C CA . PHE A 1 180 ? 7.523 -40.995 -33.737 1.00 24.57 168 PHE A CA 1
ATOM 1248 C C . PHE A 1 180 ? 7.509 -40.955 -35.259 1.00 26.21 168 PHE A C 1
ATOM 1249 O O . PHE A 1 180 ? 8.531 -40.720 -35.909 1.00 26.17 168 PHE A O 1
ATOM 1257 N N . LYS A 1 181 ? 6.327 -41.214 -35.818 1.00 29.37 169 LYS A N 1
ATOM 1258 C CA . LYS A 1 181 ? 6.167 -41.352 -37.259 1.00 31.26 169 LYS A CA 1
ATOM 1259 C C . LYS A 1 181 ? 5.908 -40.031 -37.968 1.00 30.75 169 LYS A C 1
ATOM 1260 O O . LYS A 1 181 ? 6.103 -39.960 -39.185 1.00 28.87 169 LYS A O 1
ATOM 1266 N N . ASN A 1 182 ? 5.460 -38.998 -37.251 1.00 27.21 170 ASN A N 1
ATOM 1267 C CA . ASN A 1 182 ? 5.163 -37.724 -37.894 1.00 31.46 170 ASN A CA 1
ATOM 1268 C C . ASN A 1 182 ? 6.415 -37.145 -38.537 1.00 31.47 170 ASN A C 1
ATOM 1269 O O . ASN A 1 182 ? 7.507 -37.198 -37.968 1.00 31.32 170 ASN A O 1
ATOM 1274 N N . GLN A 1 183 ? 6.258 -36.603 -39.741 1.00 27.39 171 GLN A N 1
ATOM 1275 C CA . GLN A 1 183 ? 7.355 -35.888 -40.374 1.00 28.72 171 GLN A CA 1
ATOM 1276 C C . GLN A 1 183 ? 7.259 -34.377 -40.195 1.00 26.89 171 GLN A C 1
ATOM 1277 O O . GLN A 1 183 ? 8.284 -33.691 -40.276 1.00 28.34 171 GLN A O 1
ATOM 1283 N N . VAL A 1 184 ? 6.064 -33.852 -39.936 1.00 24.74 172 VAL A N 1
ATOM 1284 C CA . VAL A 1 184 ? 5.858 -32.453 -39.575 1.00 25.04 172 VAL A CA 1
ATOM 1285 C C . VAL A 1 184 ? 4.944 -32.428 -38.353 1.00 29.64 172 VAL A C 1
ATOM 1286 O O . VAL A 1 184 ? 3.861 -33.027 -38.374 1.00 30.14 172 VAL A O 1
ATOM 1290 N N . LEU A 1 185 ? 5.394 -31.779 -37.280 1.00 25.42 173 LEU A N 1
ATOM 1291 C CA . LEU A 1 185 ? 4.552 -31.473 -36.126 1.00 28.23 173 LEU A CA 1
ATOM 1292 C C . LEU A 1 185 ? 4.122 -30.014 -36.220 1.00 27.46 173 LEU A C 1
ATOM 1293 O O . LEU A 1 185 ? 4.971 -29.120 -36.333 1.00 25.81 173 LEU A O 1
ATOM 1298 N N . THR A 1 186 ? 2.813 -29.777 -36.189 1.00 24.25 174 THR A N 1
ATOM 1299 C CA . THR A 1 186 ? 2.248 -28.450 -36.398 1.00 27.73 174 THR A CA 1
ATOM 1300 C C . THR A 1 186 ? 1.618 -27.927 -35.114 1.00 28.99 174 THR A C 1
ATOM 1301 O O . THR A 1 186 ? 0.848 -28.637 -34.458 1.00 31.93 174 THR A O 1
ATOM 1305 N N . LYS A 1 187 ? 1.958 -26.690 -34.758 1.00 28.79 175 LYS A N 1
ATOM 1306 C CA . LYS A 1 187 ? 1.321 -25.960 -33.667 1.00 27.38 175 LYS A CA 1
ATOM 1307 C C . LYS A 1 187 ? 0.624 -24.741 -34.250 1.00 31.57 175 LYS A C 1
ATOM 1308 O O . LYS A 1 187 ? 1.257 -23.932 -34.936 1.00 26.83 175 LYS A O 1
ATOM 1314 N N . THR A 1 188 ? -0.672 -24.610 -33.979 1.00 34.71 176 THR A N 1
ATOM 1315 C CA . THR A 1 188 ? -1.493 -23.542 -34.534 1.00 33.59 176 THR A CA 1
ATOM 1316 C C . THR A 1 188 ? -2.061 -22.684 -33.414 1.00 33.65 176 THR A C 1
ATOM 1317 O O . THR A 1 188 ? -2.583 -23.213 -32.428 1.00 33.89 176 THR A O 1
ATOM 1321 N N . TYR A 1 189 ? -1.965 -21.366 -33.572 1.00 32.43 177 TYR A N 1
ATOM 1322 C CA . TYR A 1 189 ? -2.583 -20.414 -32.657 1.00 32.72 177 TYR A CA 1
ATOM 1323 C C . TYR A 1 189 ? -3.657 -19.638 -33.406 1.00 34.25 177 TYR A C 1
ATOM 1324 O O . TYR A 1 189 ? -3.391 -19.077 -34.474 1.00 38.76 177 TYR A O 1
ATOM 1333 N N . LEU A 1 190 ? -4.870 -19.627 -32.862 1.00 33.04 178 LEU A N 1
ATOM 1334 C CA . LEU A 1 190 ? -5.956 -18.812 -33.392 1.00 35.51 178 LEU A CA 1
ATOM 1335 C C . LEU A 1 190 ? -6.016 -17.519 -32.589 1.00 35.85 178 LEU A C 1
ATOM 1336 O O . LEU A 1 190 ? -6.108 -17.557 -31.358 1.00 38.65 178 LEU A O 1
ATOM 1341 N N . LEU A 1 191 ? -5.943 -16.381 -33.278 1.00 31.72 179 LEU A N 1
ATOM 1342 C CA . LEU A 1 191 ? -5.852 -15.084 -32.621 1.00 35.16 179 LEU A CA 1
ATOM 1343 C C . LEU A 1 191 ? -7.132 -14.286 -32.825 1.00 34.91 179 LEU A C 1
ATOM 1344 O O . LEU A 1 191 ? -7.725 -14.310 -33.907 1.00 36.02 179 LEU A O 1
ATOM 1349 N N . GLY A 1 192 ? -7.540 -13.566 -31.783 1.00 34.65 180 GLY A N 1
ATOM 1350 C CA . GLY A 1 192 ? -8.577 -12.559 -31.897 1.00 32.05 180 GLY A CA 1
ATOM 1351 C C . GLY A 1 192 ? -7.941 -11.183 -32.026 1.00 33.85 180 GLY A C 1
ATOM 1352 O O . GLY A 1 192 ? -7.123 -10.787 -31.194 1.00 34.04 180 GLY A O 1
ATOM 1353 N N . PHE A 1 193 ? -8.329 -10.469 -33.081 1.00 34.31 181 PHE A N 1
ATOM 1354 C CA . PHE A 1 193 ? -7.778 -9.149 -33.351 1.00 32.51 181 PHE A CA 1
ATOM 1355 C C . PHE A 1 193 ? -8.717 -8.018 -32.959 1.00 34.80 181 PHE A C 1
ATOM 1356 O O . PHE A 1 193 ? -8.302 -6.854 -32.984 1.00 38.31 181 PHE A O 1
ATOM 1364 N N . ASP A 1 194 ? -9.940 -8.325 -32.584 1.00 34.92 182 ASP A N 1
ATOM 1365 C CA . ASP A 1 194 ? -10.905 -7.331 -32.139 1.00 39.03 182 ASP A CA 1
ATOM 1366 C C . ASP A 1 194 ? -10.859 -7.201 -30.621 1.00 43.01 182 ASP A C 1
ATOM 1367 O O . ASP A 1 194 ? -10.475 -8.146 -29.923 1.00 45.78 182 ASP A O 1
ATOM 1372 N N . PRO A 1 195 ? -11.223 -6.044 -30.071 1.00 40.00 183 PRO A N 1
ATOM 1373 C CA . PRO A 1 195 ? -11.363 -5.952 -28.615 1.00 39.42 183 PRO A CA 1
ATOM 1374 C C . PRO A 1 195 ? -12.467 -6.886 -28.149 1.00 41.41 183 PRO A C 1
ATOM 1375 O O . PRO A 1 195 ? -13.472 -7.075 -28.836 1.00 41.54 183 PRO A O 1
ATOM 1379 N N . ASP A 1 196 ? -12.264 -7.486 -26.980 1.00 45.40 184 ASP A N 1
ATOM 1380 C CA . ASP A 1 196 ? -13.311 -8.297 -26.373 1.00 47.76 184 ASP A CA 1
ATOM 1381 C C . ASP A 1 196 ? -14.514 -7.420 -26.064 1.00 43.22 184 ASP A C 1
ATOM 1382 O O . ASP A 1 196 ? -14.407 -6.448 -25.312 1.00 39.49 184 ASP A O 1
ATOM 1387 N N . ALA A 1 197 ? -15.657 -7.759 -26.667 1.00 47.63 185 ALA A N 1
ATOM 1388 C CA . ALA A 1 197 ? -16.865 -6.959 -26.486 1.00 54.28 185 ALA A CA 1
ATOM 1389 C C . ALA A 1 197 ? -17.254 -6.854 -25.016 1.00 56.79 185 ALA A C 1
ATOM 1390 O O . ALA A 1 197 ? -17.900 -5.879 -24.613 1.00 57.50 185 ALA A O 1
ATOM 1392 N N . GLU A 1 198 ? -16.859 -7.832 -24.199 1.00 56.46 186 GLU A N 1
ATOM 1393 C CA . GLU A 1 198 ? -17.202 -7.834 -22.783 1.00 59.47 186 GLU A CA 1
ATOM 1394 C C . GLU A 1 198 ? -16.143 -7.179 -21.908 1.00 61.42 186 GLU A C 1
ATOM 1395 O O . GLU A 1 198 ? -16.385 -6.977 -20.714 1.00 62.37 186 GLU A O 1
ATOM 1401 N N . ALA A 1 199 ? -14.989 -6.856 -22.459 1.00 57.37 187 ALA A N 1
ATOM 1402 C CA . ALA A 1 199 ? -13.973 -6.132 -21.715 1.00 52.48 187 ALA A CA 1
ATOM 1403 C C . ALA A 1 199 ? -13.148 -5.321 -22.704 1.00 46.22 187 ALA A C 1
ATOM 1404 O O . ALA A 1 199 ? -11.990 -5.645 -22.940 1.00 42.56 187 ALA A O 1
ATOM 1406 N N . PRO A 1 200 ? -13.714 -4.314 -23.364 1.00 46.70 188 PRO A N 1
ATOM 1407 C CA . PRO A 1 200 ? -12.976 -3.690 -24.474 1.00 46.21 188 PRO A CA 1
ATOM 1408 C C . PRO A 1 200 ? -11.697 -2.989 -24.029 1.00 45.79 188 PRO A C 1
ATOM 1409 O O . PRO A 1 200 ? -10.749 -2.915 -24.819 1.00 44.45 188 PRO A O 1
ATOM 1413 N N . LEU A 1 201 ? -11.632 -2.489 -22.791 1.00 41.38 189 LEU A N 1
ATOM 1414 C CA . LEU A 1 201 ? -10.489 -1.702 -22.331 1.00 40.24 189 LEU A CA 1
ATOM 1415 C C . LEU A 1 201 ? -9.223 -2.530 -22.067 1.00 45.07 189 LEU A C 1
ATOM 1416 O O . LEU A 1 201 ? -8.162 -1.936 -21.850 1.00 47.33 189 LEU A O 1
ATOM 1421 N N . GLN A 1 202 ? -9.304 -3.867 -22.050 1.00 49.20 190 GLN A N 1
ATOM 1422 C CA . GLN A 1 202 ? -8.137 -4.751 -21.878 1.00 54.66 190 GLN A CA 1
ATOM 1423 C C . GLN A 1 202 ? -7.168 -4.620 -23.027 1.00 51.40 190 GLN A C 1
ATOM 1424 O O . GLN A 1 202 ? -5.954 -4.840 -22.875 1.00 55.04 190 GLN A O 1
ATOM 1430 N N . PHE A 1 203 ? -7.741 -4.329 -24.188 1.00 51.11 191 PHE A N 1
ATOM 1431 C CA . PHE A 1 203 ? -7.139 -4.744 -25.427 1.00 49.40 191 PHE A CA 1
ATOM 1432 C C . PHE A 1 203 ? -5.689 -4.338 -25.446 1.00 52.33 191 PHE A C 1
ATOM 1433 O O . PHE A 1 203 ? -5.356 -3.171 -25.250 1.00 54.53 191 PHE A O 1
ATOM 1441 N N . ASP A 1 204 ? -4.831 -5.329 -25.643 1.00 54.62 192 ASP A N 1
ATOM 1442 C CA . ASP A 1 204 ? -3.395 -5.131 -25.640 1.00 56.71 192 ASP A CA 1
ATOM 1443 C C . ASP A 1 204 ? -2.769 -5.548 -26.957 1.00 51.34 192 ASP A C 1
ATOM 1444 O O . ASP A 1 204 ? -1.543 -5.645 -27.038 1.00 56.12 192 ASP A O 1
ATOM 1449 N N . GLY A 1 205 ? -3.567 -5.776 -27.994 1.00 44.76 193 GLY A N 1
ATOM 1450 C CA . GLY A 1 205 ? -3.057 -6.360 -29.206 1.00 37.61 193 GLY A CA 1
ATOM 1451 C C . GLY A 1 205 ? -3.725 -7.696 -29.450 1.00 34.49 193 GLY A C 1
ATOM 1452 O O . GLY A 1 205 ? -4.690 -8.066 -28.773 1.00 34.18 193 GLY A O 1
ATOM 1453 N N . PRO A 1 206 ? -3.240 -8.439 -30.438 1.00 34.21 194 PRO A N 1
ATOM 1454 C CA . PRO A 1 206 ? -3.804 -9.768 -30.701 1.00 37.02 194 PRO A CA 1
ATOM 1455 C C . PRO A 1 206 ? -3.721 -10.648 -29.461 1.00 40.15 194 PRO A C 1
ATOM 1456 O O . PRO A 1 206 ? -2.740 -10.612 -28.718 1.00 40.44 194 PRO A O 1
ATOM 1460 N N . HIS A 1 207 ? -4.774 -11.432 -29.234 1.00 40.18 195 HIS A N 1
ATOM 1461 C CA . HIS A 1 207 ? -4.860 -12.323 -28.085 1.00 45.19 195 HIS A CA 1
ATOM 1462 C C . HIS A 1 207 ? -5.314 -13.705 -28.536 1.00 47.09 195 HIS A C 1
ATOM 1463 O O . HIS A 1 207 ? -6.087 -13.844 -29.489 1.00 45.90 195 HIS A O 1
ATOM 1470 N N . VAL A 1 208 ? -4.814 -14.730 -27.846 1.00 46.07 196 VAL A N 1
ATOM 1471 C CA . VAL A 1 208 ? -5.086 -16.106 -28.243 1.00 40.83 196 VAL A CA 1
ATOM 1472 C C . VAL A 1 208 ? -6.503 -16.508 -27.879 1.00 37.65 196 VAL A C 1
ATOM 1473 O O . VAL A 1 208 ? -6.923 -16.398 -26.721 1.00 45.31 196 VAL A O 1
ATOM 1477 N N . ILE A 1 209 ? -7.238 -16.994 -28.873 1.00 40.69 197 ILE A N 1
ATOM 1478 C CA . ILE A 1 209 ? -8.518 -17.644 -28.622 1.00 43.09 197 ILE A CA 1
ATOM 1479 C C . ILE A 1 209 ? -8.305 -19.112 -28.280 1.00 46.28 197 ILE A C 1
ATOM 1480 O O . ILE A 1 209 ? -8.713 -19.591 -27.215 1.00 44.92 197 ILE A O 1
ATOM 1485 N N . ARG A 1 210 ? -7.636 -19.840 -29.175 1.00 45.17 198 ARG A N 1
ATOM 1486 C CA . ARG A 1 210 ? -7.401 -21.268 -29.033 1.00 44.59 198 ARG A CA 1
ATOM 1487 C C . ARG A 1 210 ? -6.001 -21.599 -29.523 1.00 41.64 198 ARG A C 1
ATOM 1488 O O . ARG A 1 210 ? -5.483 -20.965 -30.447 1.00 40.08 198 ARG A O 1
ATOM 1496 N N . ALA A 1 211 ? -5.383 -22.582 -28.877 1.00 36.55 199 ALA A N 1
ATOM 1497 C CA . ALA A 1 211 ? -4.190 -23.241 -29.387 1.00 33.86 199 ALA A CA 1
ATOM 1498 C C . ALA A 1 211 ? -4.574 -24.638 -29.851 1.00 34.06 199 ALA A C 1
ATOM 1499 O O . ALA A 1 211 ? -5.305 -25.351 -29.159 1.00 36.79 199 ALA A O 1
ATOM 1501 N N . VAL A 1 212 ? -4.081 -25.034 -31.019 1.00 33.77 200 VAL A N 1
ATOM 1502 C CA . VAL A 1 212 ? -4.359 -26.354 -31.569 1.00 32.48 200 VAL A CA 1
ATOM 1503 C C . VAL A 1 212 ? -3.031 -27.036 -31.848 1.00 28.98 200 VAL A C 1
ATOM 1504 O O . VAL A 1 212 ? -2.233 -26.550 -32.661 1.00 31.10 200 VAL A O 1
ATOM 1508 N N . GLY A 1 213 ? -2.814 -28.172 -31.208 1.00 25.96 201 GLY A N 1
ATOM 1509 C CA . GLY A 1 213 ? -1.598 -28.941 -31.355 1.00 29.22 201 GLY A CA 1
ATOM 1510 C C . GLY A 1 213 ? -1.681 -29.974 -32.456 1.00 29.61 201 GLY A C 1
ATOM 1511 O O . GLY A 1 213 ? -2.334 -29.776 -33.482 1.00 31.09 201 GLY A O 1
ATOM 1512 N N . ASP A 1 214 ? -1.009 -31.098 -32.233 1.00 28.40 202 ASP A N 1
ATOM 1513 C CA . ASP A 1 214 ? -0.854 -32.127 -33.249 1.00 27.42 202 ASP A CA 1
ATOM 1514 C C . ASP A 1 214 ? -0.666 -33.454 -32.535 1.00 28.34 202 ASP A C 1
ATOM 1515 O O . ASP A 1 214 ? 0.068 -33.529 -31.546 1.00 31.73 202 ASP A O 1
ATOM 1520 N N . THR A 1 215 ? -1.305 -34.500 -33.048 1.00 29.23 203 THR A N 1
ATOM 1521 C CA . THR A 1 215 ? -1.209 -35.814 -32.424 1.00 29.53 203 THR A CA 1
ATOM 1522 C C . THR A 1 215 ? 0.107 -36.466 -32.822 1.00 29.54 203 THR A C 1
ATOM 1523 O O . THR A 1 215 ? 0.369 -36.673 -34.012 1.00 28.72 203 THR A O 1
ATOM 1527 N N . ILE A 1 216 ? 0.932 -36.788 -31.833 1.00 25.16 204 ILE A N 1
ATOM 1528 C CA . ILE A 1 216 ? 2.217 -37.431 -32.080 1.00 24.94 204 ILE A CA 1
ATOM 1529 C C . ILE A 1 216 ? 2.011 -38.942 -32.114 1.00 28.29 204 ILE A C 1
ATOM 1530 O O . ILE A 1 216 ? 1.480 -39.527 -31.163 1.00 27.27 204 ILE A O 1
ATOM 1535 N N . GLU A 1 217 ? 2.418 -39.570 -33.223 1.00 23.92 205 GLU A N 1
ATOM 1536 C CA . GLU A 1 217 ? 2.276 -41.015 -33.420 1.00 27.02 205 GLU A CA 1
ATOM 1537 C C . GLU A 1 217 ? 3.544 -41.694 -32.906 1.00 26.82 205 GLU A C 1
ATOM 1538 O O . GLU A 1 217 ? 4.457 -42.037 -33.659 1.00 26.84 205 GLU A O 1
ATOM 1544 N N . TRP A 1 218 ? 3.599 -41.873 -31.585 1.00 25.73 206 TRP A N 1
ATOM 1545 C CA . TRP A 1 218 ? 4.804 -42.386 -30.938 1.00 24.74 206 TRP A CA 1
ATOM 1546 C C . TRP A 1 218 ? 5.040 -43.855 -31.271 1.00 25.91 206 TRP A C 1
ATOM 1547 O O . TRP A 1 218 ? 4.105 -44.658 -31.313 1.00 28.11 206 TRP A O 1
ATOM 1558 N N . GLU A 1 219 ? 6.305 -44.209 -31.478 1.00 24.86 207 GLU A N 1
ATOM 1559 C CA . GLU A 1 219 ? 6.693 -45.609 -31.522 1.00 25.93 207 GLU A CA 1
ATOM 1560 C C . GLU A 1 219 ? 6.616 -46.213 -30.121 1.00 31.49 207 GLU A C 1
ATOM 1561 O O . GLU A 1 219 ? 6.619 -45.503 -29.111 1.00 32.19 207 GLU A O 1
ATOM 1567 N N . ASP A 1 220 ? 6.518 -47.542 -30.072 1.00 30.43 208 ASP A N 1
ATOM 1568 C CA . ASP A 1 220 ? 6.316 -48.248 -28.811 1.00 32.07 208 ASP A CA 1
ATOM 1569 C C . ASP A 1 220 ? 7.361 -47.856 -27.774 1.00 29.18 208 ASP A C 1
ATOM 1570 O O . ASP A 1 220 ? 8.565 -47.879 -28.040 1.00 31.91 208 ASP A O 1
ATOM 1575 N N . GLY A 1 221 ? 6.884 -47.493 -26.587 1.00 29.00 209 GLY A N 1
ATOM 1576 C CA . GLY A 1 221 ? 7.748 -47.189 -25.466 1.00 32.56 209 GLY A CA 1
ATOM 1577 C C . GLY A 1 221 ? 8.526 -45.896 -25.566 1.00 34.61 209 GLY A C 1
ATOM 1578 O O . GLY A 1 221 ? 9.410 -45.661 -24.738 1.00 29.93 209 GLY A O 1
ATOM 1579 N N . LYS A 1 222 ? 8.199 -45.025 -26.526 1.00 32.09 210 LYS A N 1
ATOM 1580 C CA . LYS A 1 222 ? 8.942 -43.787 -26.725 1.00 25.90 210 LYS A CA 1
ATOM 1581 C C . LYS A 1 222 ? 8.195 -42.546 -26.261 1.00 25.07 210 LYS A C 1
ATOM 1582 O O . LYS A 1 222 ? 8.778 -41.456 -26.270 1.00 28.81 210 LYS A O 1
ATOM 1588 N N . ASN A 1 223 ? 6.928 -42.673 -25.863 1.00 22.53 211 ASN A N 1
ATOM 1589 C CA . ASN A 1 223 ? 6.129 -41.501 -25.519 1.00 26.46 211 ASN A CA 1
ATOM 1590 C C . ASN A 1 223 ? 6.570 -40.910 -24.184 1.00 26.15 211 ASN A C 1
ATOM 1591 O O . ASN A 1 223 ? 6.064 -41.298 -23.125 1.00 26.39 211 ASN A O 1
ATOM 1596 N N . VAL A 1 224 ? 7.519 -39.972 -24.227 1.00 23.92 212 VAL A N 1
ATOM 1597 C CA . VAL A 1 224 ? 8.004 -39.324 -23.013 1.00 26.73 212 VAL A CA 1
ATOM 1598 C C . VAL A 1 224 ? 7.016 -38.324 -22.428 1.00 29.36 212 VAL A C 1
ATOM 1599 O O . VAL A 1 224 ? 7.278 -37.766 -21.358 1.00 28.31 212 VAL A O 1
ATOM 1603 N N . THR A 1 225 ? 5.900 -38.052 -23.107 1.00 30.02 213 THR A N 1
ATOM 1604 C CA . THR A 1 225 ? 4.918 -37.132 -22.548 1.00 32.22 213 THR A CA 1
ATOM 1605 C C . THR A 1 225 ? 3.933 -37.796 -21.590 1.00 34.40 213 THR A C 1
ATOM 1606 O O . THR A 1 225 ? 3.192 -37.081 -20.909 1.00 39.19 213 THR A O 1
ATOM 1610 N N . LYS A 1 226 ? 3.896 -39.127 -21.514 1.00 36.47 214 LYS A N 1
ATOM 1611 C CA . LYS A 1 226 ? 2.929 -39.820 -20.669 1.00 42.22 214 LYS A CA 1
ATOM 1612 C C . LYS A 1 226 ? 3.626 -40.796 -19.733 1.00 37.97 214 LYS A C 1
ATOM 1613 O O . LYS A 1 226 ? 4.583 -41.465 -20.127 1.00 36.37 214 LYS A O 1
ATOM 1619 N N . LYS A 1 227 ? 3.132 -40.883 -18.497 1.00 38.79 215 LYS A N 1
ATOM 1620 C CA . LYS A 1 227 ? 3.534 -41.929 -17.567 1.00 37.59 215 LYS A CA 1
ATOM 1621 C C . LYS A 1 227 ? 2.324 -42.361 -16.752 1.00 38.70 215 LYS A C 1
ATOM 1622 O O . LYS A 1 227 ? 1.384 -41.586 -16.554 1.00 38.88 215 LYS A O 1
ATOM 1628 N N . ALA A 1 228 ? 2.361 -43.598 -16.264 1.00 31.82 216 ALA A N 1
ATOM 1629 C CA . ALA A 1 228 ? 1.316 -44.123 -15.398 1.00 37.94 216 ALA A CA 1
ATOM 1630 C C . ALA A 1 228 ? 1.735 -44.057 -13.933 1.00 41.81 216 ALA A C 1
ATOM 1631 O O . ALA A 1 228 ? 2.917 -44.183 -13.601 1.00 42.65 216 ALA A O 1
ATOM 1633 N N . VAL A 1 229 ? 0.749 -43.860 -13.056 1.00 46.73 217 VAL A N 1
ATOM 1634 C CA . VAL A 1 229 ? 0.958 -43.911 -11.613 1.00 50.59 217 VAL A CA 1
ATOM 1635 C C . VAL A 1 229 ? -0.190 -44.684 -10.975 1.00 54.38 217 VAL A C 1
ATOM 1636 O O . VAL A 1 229 ? -1.330 -44.647 -11.448 1.00 50.28 217 VAL A O 1
ATOM 1640 N N . LYS A 1 230 ? 0.123 -45.387 -9.889 1.00 61.56 218 LYS A N 1
ATOM 1641 C CA . LYS A 1 230 ? -0.847 -46.234 -9.197 1.00 62.85 218 LYS A CA 1
ATOM 1642 C C . LYS A 1 230 ? -1.220 -45.660 -7.831 1.00 62.95 218 LYS A C 1
ATOM 1643 O O . LYS A 1 230 ? -2.128 -44.835 -7.718 1.00 62.82 218 LYS A O 1
ATOM 1649 N N . LEU A 1 243 ? -6.252 -47.629 -8.338 1.00 66.50 231 LEU A N 1
ATOM 1650 C CA . LEU A 1 243 ? -6.423 -47.470 -9.779 1.00 64.87 231 LEU A CA 1
ATOM 1651 C C . LEU A 1 243 ? -5.138 -46.978 -10.435 1.00 60.21 231 LEU A C 1
ATOM 1652 O O . LEU A 1 243 ? -4.341 -46.278 -9.811 1.00 60.03 231 LEU A O 1
ATOM 1657 N N . THR A 1 244 ? -4.943 -47.347 -11.696 1.00 54.23 232 THR A N 1
ATOM 1658 C CA . THR A 1 244 ? -3.792 -46.907 -12.475 1.00 48.08 232 THR A CA 1
ATOM 1659 C C . THR A 1 244 ? -4.239 -45.811 -13.434 1.00 46.36 232 THR A C 1
ATOM 1660 O O . THR A 1 244 ? -5.095 -46.043 -14.294 1.00 48.64 232 THR A O 1
ATOM 1664 N N . LYS A 1 245 ? -3.661 -44.628 -13.283 1.00 43.09 233 LYS A N 1
ATOM 1665 C CA . LYS A 1 245 ? -4.011 -43.460 -14.073 1.00 50.67 233 LYS A CA 1
ATOM 1666 C C . LYS A 1 245 ? -2.852 -43.075 -14.985 1.00 48.92 233 LYS A C 1
ATOM 1667 O O . LYS A 1 245 ? -1.684 -43.314 -14.667 1.00 48.70 233 LYS A O 1
ATOM 1673 N N . THR A 1 246 ? -3.181 -42.482 -16.127 1.00 47.53 234 THR A N 1
ATOM 1674 C CA . THR A 1 246 ? -2.182 -41.897 -17.011 1.00 45.60 234 THR A CA 1
ATOM 1675 C C . THR A 1 246 ? -2.142 -40.394 -16.770 1.00 50.33 234 THR A C 1
ATOM 1676 O O . THR A 1 246 ? -3.171 -39.716 -16.876 1.00 50.31 234 THR A O 1
ATOM 1680 N N . VAL A 1 247 ? -0.959 -39.883 -16.431 1.00 50.13 235 VAL A N 1
ATOM 1681 C CA . VAL A 1 247 ? -0.776 -38.471 -16.134 1.00 50.87 235 VAL A CA 1
ATOM 1682 C C . VAL A 1 247 ? 0.242 -37.893 -17.111 1.00 47.34 235 VAL A C 1
ATOM 1683 O O . VAL A 1 247 ? 1.006 -38.612 -17.760 1.00 40.02 235 VAL A O 1
ATOM 1687 N N . LYS A 1 248 ? 0.219 -36.571 -17.226 1.00 49.88 236 LYS A N 1
ATOM 1688 C CA . LYS A 1 248 ? 1.195 -35.848 -18.029 1.00 48.08 236 LYS A CA 1
ATOM 1689 C C . LYS A 1 248 ? 2.590 -35.927 -17.415 1.00 43.73 236 LYS A C 1
ATOM 1690 O O . LYS A 1 248 ? 2.764 -35.675 -16.221 1.00 44.20 236 LYS A O 1
ATOM 1696 N N . ALA A 1 249 ? 3.577 -36.296 -18.229 1.00 39.31 237 ALA A N 1
ATOM 1697 C CA . ALA A 1 249 ? 4.983 -36.201 -17.857 1.00 34.26 237 ALA A CA 1
ATOM 1698 C C . ALA A 1 249 ? 5.590 -34.950 -18.483 1.00 36.29 237 ALA A C 1
ATOM 1699 O O . ALA A 1 249 ? 5.110 -34.459 -19.507 1.00 41.33 237 ALA A O 1
ATOM 1701 N N . ASP A 1 250 ? 6.664 -34.445 -17.877 1.00 35.97 238 ASP A N 1
ATOM 1702 C CA . ASP A 1 250 ? 7.299 -33.235 -18.389 1.00 36.58 238 ASP A CA 1
ATOM 1703 C C . ASP A 1 250 ? 8.063 -33.516 -19.679 1.00 32.98 238 ASP A C 1
ATOM 1704 O O . ASP A 1 250 ? 8.880 -34.440 -19.740 1.00 30.46 238 ASP A O 1
ATOM 1709 N N . SER A 1 251 ? 7.819 -32.694 -20.701 1.00 30.58 239 SER A N 1
ATOM 1710 C CA . SER A 1 251 ? 8.490 -32.840 -21.988 1.00 30.77 239 SER A CA 1
ATOM 1711 C C . SER A 1 251 ? 8.181 -31.626 -22.848 1.00 28.32 239 SER A C 1
ATOM 1712 O O . SER A 1 251 ? 7.070 -31.091 -22.790 1.00 29.46 239 SER A O 1
ATOM 1715 N N . PHE A 1 252 ? 9.167 -31.205 -23.643 1.00 24.80 240 PHE A N 1
ATOM 1716 C CA . PHE A 1 252 ? 8.923 -30.197 -24.673 1.00 26.76 240 PHE A CA 1
ATOM 1717 C C . PHE A 1 252 ? 7.714 -30.553 -25.530 1.00 28.53 240 PHE A C 1
ATOM 1718 O O . PHE A 1 252 ? 6.964 -29.671 -25.963 1.00 27.24 240 PHE A O 1
ATOM 1726 N N . PHE A 1 253 ? 7.500 -31.842 -25.779 1.00 27.00 241 PHE A N 1
ATOM 1727 C CA . PHE A 1 253 ? 6.496 -32.238 -26.753 1.00 27.93 241 PHE A CA 1
ATOM 1728 C C . PHE A 1 253 ? 5.067 -32.104 -26.247 1.00 30.28 241 PHE A C 1
ATOM 1729 O O . PHE A 1 253 ? 4.137 -32.299 -27.033 1.00 30.54 241 PHE A O 1
ATOM 1737 N N . ASN A 1 254 ? 4.861 -31.761 -24.973 1.00 30.85 242 ASN A N 1
ATOM 1738 C CA . ASN A 1 254 ? 3.537 -31.298 -24.572 1.00 30.79 242 ASN A CA 1
ATOM 1739 C C . ASN A 1 254 ? 3.161 -29.976 -25.233 1.00 29.61 242 ASN A C 1
ATOM 1740 O O . ASN A 1 254 ? 1.992 -29.582 -25.173 1.00 30.61 242 ASN A O 1
ATOM 1745 N N . PHE A 1 255 ? 4.122 -29.292 -25.865 1.00 28.19 243 PHE A N 1
ATOM 1746 C CA . PHE A 1 255 ? 3.817 -28.142 -26.715 1.00 28.65 243 PHE A CA 1
ATOM 1747 C C . PHE A 1 255 ? 2.776 -28.482 -27.773 1.00 30.22 243 PHE A C 1
ATOM 1748 O O . PHE A 1 255 ? 2.039 -27.602 -28.228 1.00 31.34 243 PHE A O 1
ATOM 1756 N N . PHE A 1 256 ? 2.710 -29.746 -28.187 1.00 28.60 244 PHE A N 1
ATOM 1757 C CA . PHE A 1 256 ? 1.765 -30.197 -29.198 1.00 29.40 244 PHE A CA 1
ATOM 1758 C C . PHE A 1 256 ? 0.496 -30.806 -28.606 1.00 26.06 244 PHE A C 1
ATOM 1759 O O . PHE A 1 256 ? -0.350 -31.300 -29.358 1.00 23.19 244 PHE A O 1
ATOM 1767 N N . GLU A 1 257 ? 0.320 -30.752 -27.287 1.00 33.91 245 GLU A N 1
ATOM 1768 C CA . GLU A 1 257 ? -0.971 -31.031 -26.655 1.00 39.50 245 GLU A CA 1
ATOM 1769 C C . GLU A 1 257 ? -1.355 -29.867 -25.751 1.00 45.55 245 GLU A C 1
ATOM 1770 O O . GLU A 1 257 ? -1.255 -29.953 -24.520 1.00 43.44 245 GLU A O 1
ATOM 1776 N N . PRO A 1 258 ? -1.781 -28.750 -26.334 1.00 50.49 246 PRO A N 1
ATOM 1777 C CA . PRO A 1 258 ? -2.131 -27.575 -25.533 1.00 56.93 246 PRO A CA 1
ATOM 1778 C C . PRO A 1 258 ? -3.470 -27.768 -24.846 1.00 63.13 246 PRO A C 1
ATOM 1779 O O . PRO A 1 258 ? -4.272 -28.618 -25.263 1.00 64.84 246 PRO A O 1
ATOM 1783 N N . PRO A 1 259 ? -3.757 -26.992 -23.789 1.00 71.28 247 PRO A N 1
ATOM 1784 C CA . PRO A 1 259 ? -5.105 -26.952 -23.204 1.00 75.78 247 PRO A CA 1
ATOM 1785 C C . PRO A 1 259 ? -6.126 -26.330 -24.155 1.00 77.45 247 PRO A C 1
ATOM 1786 O O . PRO A 1 259 ? -7.226 -25.989 -23.720 1.00 80.50 247 PRO A O 1
ATOM 1790 N N . GLU A 1 272 ? -9.350 -24.592 -13.503 1.00 117.49 260 GLU A N 1
ATOM 1791 C CA . GLU A 1 272 ? -9.374 -23.131 -13.545 1.00 118.92 260 GLU A CA 1
ATOM 1792 C C . GLU A 1 272 ? -8.008 -22.601 -13.924 1.00 121.40 260 GLU A C 1
ATOM 1793 O O . GLU A 1 272 ? -7.838 -21.455 -14.332 1.00 122.29 260 GLU A O 1
ATOM 1795 N N . GLN A 1 273 ? -7.018 -23.479 -13.787 1.00 125.13 261 GLN A N 1
ATOM 1796 C CA . GLN A 1 273 ? -5.635 -23.257 -14.167 1.00 128.02 261 GLN A CA 1
ATOM 1797 C C . GLN A 1 273 ? -5.442 -23.132 -15.678 1.00 132.77 261 GLN A C 1
ATOM 1798 O O . GLN A 1 273 ? -4.358 -22.702 -16.104 1.00 133.46 261 GLN A O 1
ATOM 1804 N N . ALA A 1 274 ? -6.434 -23.525 -16.491 1.00 138.72 262 ALA A N 1
ATOM 1805 C CA . ALA A 1 274 ? -6.240 -23.645 -17.935 1.00 132.48 262 ALA A CA 1
ATOM 1806 C C . ALA A 1 274 ? -5.729 -22.367 -18.582 1.00 126.81 262 ALA A C 1
ATOM 1807 O O . ALA A 1 274 ? -5.007 -22.432 -19.581 1.00 127.79 262 ALA A O 1
ATOM 1809 N N . GLU A 1 275 ? -6.073 -21.202 -18.030 1.00 119.71 263 GLU A N 1
ATOM 1810 C CA . GLU A 1 275 ? -5.593 -19.950 -18.602 1.00 109.57 263 GLU A CA 1
ATOM 1811 C C . GLU A 1 275 ? -4.130 -19.682 -18.280 1.00 98.95 263 GLU A C 1
ATOM 1812 O O . GLU A 1 275 ? -3.491 -18.903 -18.992 1.00 94.99 263 GLU A O 1
ATOM 1818 N N . GLU A 1 276 ? -3.591 -20.294 -17.224 1.00 94.17 264 GLU A N 1
ATOM 1819 C CA . GLU A 1 276 ? -2.168 -20.146 -16.942 1.00 88.96 264 GLU A CA 1
ATOM 1820 C C . GLU A 1 276 ? -1.304 -20.944 -17.917 1.00 87.44 264 GLU A C 1
ATOM 1821 O O . GLU A 1 276 ? -0.242 -20.468 -18.336 1.00 86.69 264 GLU A O 1
ATOM 1823 N N . PHE A 1 277 ? -1.717 -22.165 -18.277 1.00 85.89 265 PHE A N 1
ATOM 1824 C CA . PHE A 1 277 ? -0.966 -22.912 -19.284 1.00 82.65 265 PHE A CA 1
ATOM 1825 C C . PHE A 1 277 ? -0.975 -22.206 -20.635 1.00 70.07 265 PHE A C 1
ATOM 1826 O O . PHE A 1 277 ? 0.068 -22.076 -21.284 1.00 67.25 265 PHE A O 1
ATOM 1834 N N . LEU A 1 278 ? -2.153 -21.763 -21.087 1.00 63.24 266 LEU A N 1
ATOM 1835 C CA . LEU A 1 278 ? -2.282 -21.244 -22.449 1.00 61.41 266 LEU A CA 1
ATOM 1836 C C . LEU A 1 278 ? -1.422 -20.006 -22.657 1.00 61.17 266 LEU A C 1
ATOM 1837 O O . LEU A 1 278 ? -0.804 -19.847 -23.714 1.00 61.19 266 LEU A O 1
ATOM 1842 N N . GLU A 1 279 ? -1.362 -19.123 -21.660 1.00 61.85 267 GLU A N 1
ATOM 1843 C CA . GLU A 1 279 ? -0.565 -17.912 -21.808 1.00 61.02 267 GLU A CA 1
ATOM 1844 C C . GLU A 1 279 ? 0.921 -18.238 -21.897 1.00 55.10 267 GLU A C 1
ATOM 1845 O O . GLU A 1 279 ? 1.645 -17.652 -22.716 1.00 55.09 267 GLU A O 1
ATOM 1851 N N . LEU A 1 280 ? 1.397 -19.179 -21.082 1.00 50.41 268 LEU A N 1
ATOM 1852 C CA . LEU A 1 280 ? 2.807 -19.542 -21.166 1.00 49.99 268 LEU A CA 1
ATOM 1853 C C . LEU A 1 280 ? 3.095 -20.387 -22.398 1.00 46.90 268 LEU A C 1
ATOM 1854 O O . LEU A 1 280 ? 4.186 -20.296 -22.968 1.00 44.57 268 LEU A O 1
ATOM 1859 N N . ASP A 1 281 ? 2.130 -21.200 -22.829 1.00 44.00 269 ASP A N 1
ATOM 1860 C CA . ASP A 1 281 ? 2.258 -21.879 -24.114 1.00 40.80 269 ASP A CA 1
ATOM 1861 C C . ASP A 1 281 ? 2.348 -20.866 -25.250 1.00 35.79 269 ASP A C 1
ATOM 1862 O O . ASP A 1 281 ? 3.213 -20.973 -26.129 1.00 34.11 269 ASP A O 1
ATOM 1867 N N . TYR A 1 282 ? 1.459 -19.872 -25.244 1.00 32.26 270 TYR A N 1
ATOM 1868 C CA . TYR A 1 282 ? 1.480 -18.849 -26.285 1.00 36.14 270 TYR A CA 1
ATOM 1869 C C . TYR A 1 282 ? 2.790 -18.074 -26.289 1.00 33.77 270 TYR A C 1
ATOM 1870 O O . TYR A 1 282 ? 3.340 -17.780 -27.357 1.00 33.58 270 TYR A O 1
ATOM 1879 N N . GLU A 1 283 ? 3.294 -17.714 -25.107 1.00 31.81 271 GLU A N 1
ATOM 1880 C CA . GLU A 1 283 ? 4.527 -16.938 -25.050 1.00 38.45 271 GLU A CA 1
ATOM 1881 C C . GLU A 1 283 ? 5.707 -17.738 -25.585 1.00 36.15 271 GLU A C 1
ATOM 1882 O O . GLU A 1 283 ? 6.599 -17.178 -26.232 1.00 38.13 271 GLU A O 1
ATOM 1888 N N . MET A 1 284 ? 5.733 -19.048 -25.338 1.00 33.78 272 MET A N 1
ATOM 1889 C CA . MET A 1 284 ? 6.764 -19.872 -25.958 1.00 35.68 272 MET A CA 1
ATOM 1890 C C . MET A 1 284 ? 6.593 -19.909 -27.474 1.00 30.53 272 MET A C 1
ATOM 1891 O O . MET A 1 284 ? 7.578 -19.830 -28.218 1.00 33.42 272 MET A O 1
ATOM 1896 N N . GLY A 1 285 ? 5.350 -20.028 -27.946 1.00 31.39 273 GLY A N 1
ATOM 1897 C CA . GLY A 1 285 ? 5.096 -19.952 -29.376 1.00 29.90 273 GLY A CA 1
ATOM 1898 C C . GLY A 1 285 ? 5.535 -18.630 -29.979 1.00 28.71 273 GLY A C 1
ATOM 1899 O O . GLY A 1 285 ? 6.124 -18.595 -31.062 1.00 26.68 273 GLY A O 1
ATOM 1900 N N . GLN A 1 286 ? 5.243 -17.525 -29.290 1.00 28.15 274 GLN A N 1
ATOM 1901 C CA . GLN A 1 286 ? 5.679 -16.215 -29.765 1.00 31.68 274 GLN A CA 1
ATOM 1902 C C . GLN A 1 286 ? 7.197 -16.128 -29.842 1.00 29.39 274 GLN A C 1
ATOM 1903 O O . GLN A 1 286 ? 7.743 -15.584 -30.808 1.00 25.92 274 GLN A O 1
ATOM 1909 N N . ALA A 1 287 ? 7.895 -16.631 -28.819 1.00 29.78 275 ALA A N 1
ATOM 1910 C CA . ALA A 1 287 ? 9.355 -16.610 -28.836 1.00 28.54 275 ALA A CA 1
ATOM 1911 C C . ALA A 1 287 ? 9.900 -17.345 -30.054 1.00 27.98 275 ALA A C 1
ATOM 1912 O O . ALA A 1 287 ? 10.816 -16.862 -30.727 1.00 32.65 275 ALA A O 1
ATOM 1914 N N . ILE A 1 288 ? 9.347 -18.520 -30.354 1.00 28.94 276 ILE A N 1
ATOM 1915 C CA . ILE A 1 288 ? 9.851 -19.295 -31.481 1.00 24.40 276 ILE A CA 1
ATOM 1916 C C . ILE A 1 288 ? 9.575 -18.571 -32.791 1.00 25.53 276 ILE A C 1
ATOM 1917 O O . ILE A 1 288 ? 10.452 -18.466 -33.653 1.00 24.23 276 ILE A O 1
ATOM 1922 N N . ARG A 1 289 ? 8.363 -18.036 -32.952 1.00 26.24 277 ARG A N 1
ATOM 1923 C CA . ARG A 1 289 ? 8.008 -17.375 -34.204 1.00 25.28 277 ARG A CA 1
ATOM 1924 C C . ARG A 1 289 ? 8.755 -16.052 -34.376 1.00 26.43 277 ARG A C 1
ATOM 1925 O O . ARG A 1 289 ? 9.304 -15.776 -35.449 1.00 23.25 277 ARG A O 1
ATOM 1933 N N . ASP A 1 290 ? 8.766 -15.212 -33.339 1.00 25.58 278 ASP A N 1
ATOM 1934 C CA . ASP A 1 290 ? 9.273 -13.847 -33.460 1.00 29.84 278 ASP A CA 1
ATOM 1935 C C . ASP A 1 290 ? 10.775 -13.736 -33.260 1.00 28.18 278 ASP A C 1
ATOM 1936 O O . ASP A 1 290 ? 11.393 -12.803 -33.782 1.00 27.03 278 ASP A O 1
ATOM 1941 N N . THR A 1 291 ? 11.372 -14.641 -32.490 1.00 28.85 279 THR A N 1
ATOM 1942 C CA . THR A 1 291 ? 12.755 -14.483 -32.057 1.00 30.31 279 THR A CA 1
ATOM 1943 C C . THR A 1 291 ? 13.653 -15.596 -32.578 1.00 28.28 279 THR A C 1
ATOM 1944 O O . THR A 1 291 ? 14.653 -15.311 -33.245 1.00 29.13 279 THR A O 1
ATOM 1948 N N . ILE A 1 292 ? 13.319 -16.859 -32.312 1.00 25.45 280 ILE A N 1
ATOM 1949 C CA . ILE A 1 292 ? 14.251 -17.943 -32.607 1.00 25.74 280 ILE A CA 1
ATOM 1950 C C . ILE A 1 292 ? 14.328 -18.199 -34.108 1.00 24.74 280 ILE A C 1
ATOM 1951 O O . ILE A 1 292 ? 15.418 -18.328 -34.671 1.00 27.30 280 ILE A O 1
ATOM 1956 N N . ILE A 1 293 ? 13.179 -18.278 -34.781 1.00 24.94 281 ILE A N 1
ATOM 1957 C CA . ILE A 1 293 ? 13.191 -18.544 -36.222 1.00 24.94 281 ILE A CA 1
ATOM 1958 C C . ILE A 1 293 ? 13.927 -17.465 -37.010 1.00 24.10 281 ILE A C 1
ATOM 1959 O O . ILE A 1 293 ? 14.781 -17.815 -37.842 1.00 28.02 281 ILE A O 1
ATOM 1964 N N . PRO A 1 294 ? 13.667 -16.164 -36.817 1.00 26.27 282 PRO A N 1
ATOM 1965 C CA . PRO A 1 294 ? 14.411 -15.165 -37.603 1.00 28.67 282 PRO A CA 1
ATOM 1966 C C . PRO A 1 294 ? 15.897 -15.078 -37.261 1.00 29.04 282 PRO A C 1
ATOM 1967 O O . PRO A 1 294 ? 16.678 -14.632 -38.113 1.00 31.20 282 PRO A O 1
ATOM 1971 N N . ARG A 1 295 ? 16.320 -15.500 -36.069 1.00 26.91 283 ARG A N 1
ATOM 1972 C CA . ARG A 1 295 ? 17.696 -15.312 -35.615 1.00 26.08 283 ARG A CA 1
ATOM 1973 C C . ARG A 1 295 ? 18.313 -16.625 -35.153 1.00 29.06 283 ARG A C 1
ATOM 1974 O O . ARG A 1 295 ? 19.089 -16.661 -34.193 1.00 30.17 283 ARG A O 1
ATOM 1982 N N . ALA A 1 296 ? 17.986 -17.721 -35.845 1.00 24.70 284 ALA A N 1
ATOM 1983 C CA . ALA A 1 296 ? 18.332 -19.058 -35.363 1.00 23.17 284 ALA A CA 1
ATOM 1984 C C . ALA A 1 296 ? 19.833 -19.218 -35.149 1.00 23.63 284 ALA A C 1
ATOM 1985 O O . ALA A 1 296 ? 20.265 -19.754 -34.123 1.00 26.24 284 ALA A O 1
ATOM 1987 N N . VAL A 1 297 ? 20.645 -18.776 -36.115 1.00 22.05 285 VAL A N 1
ATOM 1988 C CA . VAL A 1 297 ? 22.082 -19.015 -36.018 1.00 22.99 285 VAL A CA 1
ATOM 1989 C C . VAL A 1 297 ? 22.690 -18.257 -34.845 1.00 28.00 285 VAL A C 1
ATOM 1990 O O . VAL A 1 297 ? 23.718 -18.675 -34.300 1.00 31.21 285 VAL A O 1
ATOM 1994 N N . LEU A 1 298 ? 22.080 -17.144 -34.425 1.00 28.58 286 LEU A N 1
ATOM 1995 C CA . LEU A 1 298 ? 22.615 -16.423 -33.271 1.00 25.31 286 LEU A CA 1
ATOM 1996 C C . LEU A 1 298 ? 22.365 -17.177 -31.972 1.00 27.75 286 LEU A C 1
ATOM 1997 O O . LEU A 1 298 ? 23.111 -17.002 -31.001 1.00 31.92 286 LEU A O 1
ATOM 2002 N N . PHE A 1 299 ? 21.319 -18.000 -31.923 1.00 25.90 287 PHE A N 1
ATOM 2003 C CA . PHE A 1 299 ? 21.144 -18.884 -30.779 1.00 25.72 287 PHE A CA 1
ATOM 2004 C C . PHE A 1 299 ? 22.008 -20.127 -30.909 1.00 25.12 287 PHE A C 1
ATOM 2005 O O . PHE A 1 299 ? 22.445 -20.679 -29.893 1.00 26.51 287 PHE A O 1
ATOM 2013 N N . TYR A 1 300 ? 22.253 -20.583 -32.142 1.00 21.32 288 TYR A N 1
ATOM 2014 C CA . TYR A 1 300 ? 23.185 -21.687 -32.353 1.00 24.12 288 TYR A CA 1
ATOM 2015 C C . TYR A 1 300 ? 24.576 -21.327 -31.846 1.00 22.90 288 TYR A C 1
ATOM 2016 O O . TYR A 1 300 ? 25.209 -22.114 -31.132 1.00 25.73 288 TYR A O 1
ATOM 2025 N N . THR A 1 301 ? 25.076 -20.139 -32.212 1.00 25.87 289 THR A N 1
ATOM 2026 C CA . THR A 1 301 ? 26.372 -19.690 -31.712 1.00 28.29 289 THR A CA 1
ATOM 2027 C C . THR A 1 301 ? 26.315 -19.228 -30.260 1.00 30.60 289 THR A C 1
ATOM 2028 O O . THR A 1 301 ? 27.353 -19.208 -29.590 1.00 35.19 289 THR A O 1
ATOM 2032 N N . GLY A 1 302 ? 25.138 -18.854 -29.764 1.00 27.76 290 GLY A N 1
ATOM 2033 C CA . GLY A 1 302 ? 25.039 -18.266 -28.442 1.00 26.68 290 GLY A CA 1
ATOM 2034 C C . GLY A 1 302 ? 25.476 -16.823 -28.356 1.00 27.81 290 GLY A C 1
ATOM 2035 O O . GLY A 1 302 ? 25.847 -16.362 -27.271 1.00 27.64 290 GLY A O 1
ATOM 2036 N N . GLU A 1 303 ? 25.442 -16.087 -29.470 1.00 28.59 291 GLU A N 1
ATOM 2037 C CA . GLU A 1 303 ? 25.759 -14.666 -29.446 1.00 28.09 291 GLU A CA 1
ATOM 2038 C C . GLU A 1 303 ? 24.615 -13.822 -28.905 1.00 27.58 291 GLU A C 1
ATOM 2039 O O . GLU A 1 303 ? 24.833 -12.659 -28.553 1.00 30.27 291 GLU A O 1
ATOM 2045 N N . LEU A 1 304 ? 23.407 -14.370 -28.848 1.00 29.07 292 LEU A N 1
ATOM 2046 C CA . LEU A 1 304 ? 22.284 -13.726 -28.182 1.00 28.38 292 LEU A CA 1
ATOM 2047 C C . LEU A 1 304 ? 22.134 -14.338 -26.797 1.00 30.19 292 LEU A C 1
ATOM 2048 O O . LEU A 1 304 ? 21.898 -15.547 -26.674 1.00 25.47 292 LEU A O 1
ATOM 2053 N N . GLN A 1 305 ? 22.323 -13.520 -25.761 1.00 30.77 293 GLN A N 1
ATOM 2054 C CA . GLN A 1 305 ? 22.248 -13.970 -24.378 1.00 33.66 293 GLN A CA 1
ATOM 2055 C C . GLN A 1 305 ? 21.224 -13.125 -23.627 1.00 37.05 293 GLN A C 1
ATOM 2056 O O . GLN A 1 305 ? 20.891 -12.008 -24.030 1.00 38.26 293 GLN A O 1
ATOM 2062 N N . SER A 1 306 ? 20.704 -13.681 -22.535 1.00 39.33 294 SER A N 1
ATOM 2063 C CA . SER A 1 306 ? 19.857 -12.944 -21.608 1.00 45.44 294 SER A CA 1
ATOM 2064 C C . SER A 1 306 ? 20.379 -13.130 -20.191 1.00 51.67 294 SER A C 1
ATOM 2065 O O . SER A 1 306 ? 21.030 -14.132 -19.884 1.00 54.91 294 SER A O 1
ATOM 2068 N N . ASP A 1 307 ? 20.075 -12.168 -19.325 1.00 56.56 295 ASP A N 1
ATOM 2069 C CA . ASP A 1 307 ? 20.417 -12.241 -17.904 1.00 64.01 295 ASP A CA 1
ATOM 2070 C C . ASP A 1 307 ? 19.115 -12.240 -17.106 1.00 71.34 295 ASP A C 1
ATOM 2071 O O . ASP A 1 307 ? 18.662 -11.200 -16.624 1.00 74.81 295 ASP A O 1
ATOM 2076 N N . ASP A 1 308 ? 18.515 -13.420 -16.978 1.00 76.64 296 ASP A N 1
ATOM 2077 C CA . ASP A 1 308 ? 17.267 -13.608 -16.240 1.00 82.55 296 ASP A CA 1
ATOM 2078 C C . ASP A 1 308 ? 17.324 -13.038 -14.824 1.00 86.12 296 ASP A C 1
ATOM 2079 O O . ASP A 1 308 ? 16.547 -13.436 -13.953 1.00 85.94 296 ASP A O 1
ATOM 2084 N N . LEU B 1 16 ? 17.139 -9.830 -24.002 1.00 36.77 4 LEU B N 1
ATOM 2085 C CA . LEU B 1 16 ? 18.124 -10.392 -24.923 1.00 36.96 4 LEU B CA 1
ATOM 2086 C C . LEU B 1 16 ? 19.148 -9.345 -25.350 1.00 37.94 4 LEU B C 1
ATOM 2087 O O . LEU B 1 16 ? 18.793 -8.222 -25.705 1.00 37.75 4 LEU B O 1
ATOM 2089 N N . TYR B 1 17 ? 20.422 -9.728 -25.317 1.00 38.92 5 TYR B N 1
ATOM 2090 C CA . TYR B 1 17 ? 21.525 -8.859 -25.700 1.00 38.39 5 TYR B CA 1
ATOM 2091 C C . TYR B 1 17 ? 22.442 -9.601 -26.662 1.00 37.29 5 TYR B C 1
ATOM 2092 O O . TYR B 1 17 ? 22.564 -10.829 -26.604 1.00 33.38 5 TYR B O 1
ATOM 2094 N N . PHE B 1 18 ? 23.093 -8.850 -27.548 1.00 35.67 6 PHE B N 1
ATOM 2095 C CA . PHE B 1 18 ? 24.091 -9.430 -28.438 1.00 34.37 6 PHE B CA 1
ATOM 2096 C C . PHE B 1 18 ? 25.455 -9.408 -27.757 1.00 34.63 6 PHE B C 1
ATOM 2097 O O . PHE B 1 18 ? 25.896 -8.362 -27.271 1.00 36.20 6 PHE B O 1
ATOM 2105 N N . GLN B 1 19 ? 26.120 -10.562 -27.730 1.00 30.94 7 GLN B N 1
ATOM 2106 C CA . GLN B 1 19 ? 27.429 -10.689 -27.089 1.00 32.11 7 GLN B CA 1
ATOM 2107 C C . GLN B 1 19 ? 28.502 -10.224 -28.066 1.00 35.48 7 GLN B C 1
ATOM 2108 O O . GLN B 1 19 ? 28.882 -10.949 -28.988 1.00 35.71 7 GLN B O 1
ATOM 2114 N N . HIS B 1 20 ? 29.005 -9.005 -27.862 1.00 37.28 8 HIS B N 1
ATOM 2115 C CA . HIS B 1 20 ? 29.988 -8.448 -28.782 1.00 37.98 8 HIS B CA 1
ATOM 2116 C C . HIS B 1 20 ? 31.373 -9.048 -28.596 1.00 39.43 8 HIS B C 1
ATOM 2117 O O . HIS B 1 20 ? 32.229 -8.857 -29.462 1.00 40.92 8 HIS B O 1
ATOM 2124 N N . MET B 1 21 ? 31.622 -9.748 -27.492 1.00 36.43 9 MET B N 1
ATOM 2125 C CA . MET B 1 21 ? 32.890 -10.441 -27.277 1.00 35.09 9 MET B CA 1
ATOM 2126 C C . MET B 1 21 ? 32.664 -11.905 -27.639 1.00 34.00 9 MET B C 1
ATOM 2127 O O . MET B 1 21 ? 32.119 -12.678 -26.848 1.00 34.62 9 MET B O 1
ATOM 2132 N N . GLY B 1 22 ? 33.082 -12.269 -28.853 1.00 33.41 10 GLY B N 1
ATOM 2133 C CA . GLY B 1 22 ? 32.767 -13.578 -29.397 1.00 28.86 10 GLY B CA 1
ATOM 2134 C C . GLY B 1 22 ? 33.226 -14.739 -28.542 1.00 29.22 10 GLY B C 1
ATOM 2135 O O . GLY B 1 22 ? 32.608 -15.809 -28.567 1.00 27.43 10 GLY B O 1
ATOM 2136 N N . LEU B 1 23 ? 34.304 -14.560 -27.772 1.00 29.96 11 LEU B N 1
ATOM 2137 C CA . LEU B 1 23 ? 34.758 -15.670 -26.945 1.00 31.38 11 LEU B CA 1
ATOM 2138 C C . LEU B 1 23 ? 33.860 -15.888 -25.739 1.00 32.85 11 LEU B C 1
ATOM 2139 O O . LEU B 1 23 ? 33.921 -16.962 -25.128 1.00 31.64 11 LEU B O 1
ATOM 2144 N N . LEU B 1 24 ? 33.024 -14.912 -25.398 1.00 29.87 12 LEU B N 1
ATOM 2145 C CA . LEU B 1 24 ? 32.020 -15.062 -24.358 1.00 29.63 12 LEU B CA 1
ATOM 2146 C C . LEU B 1 24 ? 30.730 -15.702 -24.866 1.00 32.57 12 LEU B C 1
ATOM 2147 O O . LEU B 1 24 ? 29.798 -15.880 -24.078 1.00 31.50 12 LEU B O 1
ATOM 2152 N N . SER B 1 25 ? 30.639 -16.010 -26.160 1.00 33.95 13 SER B N 1
ATOM 2153 C CA . SER B 1 25 ? 29.433 -16.623 -26.710 1.00 33.82 13 SER B CA 1
ATOM 2154 C C . SER B 1 25 ? 29.098 -17.903 -25.954 1.00 25.99 13 SER B C 1
ATOM 2155 O O . SER B 1 25 ? 29.988 -18.679 -25.599 1.00 26.58 13 SER B O 1
ATOM 2158 N N . THR B 1 26 ? 27.803 -18.101 -25.679 1.00 25.56 14 THR B N 1
ATOM 2159 C CA . THR B 1 26 ? 27.374 -19.220 -24.839 1.00 25.79 14 THR B CA 1
ATOM 2160 C C . THR B 1 26 ? 27.870 -20.565 -25.360 1.00 25.99 14 THR B C 1
ATOM 2161 O O . THR B 1 26 ? 28.248 -21.436 -24.574 1.00 31.32 14 THR B O 1
ATOM 2165 N N . ASN B 1 27 ? 27.904 -20.752 -26.677 1.00 31.05 15 ASN B N 1
ATOM 2166 C CA . ASN B 1 27 ? 28.283 -22.038 -27.252 1.00 33.15 15 ASN B CA 1
ATOM 2167 C C . ASN B 1 27 ? 29.649 -21.972 -27.930 1.00 34.32 15 ASN B C 1
ATOM 2168 O O . ASN B 1 27 ? 29.890 -22.670 -28.920 1.00 34.46 15 ASN B O 1
ATOM 2173 N N . PHE B 1 28 ? 30.556 -21.147 -27.397 1.00 32.32 16 PHE B N 1
ATOM 2174 C CA . PHE B 1 28 ? 31.850 -20.953 -28.046 1.00 31.83 16 PHE B CA 1
ATOM 2175 C C . PHE B 1 28 ? 32.604 -22.266 -28.204 1.00 29.21 16 PHE B C 1
ATOM 2176 O O . PHE B 1 28 ? 33.151 -22.551 -29.274 1.00 30.95 16 PHE B O 1
ATOM 2184 N N . ASP B 1 29 ? 32.673 -23.065 -27.135 1.00 27.80 17 ASP B N 1
ATOM 2185 C CA . ASP B 1 29 ? 33.469 -24.290 -27.180 1.00 32.60 17 ASP B CA 1
ATOM 2186 C C . ASP B 1 29 ? 32.923 -25.278 -28.206 1.00 34.64 17 ASP B C 1
ATOM 2187 O O . ASP B 1 29 ? 33.694 -25.992 -28.858 1.00 35.35 17 ASP B O 1
ATOM 2192 N N . MET B 1 30 ? 31.596 -25.367 -28.333 1.00 30.36 18 MET B N 1
ATOM 2193 C CA . MET B 1 30 ? 31.011 -26.177 -29.399 1.00 31.24 18 MET B CA 1
ATOM 2194 C C . MET B 1 30 ? 31.445 -25.666 -30.771 1.00 27.79 18 MET B C 1
ATOM 2195 O O . MET B 1 30 ? 31.858 -26.446 -31.637 1.00 28.60 18 MET B O 1
ATOM 2200 N N . ILE B 1 31 ? 31.346 -24.353 -30.987 1.00 30.41 19 ILE B N 1
ATOM 2201 C CA . ILE B 1 31 ? 31.785 -23.755 -32.249 1.00 30.44 19 ILE B CA 1
ATOM 2202 C C . ILE B 1 31 ? 33.246 -24.091 -32.520 1.00 34.54 19 ILE B C 1
ATOM 2203 O O . ILE B 1 31 ? 33.603 -24.572 -33.602 1.00 34.35 19 ILE B O 1
ATOM 2208 N N . GLN B 1 32 ? 34.109 -23.837 -31.532 1.00 34.98 20 GLN B N 1
ATOM 2209 C CA . GLN B 1 32 ? 35.538 -24.107 -31.662 1.00 32.40 20 GLN B CA 1
ATOM 2210 C C . GLN B 1 32 ? 35.814 -25.536 -32.121 1.00 33.18 20 GLN B C 1
ATOM 2211 O O . GLN B 1 32 ? 36.670 -25.768 -32.981 1.00 37.08 20 GLN B O 1
ATOM 2217 N N . ALA B 1 33 ? 35.102 -26.510 -31.553 1.00 32.31 21 ALA B N 1
ATOM 2218 C CA . ALA B 1 33 ? 35.316 -27.912 -31.891 1.00 31.31 21 ALA B CA 1
ATOM 2219 C C . ALA B 1 33 ? 34.745 -28.304 -33.251 1.00 27.64 21 ALA B C 1
ATOM 2220 O O . ALA B 1 33 ? 35.011 -29.419 -33.706 1.00 31.32 21 ALA B O 1
ATOM 2222 N N . LEU B 1 34 ? 33.930 -27.462 -33.879 1.00 30.20 22 LEU B N 1
ATOM 2223 C CA . LEU B 1 34 ? 33.354 -27.820 -35.172 1.00 31.41 22 LEU B CA 1
ATOM 2224 C C . LEU B 1 34 ? 34.462 -28.033 -36.201 1.00 30.17 22 LEU B C 1
ATOM 2225 O O . LEU B 1 34 ? 35.367 -27.194 -36.311 1.00 33.09 22 LEU B O 1
ATOM 2230 N N . PRO B 1 35 ? 34.423 -29.117 -36.975 1.00 32.56 23 PRO B N 1
ATOM 2231 C CA . PRO B 1 35 ? 35.352 -29.251 -38.105 1.00 34.35 23 PRO B CA 1
ATOM 2232 C C . PRO B 1 35 ? 35.228 -28.070 -39.055 1.00 36.47 23 PRO B C 1
ATOM 2233 O O . PRO B 1 35 ? 34.185 -27.418 -39.149 1.00 35.95 23 PRO B O 1
ATOM 2237 N N . LEU B 1 36 ? 36.311 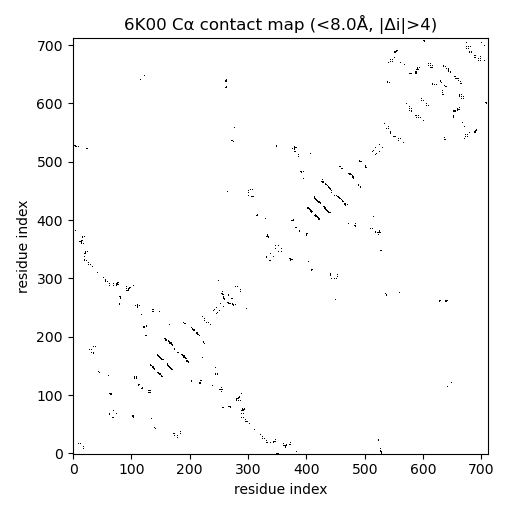-27.820 -39.798 1.00 36.17 24 LEU B N 1
ATOM 2238 C CA . LEU B 1 36 ? 36.389 -26.595 -40.587 1.00 33.15 24 LEU B CA 1
ATOM 2239 C C . LEU B 1 36 ? 35.265 -26.521 -41.612 1.00 33.85 24 LEU B C 1
ATOM 2240 O O . LEU B 1 36 ? 34.685 -25.451 -41.826 1.00 35.67 24 LEU B O 1
ATOM 2245 N N . ASN B 1 37 ? 34.949 -27.641 -42.268 1.00 32.62 25 ASN B N 1
ATOM 2246 C CA . ASN B 1 37 ? 33.877 -27.609 -43.258 1.00 34.46 25 ASN B CA 1
ATOM 2247 C C . ASN B 1 37 ? 32.529 -27.288 -42.618 1.00 33.13 25 ASN B C 1
ATOM 2248 O O . ASN B 1 37 ? 31.671 -26.676 -43.263 1.00 33.00 25 ASN B O 1
ATOM 2253 N N . VAL B 1 38 ? 32.327 -27.662 -41.352 1.00 34.05 26 VAL B N 1
ATOM 2254 C CA . VAL B 1 38 ? 31.083 -27.287 -40.685 1.00 31.67 26 VAL B CA 1
ATOM 2255 C C . VAL B 1 38 ? 31.115 -25.818 -40.286 1.00 35.39 26 VAL B C 1
ATOM 2256 O O . VAL B 1 38 ? 30.109 -25.108 -40.414 1.00 33.09 26 VAL B O 1
ATOM 2260 N N . LYS B 1 39 ? 32.272 -25.341 -39.810 1.00 31.90 27 LYS B N 1
ATOM 2261 C CA . LYS B 1 39 ? 32.432 -23.924 -39.504 1.00 32.88 27 LYS B CA 1
ATOM 2262 C C . LYS B 1 39 ? 32.043 -23.055 -40.695 1.00 34.69 27 LYS B C 1
ATOM 2263 O O . LYS B 1 39 ? 31.359 -22.036 -40.538 1.00 31.31 27 LYS B O 1
ATOM 2269 N N . GLN B 1 40 ? 32.471 -23.447 -41.898 1.00 30.07 28 GLN B N 1
ATOM 2270 C CA . GLN B 1 40 ? 32.179 -22.645 -43.082 1.00 29.77 28 GLN B CA 1
ATOM 2271 C C . GLN B 1 40 ? 30.690 -22.625 -43.397 1.00 28.68 28 GLN B C 1
ATOM 2272 O O . GLN B 1 40 ? 30.192 -21.648 -43.968 1.00 28.93 28 GLN B O 1
ATOM 2278 N N . ARG B 1 41 ? 29.964 -23.686 -43.046 1.00 28.02 29 ARG B N 1
ATOM 2279 C CA . ARG B 1 41 ? 28.515 -23.645 -43.200 1.00 28.70 29 ARG B CA 1
ATOM 2280 C C . ARG B 1 41 ? 27.899 -22.653 -42.218 1.00 32.63 29 ARG B C 1
ATOM 2281 O O . ARG B 1 41 ? 26.971 -21.915 -42.573 1.00 33.79 29 ARG B O 1
ATOM 2289 N N . VAL B 1 42 ? 28.424 -22.595 -40.990 1.00 32.66 30 VAL B N 1
ATOM 2290 C CA . VAL B 1 42 ? 27.957 -21.604 -40.021 1.00 29.93 30 VAL B CA 1
ATOM 2291 C C . VAL B 1 42 ? 28.243 -20.197 -40.522 1.00 27.79 30 VAL B C 1
ATOM 2292 O O . VAL B 1 42 ? 27.427 -19.282 -40.354 1.00 30.10 30 VAL B O 1
ATOM 2296 N N . CYS B 1 43 ? 29.406 -20.005 -41.151 1.00 29.47 31 CYS B N 1
ATOM 2297 C CA . CYS B 1 43 ? 29.748 -18.706 -41.716 1.00 29.41 31 CYS B CA 1
ATOM 2298 C C . CYS B 1 43 ? 28.712 -18.283 -42.752 1.00 30.99 31 CYS B C 1
ATOM 2299 O O . CYS B 1 43 ? 28.257 -17.131 -42.767 1.00 29.56 31 CYS B O 1
ATOM 2302 N N . ALA B 1 44 ? 28.329 -19.215 -43.631 1.00 29.64 32 ALA B N 1
ATOM 2303 C CA . ALA B 1 44 ? 27.255 -18.962 -44.588 1.00 30.77 32 ALA B CA 1
ATOM 2304 C C . ALA B 1 44 ? 25.970 -18.530 -43.885 1.00 27.57 32 ALA B C 1
ATOM 2305 O O . ALA B 1 44 ? 25.285 -17.605 -44.338 1.00 28.26 32 ALA B O 1
ATOM 2307 N N . LEU B 1 45 ? 25.637 -19.179 -42.764 1.00 27.64 33 LEU B N 1
ATOM 2308 C CA . LEU B 1 45 ? 24.435 -18.812 -42.022 1.00 29.50 33 LEU B CA 1
ATOM 2309 C C . LEU B 1 45 ? 24.542 -17.411 -41.431 1.00 32.22 33 LEU B C 1
ATOM 2310 O O . LEU B 1 45 ? 23.535 -16.697 -41.351 1.00 35.91 33 LEU B O 1
ATOM 2315 N N . LYS B 1 46 ? 25.743 -17.008 -41.001 1.00 27.35 34 LYS B N 1
ATOM 2316 C CA . LYS B 1 46 ? 25.934 -15.638 -40.541 1.00 29.92 34 LYS B CA 1
ATOM 2317 C C . LYS B 1 46 ? 25.696 -14.661 -41.681 1.00 31.93 34 LYS B C 1
ATOM 2318 O O . LYS B 1 46 ? 25.090 -13.601 -41.489 1.00 33.15 34 LYS B O 1
ATOM 2324 N N . ASN B 1 47 ? 26.171 -15.006 -42.878 1.00 33.87 35 ASN B N 1
ATOM 2325 C CA . ASN B 1 47 ? 25.922 -14.165 -44.043 1.00 33.18 35 ASN B CA 1
ATOM 2326 C C . ASN B 1 47 ? 24.434 -14.107 -44.367 1.00 34.77 35 ASN B C 1
ATOM 2327 O O . ASN B 1 47 ? 23.902 -13.040 -44.691 1.00 35.18 35 ASN B O 1
ATOM 2332 N N . LEU B 1 48 ? 23.749 -15.251 -44.297 1.00 32.24 36 LEU B N 1
ATOM 2333 C CA . LEU B 1 48 ? 22.306 -15.270 -44.517 1.00 31.26 36 LEU B CA 1
ATOM 2334 C C . LEU B 1 48 ? 21.571 -14.491 -43.434 1.00 31.10 36 LEU B C 1
ATOM 2335 O O . LEU B 1 48 ? 20.540 -13.865 -43.703 1.00 30.85 36 LEU B O 1
ATOM 2340 N N . GLN B 1 49 ? 22.070 -14.540 -42.195 1.00 27.13 37 GLN B N 1
ATOM 2341 C CA . GLN B 1 49 ? 21.437 -13.795 -41.111 1.00 28.60 37 GLN B CA 1
ATOM 2342 C C . GLN B 1 49 ? 21.476 -12.293 -41.368 1.00 30.08 37 GLN B C 1
ATOM 2343 O O . GLN B 1 49 ? 20.513 -11.578 -41.062 1.00 27.85 37 GLN B O 1
ATOM 2349 N N . MET B 1 50 ? 22.583 -11.795 -41.925 1.00 30.40 38 MET B N 1
ATOM 2350 C CA . MET B 1 50 ? 22.666 -10.376 -42.257 1.00 31.81 38 MET B CA 1
ATOM 2351 C C . MET B 1 50 ? 21.614 -9.999 -43.291 1.00 33.17 38 MET B C 1
ATOM 2352 O O . MET B 1 50 ? 21.024 -8.914 -43.219 1.00 34.35 38 MET B O 1
ATOM 2357 N N . LYS B 1 51 ? 21.356 -10.889 -44.255 1.00 28.93 39 LYS B N 1
ATOM 2358 C CA . LYS B 1 51 ? 20.332 -10.612 -45.257 1.00 35.01 39 LYS B CA 1
ATOM 2359 C C . LYS B 1 51 ? 18.939 -10.634 -44.638 1.00 38.04 39 LYS B C 1
ATOM 2360 O O . LYS B 1 51 ? 18.081 -9.817 -44.995 1.00 34.23 39 LYS B O 1
ATOM 2366 N N . THR B 1 52 ? 18.692 -11.569 -43.718 1.00 37.08 40 THR B N 1
ATOM 2367 C CA . THR B 1 52 ? 17.433 -11.563 -42.981 1.00 34.61 40 THR B CA 1
ATOM 2368 C C . THR B 1 52 ? 17.237 -10.241 -42.252 1.00 32.91 40 THR B C 1
ATOM 2369 O O . THR B 1 52 ? 16.135 -9.677 -42.247 1.00 31.08 40 THR B O 1
ATOM 2373 N N . ILE B 1 53 ? 18.300 -9.729 -41.636 1.00 33.10 41 ILE B N 1
ATOM 2374 C CA . ILE B 1 53 ? 18.184 -8.504 -40.857 1.00 32.76 41 ILE B CA 1
ATOM 2375 C C . ILE B 1 53 ? 17.895 -7.314 -41.770 1.00 31.37 41 ILE B C 1
ATOM 2376 O O . ILE B 1 53 ? 17.119 -6.420 -41.416 1.00 29.75 41 ILE B O 1
ATOM 2381 N N . GLN B 1 54 ? 18.482 -7.301 -42.971 1.00 30.26 42 GLN B N 1
ATOM 2382 C CA . GLN B 1 54 ? 18.179 -6.237 -43.924 1.00 33.23 42 GLN B CA 1
ATOM 2383 C C . GLN B 1 54 ? 16.702 -6.236 -44.296 1.00 34.77 42 GLN B C 1
ATOM 2384 O O . GLN B 1 54 ? 16.093 -5.171 -44.453 1.00 36.20 42 GLN B O 1
ATOM 2390 N N . ILE B 1 55 ? 16.114 -7.422 -44.464 1.00 33.30 43 ILE B N 1
ATOM 2391 C CA . ILE B 1 55 ? 14.690 -7.505 -44.770 1.00 34.39 43 ILE B CA 1
ATOM 2392 C C . ILE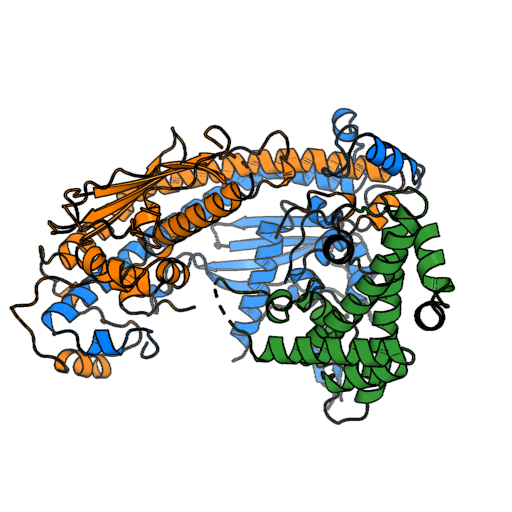 B 1 55 ? 13.862 -7.038 -43.582 1.00 32.55 43 ILE B C 1
ATOM 2393 O O . ILE B 1 55 ? 12.841 -6.359 -43.745 1.00 35.13 43 ILE B O 1
ATOM 2398 N N . GLU B 1 56 ? 14.287 -7.399 -42.369 1.00 31.90 44 GLU B N 1
ATOM 2399 C CA . GLU B 1 56 ? 13.596 -6.947 -41.166 1.00 33.74 44 GLU B CA 1
ATOM 2400 C C . GLU B 1 56 ? 13.622 -5.428 -41.046 1.00 35.90 44 GLU B C 1
ATOM 2401 O O . GLU B 1 56 ? 12.634 -4.815 -40.624 1.00 33.70 44 GLU B O 1
ATOM 2407 N N . SER B 1 57 ? 14.739 -4.800 -41.416 1.00 36.15 45 SER B N 1
ATOM 2408 C CA . SER B 1 57 ? 14.800 -3.343 -41.355 1.00 36.79 45 SER B CA 1
ATOM 2409 C C . SER B 1 57 ? 13.769 -2.726 -42.294 1.00 34.92 45 SER B C 1
ATOM 2410 O O . SER B 1 57 ? 13.147 -1.710 -41.966 1.00 32.93 45 SER B O 1
ATOM 2413 N N . ASP B 1 58 ? 13.555 -3.346 -43.458 1.00 33.44 46 ASP B N 1
ATOM 2414 C CA . ASP B 1 58 ? 12.484 -2.900 -44.344 1.00 36.06 46 ASP B CA 1
ATOM 2415 C C . ASP B 1 58 ? 11.121 -3.086 -43.690 1.00 33.64 46 ASP B C 1
ATOM 2416 O O . ASP B 1 58 ? 10.222 -2.256 -43.863 1.00 31.44 46 ASP B O 1
ATOM 2421 N N . PHE B 1 59 ? 10.939 -4.192 -42.962 1.00 30.90 47 PHE B N 1
ATOM 2422 C CA . PHE B 1 59 ? 9.688 -4.408 -42.242 1.00 30.11 47 PHE B CA 1
ATOM 2423 C C . PHE B 1 59 ? 9.419 -3.274 -41.258 1.00 28.18 47 PHE B C 1
ATOM 2424 O O . PHE B 1 59 ? 8.299 -2.756 -41.181 1.00 28.97 47 PHE B O 1
ATOM 2432 N N . TYR B 1 60 ? 10.436 -2.879 -40.488 1.00 29.37 48 TYR B N 1
ATOM 2433 C CA . TYR B 1 60 ? 10.235 -1.835 -39.487 1.00 28.62 48 TYR B CA 1
ATOM 2434 C C . TYR B 1 60 ? 9.960 -0.484 -40.133 1.00 29.40 48 TYR B C 1
ATOM 2435 O O . TYR B 1 60 ? 9.216 0.329 -39.575 1.00 28.87 48 TYR B O 1
ATOM 2444 N N . LYS B 1 61 ? 10.548 -0.225 -41.300 1.00 30.80 49 LYS B N 1
ATOM 2445 C CA . LYS B 1 61 ? 10.202 0.985 -42.034 1.00 33.68 49 LYS B CA 1
ATOM 2446 C C . LYS B 1 61 ? 8.732 0.972 -42.436 1.00 30.45 49 LYS B C 1
ATOM 2447 O O . LYS B 1 61 ? 8.047 1.996 -42.343 1.00 30.32 49 LYS B O 1
ATOM 2453 N N . ARG B 1 62 ? 8.232 -0.179 -42.896 1.00 31.57 50 ARG B N 1
ATOM 2454 C CA . ARG B 1 62 ? 6.821 -0.286 -43.260 1.00 31.83 50 ARG B CA 1
ATOM 2455 C C . ARG B 1 62 ? 5.919 -0.106 -42.043 1.00 31.13 50 ARG B C 1
ATOM 2456 O O . ARG B 1 62 ? 4.833 0.476 -42.149 1.00 34.01 50 ARG B O 1
ATOM 2464 N N . VAL B 1 63 ? 6.338 -0.614 -40.882 1.00 27.44 51 VAL B N 1
ATOM 2465 C CA . VAL B 1 63 ? 5.553 -0.399 -39.668 1.00 27.93 51 VAL B CA 1
ATOM 2466 C C . VAL B 1 63 ? 5.500 1.088 -39.339 1.00 30.67 51 VAL B C 1
ATOM 2467 O O . VAL B 1 63 ? 4.443 1.628 -38.981 1.00 28.11 51 VAL B O 1
ATOM 2471 N N . HIS B 1 64 ? 6.641 1.774 -39.469 1.00 30.61 52 HIS B N 1
ATOM 2472 C CA . HIS B 1 64 ? 6.691 3.215 -39.244 1.00 29.42 52 HIS B CA 1
ATOM 2473 C C . HIS B 1 64 ? 5.718 3.948 -40.163 1.00 27.68 52 HIS B C 1
ATOM 2474 O O . HIS B 1 64 ? 5.005 4.860 -39.724 1.00 27.38 52 HIS B O 1
ATOM 2481 N N . GLU B 1 65 ? 5.662 3.549 -41.439 1.00 27.11 53 GLU B N 1
ATOM 2482 C CA . GLU B 1 65 ? 4.692 4.135 -42.363 1.00 31.80 53 GLU B CA 1
ATOM 2483 C C . GLU B 1 65 ? 3.267 3.916 -41.881 1.00 26.62 53 GLU B C 1
ATOM 2484 O O . GLU B 1 65 ? 2.428 4.820 -41.973 1.00 22.60 53 GLU B O 1
ATOM 2490 N N . LEU B 1 66 ? 2.972 2.710 -41.384 1.00 23.41 54 LEU B N 1
ATOM 2491 C CA . LEU B 1 66 ? 1.639 2.417 -40.865 1.00 25.41 54 LEU B CA 1
ATOM 2492 C C . LEU B 1 66 ? 1.289 3.325 -39.696 1.00 24.59 54 LEU B C 1
ATOM 2493 O O . LEU B 1 66 ? 0.151 3.800 -39.591 1.00 25.44 54 LEU B O 1
ATOM 2498 N N . GLU B 1 67 ? 2.253 3.571 -38.802 1.00 28.07 55 GLU B N 1
ATOM 2499 C CA . GLU B 1 67 ? 2.000 4.450 -37.665 1.00 27.76 55 GLU B CA 1
ATOM 2500 C C . GLU B 1 67 ? 1.671 5.863 -38.129 1.00 29.18 55 GLU B C 1
ATOM 2501 O O . GLU B 1 67 ? 0.741 6.491 -37.613 1.00 30.30 55 GLU B O 1
ATOM 2507 N N . ILE B 1 68 ? 2.410 6.371 -39.118 1.00 31.15 56 ILE B N 1
ATOM 2508 C CA . ILE B 1 68 ? 2.102 7.686 -39.676 1.00 29.46 56 ILE B CA 1
ATOM 2509 C C . ILE B 1 68 ? 0.696 7.694 -40.264 1.00 26.65 56 ILE B C 1
ATOM 2510 O O . ILE B 1 68 ? -0.095 8.614 -40.017 1.00 24.52 56 ILE B O 1
ATOM 2515 N N . GLU B 1 69 ? 0.357 6.658 -41.038 1.00 24.04 57 GLU B N 1
ATOM 2516 C CA . GLU B 1 69 ? -0.960 6.610 -41.667 1.00 25.92 57 GLU B CA 1
ATOM 2517 C C . GLU B 1 69 ? -2.075 6.672 -40.629 1.00 31.34 57 GLU B C 1
ATOM 2518 O O . GLU B 1 69 ? -3.078 7.365 -40.827 1.00 30.61 57 GLU B O 1
ATOM 2524 N N . PHE B 1 70 ? -1.906 5.976 -39.503 1.00 32.79 58 PHE B N 1
ATOM 2525 C CA . PHE B 1 70 ? -2.963 5.905 -38.504 1.00 32.92 58 PHE B CA 1
ATOM 2526 C C . PHE B 1 70 ? -3.054 7.147 -37.626 1.00 33.32 58 PHE B C 1
ATOM 2527 O O . PHE B 1 70 ? -4.021 7.268 -36.867 1.00 31.67 58 PHE B O 1
ATOM 2535 N N . GLU B 1 71 ? -2.084 8.064 -37.713 1.00 32.91 59 GLU B N 1
ATOM 2536 C CA . GLU B 1 71 ? -2.141 9.297 -36.930 1.00 29.67 59 GLU B CA 1
ATOM 2537 C C . GLU B 1 71 ? -3.422 10.070 -37.214 1.00 31.15 59 GLU B C 1
ATOM 2538 O O . GLU B 1 71 ? -4.082 10.565 -36.290 1.00 29.91 59 GLU B O 1
ATOM 2544 N N . GLY B 1 72 ? -3.783 10.196 -38.495 1.00 29.62 60 GLY B N 1
ATOM 2545 C CA . GLY B 1 72 ? -5.019 10.875 -38.849 1.00 29.78 60 GLY B CA 1
ATOM 2546 C C . GLY B 1 72 ? -6.252 10.235 -38.243 1.00 32.88 60 GLY B C 1
ATOM 2547 O O . GLY B 1 72 ? -7.233 10.926 -37.956 1.00 36.28 60 GLY B O 1
ATOM 2548 N N . LYS B 1 73 ? -6.229 8.911 -38.048 1.00 29.34 61 LYS B N 1
ATOM 2549 C CA . LYS B 1 73 ? -7.371 8.227 -37.449 1.00 32.14 61 LYS B CA 1
ATOM 2550 C C . LYS B 1 73 ? -7.404 8.393 -35.933 1.00 32.43 61 LYS B C 1
ATOM 2551 O O . LYS B 1 73 ? -8.476 8.589 -35.355 1.00 38.43 61 LYS B O 1
ATOM 2557 N N . PHE B 1 74 ? -6.243 8.331 -35.274 1.00 32.37 62 PHE B N 1
ATOM 2558 C CA . PHE B 1 74 ? -6.211 8.503 -33.824 1.00 34.80 62 PHE B CA 1
ATOM 2559 C C . PHE B 1 74 ? -6.531 9.937 -33.422 1.00 36.77 62 PHE B C 1
ATOM 2560 O O . PHE B 1 74 ? -7.081 10.165 -32.339 1.00 36.57 62 PHE B O 1
ATOM 2568 N N . LYS B 1 75 ? -6.201 10.903 -34.287 1.00 36.36 63 LYS B N 1
ATOM 2569 C CA . LYS B 1 75 ? -6.184 12.314 -33.912 1.00 36.00 63 LYS B CA 1
ATOM 2570 C C . LYS B 1 75 ? -7.512 12.766 -33.309 1.00 31.83 63 LYS B C 1
ATOM 2571 O O . LYS B 1 75 ? -7.541 13.459 -32.284 1.00 27.09 63 LYS B O 1
ATOM 2577 N N . SER B 1 76 ? -8.628 12.369 -33.926 1.00 27.74 64 SER B N 1
ATOM 2578 C CA . SER B 1 76 ? -9.926 12.885 -33.498 1.00 35.32 64 SER B CA 1
ATOM 2579 C C . SER B 1 76 ? -10.265 12.432 -32.083 1.00 36.69 64 SER B C 1
ATOM 2580 O O . SER B 1 76 ? -10.802 13.212 -31.288 1.00 39.00 64 SER B O 1
ATOM 2583 N N . THR B 1 77 ? -9.938 11.182 -31.742 1.00 32.71 65 THR B N 1
ATOM 2584 C CA . THR B 1 77 ? -10.183 10.697 -30.385 1.00 33.65 65 THR B CA 1
ATOM 2585 C C . THR B 1 77 ? -9.304 11.418 -29.369 1.00 34.31 65 THR B C 1
ATOM 2586 O O . THR B 1 77 ? -9.737 11.683 -28.239 1.00 32.67 65 THR B O 1
ATOM 2590 N N . PHE B 1 78 ? -8.055 11.713 -29.737 1.00 30.59 66 PHE B N 1
ATOM 2591 C CA . PHE B 1 78 ? -7.174 12.443 -28.829 1.00 30.85 66 PHE B CA 1
ATOM 2592 C C . PHE B 1 78 ? -7.586 13.906 -28.707 1.00 32.60 66 PHE B C 1
ATOM 2593 O O . PHE B 1 78 ? -7.526 14.484 -27.614 1.00 33.16 66 PHE B O 1
ATOM 2601 N N . ASP B 1 79 ? -7.990 14.523 -29.818 1.00 29.88 67 ASP B N 1
ATOM 2602 C CA . ASP B 1 79 ? -8.465 15.905 -29.777 1.00 34.53 67 ASP B CA 1
ATOM 2603 C C . ASP B 1 79 ? -9.700 16.036 -28.894 1.00 31.74 67 ASP B C 1
ATOM 2604 O O . ASP B 1 79 ? -9.784 16.944 -28.060 1.00 38.02 67 ASP B O 1
ATOM 2609 N N . GLN B 1 80 ? -10.680 15.149 -29.079 1.00 26.13 68 GLN B N 1
ATOM 2610 C CA . GLN B 1 80 ? -11.862 15.167 -28.223 1.00 30.01 68 GLN B CA 1
ATOM 2611 C C . GLN B 1 80 ? -11.484 14.996 -26.757 1.00 28.94 68 GLN B C 1
ATOM 2612 O O . GLN B 1 80 ? -12.110 15.592 -25.875 1.00 30.37 68 GLN B O 1
ATOM 2618 N N . ARG B 1 81 ? -10.457 14.189 -26.479 1.00 28.43 69 ARG B N 1
ATOM 2619 C CA . ARG B 1 81 ? -10.013 14.003 -25.101 1.00 29.18 69 ARG B CA 1
ATOM 2620 C C . ARG B 1 81 ? -9.458 15.298 -24.519 1.00 30.03 69 ARG B C 1
ATOM 2621 O O . ARG B 1 81 ? -9.758 15.645 -23.371 1.00 29.95 69 ARG B O 1
ATOM 2629 N N . LYS B 1 82 ? -8.635 16.013 -25.291 1.00 31.07 70 LYS B N 1
ATOM 2630 C CA . LYS B 1 82 ? -8.091 17.287 -24.831 1.00 30.69 70 LYS B CA 1
ATOM 2631 C C . LYS B 1 82 ? -9.202 18.289 -24.552 1.00 32.19 70 LYS B C 1
ATOM 2632 O O . LYS B 1 82 ? -9.157 19.019 -23.554 1.00 31.30 70 LYS B O 1
ATOM 2638 N N . ALA B 1 83 ? -10.210 18.339 -25.426 1.00 34.65 71 ALA B N 1
ATOM 2639 C CA . ALA B 1 83 ? -11.327 19.253 -25.213 1.00 34.94 71 ALA B CA 1
ATOM 2640 C C . ALA B 1 83 ? -12.068 18.923 -23.921 1.00 37.69 71 ALA B C 1
ATOM 2641 O O . ALA B 1 83 ? -12.455 19.827 -23.171 1.00 35.62 71 ALA B O 1
ATOM 2643 N N . ILE B 1 84 ? -12.258 17.631 -23.635 1.00 35.75 72 ILE B N 1
ATOM 2644 C CA . ILE B 1 84 ? -12.917 17.222 -22.394 1.00 31.23 72 ILE B CA 1
ATOM 2645 C C . ILE B 1 84 ? -12.078 17.626 -21.188 1.00 32.62 72 ILE B C 1
ATOM 2646 O O . ILE B 1 84 ? -12.588 18.193 -20.212 1.00 32.60 72 ILE B O 1
ATOM 2651 N N . VAL B 1 85 ? -10.779 17.315 -21.234 1.00 31.97 73 VAL B N 1
ATOM 2652 C CA . VAL B 1 85 ? -9.869 17.626 -20.132 1.00 31.59 73 VAL B CA 1
ATOM 2653 C C . VAL B 1 85 ? -9.875 19.117 -19.821 1.00 34.65 73 VAL B C 1
ATOM 2654 O O . VAL B 1 85 ? -9.860 19.524 -18.653 1.00 40.28 73 VAL B O 1
ATOM 2658 N N . ALA B 1 86 ? -9.882 19.955 -20.857 1.00 35.73 74 ALA B N 1
ATOM 2659 C CA . ALA B 1 86 ? -9.837 21.400 -20.666 1.00 36.73 74 ALA B CA 1
ATOM 2660 C C . ALA B 1 86 ? -11.180 21.991 -20.267 1.00 39.29 74 ALA B C 1
ATOM 2661 O O . ALA B 1 86 ? -11.227 23.156 -19.862 1.00 42.35 74 ALA B O 1
ATOM 2663 N N . GLY B 1 87 ? -12.263 21.225 -20.363 1.00 42.32 75 GLY B N 1
ATOM 2664 C CA . GLY B 1 87 ? -13.578 21.754 -20.070 1.00 45.17 75 GLY B CA 1
ATOM 2665 C C . GLY B 1 87 ? -14.184 22.545 -21.202 1.00 44.46 75 GLY B C 1
ATOM 2666 O O . GLY B 1 87 ? -15.122 23.313 -20.979 1.00 47.13 75 GLY B O 1
ATOM 2667 N N . GLU B 1 88 ? -13.677 22.368 -22.421 1.00 41.55 76 GLU B N 1
ATOM 2668 C CA . GLU B 1 88 ? -14.168 23.098 -23.580 1.00 43.94 76 GLU B CA 1
ATOM 2669 C C . GLU B 1 88 ? -15.447 22.500 -24.154 1.00 46.51 76 GLU B C 1
ATOM 2670 O O . GLU B 1 88 ? -16.145 23.179 -24.914 1.00 48.82 76 GLU B O 1
ATOM 2676 N N . VAL B 1 89 ? -15.755 21.245 -23.830 1.00 44.69 77 VAL B N 1
ATOM 2677 C CA . VAL B 1 89 ? -16.940 20.560 -24.332 1.00 43.47 77 VAL B CA 1
ATOM 2678 C C . VAL B 1 89 ? -17.528 19.741 -23.193 1.00 43.20 77 VAL B C 1
ATOM 2679 O O . VAL B 1 89 ? -16.811 19.294 -22.293 1.00 45.56 77 VAL B O 1
ATOM 2683 N N . GLU B 1 90 ? -18.841 19.530 -23.245 1.00 44.59 78 GLU B N 1
ATOM 2684 C CA . GLU B 1 90 ? -19.588 18.795 -22.238 1.00 48.70 78 GLU B CA 1
ATOM 2685 C C . GLU B 1 90 ? -19.778 17.348 -22.668 1.00 46.41 78 GLU B C 1
ATOM 2686 O O . GLU B 1 90 ? -20.008 17.079 -23.853 1.00 44.17 78 GLU B O 1
ATOM 2692 N N . PRO B 1 91 ? -19.666 16.414 -21.725 1.00 47.43 79 PRO B N 1
ATOM 2693 C CA . PRO B 1 91 ? -19.943 15.008 -22.041 1.00 48.98 79 PRO B CA 1
ATOM 2694 C C . PRO B 1 91 ? -21.345 14.827 -22.609 1.00 51.18 79 PRO B C 1
ATOM 2695 O O . PRO B 1 91 ? -22.310 15.432 -22.140 1.00 52.39 79 PRO B O 1
ATOM 2699 N N . THR B 1 92 ? -21.448 13.977 -23.627 1.00 50.12 80 THR B N 1
ATOM 2700 C CA . THR B 1 92 ? -22.738 13.595 -24.176 1.00 50.09 80 THR B CA 1
ATOM 2701 C C . THR B 1 92 ? -23.428 12.589 -23.260 1.00 53.40 80 THR B C 1
ATOM 2702 O O . THR B 1 92 ? -22.836 12.054 -22.318 1.00 56.07 80 THR B O 1
ATOM 2706 N N . LYS B 1 93 ? -24.708 12.336 -23.548 1.00 51.23 81 LYS B N 1
ATOM 2707 C CA . LYS B 1 93 ? -25.454 11.363 -22.756 1.00 51.94 81 LYS B CA 1
ATOM 2708 C C . LYS B 1 93 ? -24.834 9.977 -22.867 1.00 52.69 81 LYS B C 1
ATOM 2709 O O . LYS B 1 93 ? -24.755 9.246 -21.875 1.00 54.19 81 LYS B O 1
ATOM 2711 N N . GLU B 1 94 ? -24.380 9.597 -24.063 1.00 51.27 82 GLU B N 1
ATOM 2712 C CA . GLU B 1 94 ? -23.782 8.277 -24.212 1.00 51.51 82 GLU B CA 1
ATOM 2713 C C . GLU B 1 94 ? -22.432 8.210 -23.508 1.00 45.07 82 GLU B C 1
ATOM 2714 O O . GLU B 1 94 ? -22.064 7.160 -22.968 1.00 45.38 82 GLU B O 1
ATOM 2720 N N . GLN B 1 95 ? -21.699 9.328 -23.466 1.00 39.14 83 GLN B N 1
ATOM 2721 C CA . GLN B 1 95 ? -20.456 9.373 -22.705 1.00 36.38 83 GLN B CA 1
ATOM 2722 C C . GLN B 1 95 ? -20.722 9.258 -21.209 1.00 44.71 83 GLN B C 1
ATOM 2723 O O . GLN B 1 95 ? -20.003 8.545 -20.497 1.00 45.04 83 GLN B O 1
ATOM 2729 N N . ILE B 1 96 ? -21.748 9.959 -20.716 1.00 44.58 84 ILE B N 1
ATOM 2730 C CA . ILE B 1 96 ? -22.074 9.922 -19.294 1.00 45.20 84 ILE B CA 1
ATOM 2731 C C . ILE B 1 96 ? -22.454 8.513 -18.859 1.00 48.70 84 ILE B C 1
ATOM 2732 O O . ILE B 1 96 ? -22.138 8.095 -17.737 1.00 49.59 84 ILE B O 1
ATOM 2737 N N . ASP B 1 97 ? -23.107 7.747 -19.737 1.00 49.43 85 ASP B N 1
ATOM 2738 C CA . 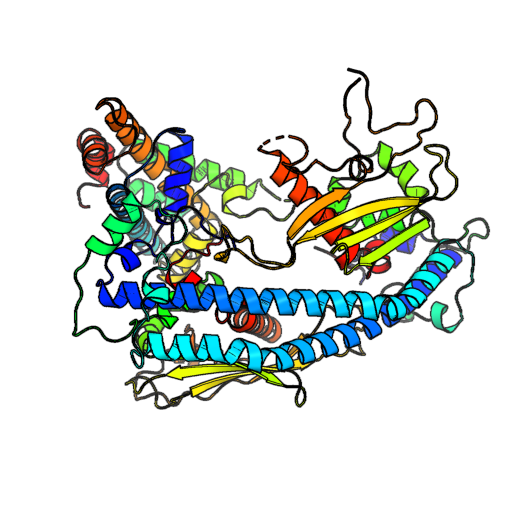ASP B 1 97 ? -23.561 6.402 -19.400 1.00 48.13 85 ASP B CA 1
ATOM 2739 C C . ASP B 1 97 ? -22.444 5.366 -19.455 1.00 46.42 85 ASP B C 1
ATOM 2740 O O . ASP B 1 97 ? -22.702 4.184 -19.202 1.00 49.66 85 ASP B O 1
ATOM 2745 N N . THR B 1 98 ? -21.228 5.770 -19.792 1.00 42.96 86 THR B N 1
ATOM 2746 C CA . THR B 1 98 ? -20.083 4.864 -19.775 1.00 39.39 86 THR B CA 1
ATOM 2747 C C . THR B 1 98 ? -19.528 4.755 -18.355 1.00 38.95 86 THR B C 1
ATOM 2748 O O . THR B 1 98 ? -19.284 5.781 -17.714 1.00 39.10 86 THR B O 1
ATOM 2752 N N . PRO B 1 99 ? -19.339 3.542 -17.830 1.00 40.33 87 PRO B N 1
ATOM 2753 C CA . PRO B 1 99 ? -18.829 3.393 -16.457 1.00 39.49 87 PRO B CA 1
ATOM 2754 C C . PRO B 1 99 ? -17.474 4.066 -16.259 1.00 37.15 87 PRO B C 1
ATOM 2755 O O . PRO B 1 99 ? -16.576 3.956 -17.096 1.00 33.18 87 PRO B O 1
ATOM 2759 N N . ILE B 1 100 ? -17.338 4.778 -15.134 1.00 38.05 88 ILE B N 1
ATOM 2760 C CA . ILE B 1 100 ? -16.078 5.453 -14.817 1.00 38.14 88 ILE B CA 1
ATOM 2761 C C . ILE B 1 100 ? -14.949 4.445 -14.615 1.00 36.24 88 ILE B C 1
ATOM 2762 O O . ILE B 1 100 ? -13.787 4.724 -14.940 1.00 34.10 88 ILE B O 1
ATOM 2767 N N . LEU B 1 101 ? -15.263 3.265 -14.083 1.00 36.85 89 LEU B N 1
ATOM 2768 C CA . LEU B 1 101 ? -14.314 2.169 -13.927 1.00 41.20 89 LEU B CA 1
ATOM 2769 C C . LEU B 1 101 ? -14.924 0.934 -14.575 1.00 44.43 89 LEU B C 1
ATOM 2770 O O . LEU B 1 101 ? -16.115 0.664 -14.394 1.00 48.44 89 LEU B O 1
ATOM 2775 N N . GLU B 1 102 ? -14.115 0.184 -15.333 1.00 45.59 90 GLU B N 1
ATOM 2776 C CA . GLU B 1 102 ? -14.690 -0.815 -16.236 1.00 54.23 90 GLU B CA 1
ATOM 2777 C C . GLU B 1 102 ? -15.429 -1.925 -15.499 1.00 57.61 90 GLU B C 1
ATOM 2778 O O . GLU B 1 102 ? -16.441 -2.427 -16.002 1.00 61.36 90 GLU B O 1
ATOM 2784 N N . GLY B 1 103 ? -14.968 -2.315 -14.312 1.00 58.95 91 GLY B N 1
ATOM 2785 C CA . GLY B 1 103 ? -15.535 -3.505 -13.700 1.00 65.67 91 GLY B CA 1
ATOM 2786 C C . GLY B 1 103 ? -16.926 -3.333 -13.121 1.00 70.81 91 GLY B C 1
ATOM 2787 O O . GLY B 1 103 ? -17.646 -4.327 -12.974 1.00 73.10 91 GLY B O 1
ATOM 2788 N N . LEU B 1 104 ? -17.347 -2.102 -12.843 1.00 72.23 92 LEU B N 1
ATOM 2789 C CA . LEU B 1 104 ? -18.462 -1.897 -11.924 1.00 75.46 92 LEU B CA 1
ATOM 2790 C C . LEU B 1 104 ? -19.806 -1.865 -12.647 1.00 77.00 92 LEU B C 1
ATOM 2791 O O . LEU B 1 104 ? -19.927 -1.329 -13.753 1.00 77.22 92 LEU B O 1
ATOM 2796 N N . GLU B 1 105 ? -20.816 -2.414 -11.979 1.00 78.22 93 GLU B N 1
ATOM 2797 C CA . GLU B 1 105 ? -22.193 -2.518 -12.441 1.00 78.04 93 GLU B CA 1
ATOM 2798 C C . GLU B 1 105 ? -23.057 -1.400 -11.870 1.00 81.16 93 GLU B C 1
ATOM 2799 O O . GLU B 1 105 ? -22.732 -0.798 -10.843 1.00 84.01 93 GLU B O 1
ATOM 2805 N N . GLY B 1 106 ? -24.167 -1.132 -12.564 1.00 82.47 94 GLY B N 1
ATOM 2806 C CA . GLY B 1 106 ? -25.162 -0.141 -12.189 1.00 84.46 94 GLY B CA 1
ATOM 2807 C C . GLY B 1 106 ? -25.322 0.160 -10.711 1.00 85.01 94 GLY B C 1
ATOM 2808 O O . GLY B 1 106 ? -25.289 1.331 -10.319 1.00 84.11 94 GLY B O 1
ATOM 2809 N N . ASP B 1 107 ? -25.508 -0.869 -9.878 1.00 86.32 95 ASP B N 1
ATOM 2810 C CA . ASP B 1 107 ? -25.638 -0.634 -8.442 1.00 86.25 95 ASP B CA 1
ATOM 2811 C C . ASP B 1 107 ? -24.362 -0.021 -7.874 1.00 81.77 95 ASP B C 1
ATOM 2812 O O . ASP B 1 107 ? -24.408 0.990 -7.164 1.00 80.69 95 ASP B O 1
ATOM 2817 N N . GLN B 1 108 ? -23.210 -0.630 -8.166 1.00 80.49 96 GLN B N 1
ATOM 2818 C CA . GLN B 1 108 ? -21.951 -0.136 -7.616 1.00 79.61 96 GLN B CA 1
ATOM 2819 C C . GLN B 1 108 ? -21.618 1.262 -8.131 1.00 73.54 96 GLN B C 1
ATOM 2820 O O . GLN B 1 108 ? -21.010 2.059 -7.408 1.00 70.93 96 GLN B O 1
ATOM 2826 N N . LEU B 1 109 ? -21.995 1.571 -9.376 1.00 68.55 97 LEU B N 1
ATOM 2827 C CA . LEU B 1 109 ? -21.701 2.880 -9.954 1.00 65.04 97 LEU B CA 1
ATOM 2828 C C . LEU B 1 109 ? -22.494 3.989 -9.272 1.00 65.33 97 LEU B C 1
ATOM 2829 O O . LEU B 1 109 ? -21.945 5.054 -8.963 1.00 64.18 97 LEU B O 1
ATOM 2834 N N . ALA B 1 110 ? -23.794 3.766 -9.050 1.00 66.40 98 ALA B N 1
ATOM 2835 C CA . ALA B 1 110 ? -24.634 4.796 -8.445 1.00 68.73 98 ALA B CA 1
ATOM 2836 C C . ALA B 1 110 ? -24.103 5.212 -7.082 1.00 70.85 98 ALA B C 1
ATOM 2837 O O . ALA B 1 110 ? -24.303 6.356 -6.658 1.00 71.31 98 ALA B O 1
ATOM 2839 N N . GLU B 1 111 ? -23.444 4.289 -6.379 1.00 71.50 99 GLU B N 1
ATOM 2840 C CA . GLU B 1 111 ? -22.694 4.641 -5.178 1.00 71.94 99 GLU B CA 1
ATOM 2841 C C . GLU B 1 111 ? -21.700 5.760 -5.462 1.00 68.72 99 GLU B C 1
ATOM 2842 O O . GLU B 1 111 ? -21.745 6.829 -4.839 1.00 71.09 99 GLU B O 1
ATOM 2848 N N . LEU B 1 112 ? -20.772 5.507 -6.390 1.00 65.56 100 LEU B N 1
ATOM 2849 C CA . LEU B 1 112 ? -19.703 6.458 -6.686 1.00 60.01 100 LEU B CA 1
ATOM 2850 C C . LEU B 1 112 ? -20.253 7.809 -7.123 1.00 59.22 100 LEU B C 1
ATOM 2851 O O . LEU B 1 112 ? -19.814 8.859 -6.640 1.00 60.76 100 LEU B O 1
ATOM 2856 N N . TYR B 1 113 ? -21.223 7.800 -8.041 1.00 57.38 101 TYR B N 1
ATOM 2857 C CA . TYR B 1 113 ? -21.761 9.045 -8.578 1.00 61.25 101 TYR B CA 1
ATOM 2858 C C . TYR B 1 113 ? -22.471 9.880 -7.518 1.00 70.55 101 TYR B C 1
ATOM 2859 O O . TYR B 1 113 ? -22.682 11.080 -7.730 1.00 73.98 101 TYR B O 1
ATOM 2868 N N . LYS B 1 114 ? -22.856 9.277 -6.394 1.00 75.12 102 LYS B N 1
ATOM 2869 C CA . LYS B 1 114 ? -23.447 10.010 -5.284 1.00 75.82 102 LYS B CA 1
ATOM 2870 C C . LYS B 1 114 ? -22.430 10.383 -4.214 1.00 76.03 102 LYS B C 1
ATOM 2871 O O . LYS B 1 114 ? -22.778 11.117 -3.284 1.00 77.32 102 LYS B O 1
ATOM 2873 N N . ALA B 1 115 ? -21.187 9.904 -4.329 1.00 70.43 103 ALA B N 1
ATOM 2874 C CA . ALA B 1 115 ? -20.198 10.083 -3.270 1.00 65.57 103 ALA B CA 1
ATOM 2875 C C . ALA B 1 115 ? -19.670 11.510 -3.184 1.00 64.36 103 ALA B C 1
ATOM 2876 O O . ALA B 1 115 ? -19.072 11.875 -2.166 1.00 62.80 103 ALA B O 1
ATOM 2878 N N . ALA B 1 116 ? -19.869 12.323 -4.218 1.00 61.04 104 ALA B N 1
ATOM 2879 C CA . ALA B 1 116 ? -19.359 13.690 -4.212 1.00 55.85 104 ALA B CA 1
ATOM 2880 C C . ALA B 1 116 ? -20.244 14.529 -5.115 1.00 56.46 104 ALA B C 1
ATOM 2881 O O . ALA B 1 116 ? -20.372 14.230 -6.305 1.00 58.97 104 ALA B O 1
ATOM 2883 N N . GLU B 1 117 ? -20.854 15.568 -4.553 1.00 58.09 105 GLU B N 1
ATOM 2884 C CA . GLU B 1 117 ? -21.790 16.373 -5.320 1.00 64.05 105 GLU B CA 1
ATOM 2885 C C . GLU B 1 117 ? -21.045 17.198 -6.363 1.00 64.12 105 GLU B C 1
ATOM 2886 O O . GLU B 1 117 ? -19.856 17.500 -6.220 1.00 61.40 105 GLU B O 1
ATOM 2892 N N . ALA B 1 118 ? -21.760 17.541 -7.434 1.00 62.20 106 ALA B N 1
ATOM 2893 C CA . ALA B 1 118 ? -21.198 18.367 -8.492 1.00 60.46 106 ALA B CA 1
ATOM 2894 C C . ALA B 1 118 ? -20.635 19.663 -7.923 1.00 64.69 106 ALA B C 1
ATOM 2895 O O . ALA B 1 118 ? -21.187 20.244 -6.985 1.00 68.05 106 ALA B O 1
ATOM 2897 N N . ASP B 1 119 ? -19.529 20.114 -8.507 1.00 64.26 107 ASP B N 1
ATOM 2898 C CA . ASP B 1 119 ? -18.887 21.369 -8.123 1.00 63.35 107 ASP B CA 1
ATOM 2899 C C . ASP B 1 119 ? -18.775 22.256 -9.354 1.00 62.72 107 ASP B C 1
ATOM 2900 O O . ASP B 1 119 ? -17.913 22.017 -10.220 1.00 61.97 107 ASP B O 1
ATOM 2905 N N . PRO B 1 120 ? -19.625 23.277 -9.490 1.00 67.83 108 PRO B N 1
ATOM 2906 C CA . PRO B 1 120 ? -19.561 24.133 -10.688 1.00 67.17 108 PRO B CA 1
ATOM 2907 C C . PRO B 1 120 ? -18.268 24.923 -10.803 1.00 64.10 108 PRO B C 1
ATOM 2908 O O . PRO B 1 120 ? -17.950 25.401 -11.899 1.00 63.43 108 PRO B O 1
ATOM 2912 N N . SER B 1 121 ? -17.518 25.087 -9.715 1.00 62.31 109 SER B N 1
ATOM 2913 C CA . SER B 1 121 ? -16.230 25.763 -9.785 1.00 62.37 109 SER B CA 1
ATOM 2914 C C . SER B 1 121 ? -15.137 24.895 -10.398 1.00 63.44 109 SER B C 1
ATOM 2915 O O . SER B 1 121 ? -14.065 25.416 -10.725 1.00 63.89 109 SER B O 1
ATOM 2918 N N . ALA B 1 122 ? -15.375 23.594 -10.553 1.00 60.54 110 ALA B N 1
ATOM 2919 C CA . ALA B 1 122 ? -14.400 22.673 -11.127 1.00 54.01 110 ALA B CA 1
ATOM 2920 C C . ALA B 1 122 ? -14.636 22.557 -12.630 1.00 48.80 110 ALA B C 1
ATOM 2921 O O . ALA B 1 122 ? -15.668 22.035 -13.064 1.00 49.51 110 ALA B O 1
ATOM 2923 N N . LYS B 1 123 ? -13.688 23.049 -13.423 1.00 45.87 111 LYS B N 1
ATOM 2924 C CA . LYS B 1 123 ? -13.763 22.972 -14.875 1.00 48.70 111 LYS B CA 1
ATOM 2925 C C . LYS B 1 123 ? -12.791 21.914 -15.383 1.00 43.86 111 LYS B C 1
ATOM 2926 O O . LYS B 1 123 ? -11.649 21.831 -14.918 1.00 41.47 111 LYS B O 1
ATOM 2932 N N . GLY B 1 124 ? -13.248 21.110 -16.341 1.00 38.05 112 GLY B N 1
ATOM 2933 C CA . GLY B 1 124 ? -12.418 20.065 -16.915 1.00 33.41 112 GLY B CA 1
ATOM 2934 C C . GLY B 1 124 ? -12.007 19.012 -15.901 1.00 33.70 112 GLY B C 1
ATOM 2935 O O . GLY B 1 124 ? -12.726 18.705 -14.947 1.00 33.16 112 GLY B O 1
ATOM 2936 N N . ILE B 1 125 ? -10.819 18.449 -16.114 1.00 33.76 113 ILE B N 1
ATOM 2937 C CA . ILE B 1 125 ? -10.261 17.402 -15.262 1.00 36.46 113 ILE B CA 1
ATOM 2938 C C . ILE B 1 125 ? -8.904 17.899 -14.782 1.00 42.30 113 ILE B C 1
ATOM 2939 O O . ILE B 1 125 ? -7.890 17.737 -15.474 1.00 41.99 113 ILE B O 1
ATOM 2944 N N . LYS B 1 126 ? -8.881 18.486 -13.588 1.00 45.88 114 LYS B N 1
ATOM 2945 C CA . LYS B 1 126 ? -7.650 19.027 -13.025 1.00 43.08 114 LYS B CA 1
ATOM 2946 C C . LYS B 1 126 ? -6.598 17.936 -12.868 1.00 35.21 114 LYS B C 1
ATOM 2947 O O . LYS B 1 126 ? -6.900 16.812 -12.459 1.00 36.55 114 LYS B O 1
ATOM 2953 N N . ASP B 1 127 ? -5.356 18.268 -13.229 1.00 31.86 115 ASP B N 1
ATOM 2954 C CA . ASP B 1 127 ? -4.177 17.432 -13.002 1.00 32.95 115 ASP B CA 1
ATOM 2955 C C . ASP B 1 127 ? -4.206 16.127 -13.792 1.00 31.04 115 ASP B C 1
ATOM 2956 O O . ASP B 1 127 ? -3.551 15.154 -13.402 1.00 31.79 115 ASP B O 1
ATOM 2961 N N . PHE B 1 128 ? -4.951 16.079 -14.898 1.00 29.57 116 PHE B N 1
ATOM 2962 C CA . PHE B 1 128 ? -5.094 14.834 -15.649 1.00 31.79 116 PHE B CA 1
ATOM 2963 C C . PHE B 1 128 ? -3.742 14.264 -16.062 1.00 32.47 116 PHE B C 1
ATOM 2964 O O . PHE B 1 128 ? -3.418 13.110 -15.755 1.00 31.58 116 PHE B O 1
ATOM 2972 N N . TRP B 1 129 ? -2.949 15.050 -16.791 1.00 27.35 117 TRP B N 1
ATOM 2973 C CA . TRP B 1 129 ? -1.721 14.505 -17.362 1.00 29.72 117 TRP B CA 1
ATOM 2974 C C . TRP B 1 129 ? -0.657 14.283 -16.295 1.00 31.75 117 TRP B C 1
ATOM 2975 O O . TRP B 1 129 ? 0.103 13.310 -16.369 1.00 33.74 117 TRP B O 1
ATOM 2986 N N . LEU B 1 130 ? -0.594 15.161 -15.291 1.00 34.71 118 LEU B N 1
ATOM 2987 C CA . LEU B 1 130 ? 0.288 14.928 -14.150 1.00 34.40 118 LEU B CA 1
ATOM 2988 C C . LEU B 1 130 ? -0.004 13.580 -13.499 1.00 34.52 118 LEU B C 1
ATOM 2989 O O . LEU B 1 130 ? 0.915 12.807 -13.205 1.00 36.47 118 LEU B O 1
ATOM 2994 N N . THR B 1 131 ? -1.284 13.296 -13.237 1.00 32.82 119 THR B N 1
ATOM 2995 C CA . THR B 1 131 ? -1.652 12.033 -12.603 1.00 34.72 119 THR B CA 1
ATOM 2996 C C . THR B 1 131 ? -1.302 10.845 -13.492 1.00 36.23 119 THR B C 1
ATOM 2997 O O . THR B 1 131 ? -0.701 9.868 -13.031 1.00 35.07 119 THR B O 1
ATOM 3001 N N . ALA B 1 132 ? -1.669 10.915 -14.775 1.00 35.38 120 ALA B N 1
ATOM 3002 C CA . ALA B 1 132 ? -1.353 9.836 -15.706 1.00 33.01 120 ALA B CA 1
ATOM 3003 C C . ALA B 1 132 ? 0.147 9.570 -15.760 1.00 34.43 120 ALA B C 1
ATOM 3004 O O . ALA B 1 132 ? 0.589 8.418 -15.665 1.00 33.24 120 ALA B O 1
ATOM 3006 N N . LEU B 1 133 ? 0.948 10.625 -15.929 1.00 32.19 121 LEU B N 1
ATOM 3007 C CA . LEU B 1 133 ? 2.392 10.439 -16.040 1.00 33.68 121 LEU B CA 1
ATOM 3008 C C . LEU B 1 133 ? 2.976 9.858 -14.755 1.00 34.71 121 LEU B C 1
ATOM 3009 O O . LEU B 1 133 ? 3.827 8.962 -14.801 1.00 34.35 121 LEU B O 1
ATOM 3014 N N . ARG B 1 134 ? 2.521 10.342 -13.599 1.00 34.21 122 ARG B N 1
ATOM 3015 C CA . ARG B 1 134 ? 3.091 9.894 -12.336 1.00 35.56 122 ARG B CA 1
ATOM 3016 C C . ARG B 1 134 ? 2.600 8.513 -11.923 1.00 38.01 122 ARG B C 1
ATOM 3017 O O . ARG B 1 134 ? 3.151 7.935 -10.982 1.00 40.43 122 ARG B O 1
ATOM 3025 N N . THR B 1 135 ? 1.578 7.974 -12.591 1.00 37.44 123 THR B N 1
ATOM 3026 C CA . THR B 1 135 ? 1.142 6.611 -12.317 1.00 35.67 123 THR B CA 1
ATOM 3027 C C . THR B 1 135 ? 1.976 5.585 -13.079 1.00 37.10 123 THR B C 1
ATOM 3028 O O . THR B 1 135 ? 2.017 4.414 -12.684 1.00 38.28 123 THR B O 1
ATOM 3032 N N . HIS B 1 136 ? 2.662 6.008 -14.139 1.00 34.36 124 HIS B N 1
ATOM 3033 C CA . HIS B 1 136 ? 3.609 5.161 -14.856 1.00 36.13 124 HIS B CA 1
ATOM 3034 C C . HIS B 1 136 ? 4.935 5.121 -14.097 1.00 38.79 124 HIS B C 1
ATOM 3035 O O . HIS B 1 136 ? 5.545 6.168 -13.852 1.00 35.32 124 HIS B O 1
ATOM 3042 N N . ASP B 1 137 ? 5.390 3.913 -13.738 1.00 40.21 125 ASP B N 1
ATOM 3043 C CA . ASP B 1 137 ? 6.515 3.788 -12.812 1.00 40.20 125 ASP B CA 1
ATOM 3044 C C . ASP B 1 137 ? 7.806 4.364 -13.377 1.00 38.52 125 ASP B C 1
ATOM 3045 O O . ASP B 1 137 ? 8.624 4.899 -12.621 1.00 41.35 125 ASP B O 1
ATOM 3050 N N . LEU B 1 138 ? 8.017 4.268 -14.691 1.00 36.67 126 LEU B N 1
ATOM 3051 C CA . LEU B 1 138 ? 9.257 4.780 -15.266 1.00 38.34 126 LEU B CA 1
ATOM 3052 C C . LEU B 1 138 ? 9.261 6.303 -15.296 1.00 40.38 126 LEU B C 1
ATOM 3053 O O . LEU B 1 138 ? 10.257 6.939 -14.935 1.00 44.87 126 LEU B O 1
ATOM 3058 N N . VAL B 1 139 ? 8.158 6.906 -15.738 1.00 38.47 127 VAL B N 1
ATOM 3059 C CA . VAL B 1 139 ? 8.088 8.362 -15.801 1.00 34.35 127 VAL B CA 1
ATOM 3060 C C . VAL B 1 139 ? 8.018 8.967 -14.401 1.00 35.41 127 VAL B C 1
ATOM 3061 O O . VAL B 1 139 ? 8.577 10.041 -14.148 1.00 37.03 127 VAL B O 1
ATOM 3065 N N . ALA B 1 140 ? 7.342 8.287 -13.469 1.00 35.27 128 ALA B N 1
ATOM 3066 C CA . ALA B 1 140 ? 7.229 8.807 -12.108 1.00 40.00 128 ALA B CA 1
ATOM 3067 C C . ALA B 1 140 ? 8.596 8.998 -11.461 1.00 41.96 128 ALA B C 1
ATOM 3068 O O . ALA B 1 140 ? 8.800 9.947 -10.696 1.00 41.65 128 ALA B O 1
ATOM 3070 N N . GLU B 1 141 ? 9.543 8.103 -11.751 1.00 45.34 129 GLU B N 1
ATOM 3071 C CA . GLU B 1 141 ? 10.895 8.269 -11.227 1.00 48.67 129 GLU B CA 1
ATOM 3072 C C . GLU B 1 141 ? 11.506 9.593 -11.665 1.00 45.48 129 GLU B C 1
ATOM 3073 O O . GLU B 1 141 ? 12.313 10.177 -10.931 1.00 37.90 129 GLU B O 1
ATOM 3079 N N . ALA B 1 142 ? 11.117 10.094 -12.840 1.00 42.84 130 ALA B N 1
ATOM 3080 C CA . ALA B 1 142 ? 11.681 11.321 -13.388 1.00 39.04 130 ALA B CA 1
ATOM 3081 C C . ALA B 1 142 ? 10.987 12.575 -12.876 1.00 35.98 130 ALA B C 1
ATOM 3082 O O . ALA B 1 142 ? 11.480 13.678 -13.126 1.00 37.46 130 ALA B O 1
ATOM 3084 N N . ILE B 1 143 ? 9.860 12.440 -12.184 1.00 37.06 131 ILE B N 1
ATOM 3085 C CA . ILE B 1 143 ? 9.104 13.587 -11.695 1.00 38.31 131 ILE B CA 1
ATOM 3086 C C . ILE B 1 143 ? 9.549 13.880 -10.265 1.00 40.65 131 ILE B C 1
ATOM 3087 O O . ILE B 1 143 ? 9.326 13.075 -9.357 1.00 39.27 131 ILE B O 1
ATOM 3092 N N . GLU B 1 144 ? 10.179 15.033 -10.066 1.00 40.76 132 GLU B N 1
ATOM 3093 C CA . GLU B 1 144 ? 10.541 15.509 -8.741 1.00 39.04 132 GLU B CA 1
ATOM 3094 C C . GLU B 1 144 ? 9.410 16.362 -8.174 1.00 39.69 132 GLU B C 1
ATOM 3095 O O . GLU B 1 144 ? 8.468 16.734 -8.877 1.00 40.68 132 GLU B O 1
ATOM 3101 N N . GLU B 1 145 ? 9.509 16.677 -6.880 1.00 37.41 133 GLU B N 1
ATOM 3102 C CA . GLU B 1 145 ? 8.406 17.365 -6.217 1.00 37.81 133 GLU B CA 1
ATOM 3103 C C . GLU B 1 145 ? 8.238 18.798 -6.712 1.00 34.90 133 GLU B C 1
ATOM 3104 O O . GLU B 1 145 ? 7.107 19.283 -6.816 1.00 33.41 133 GLU B O 1
ATOM 3110 N N . HIS B 1 146 ? 9.332 19.488 -7.037 1.00 33.43 134 HIS B N 1
ATOM 3111 C CA . HIS B 1 146 ? 9.182 20.828 -7.592 1.00 37.43 134 HIS B CA 1
ATOM 3112 C C . HIS B 1 146 ? 8.703 20.807 -9.040 1.00 34.17 134 HIS B C 1
ATOM 3113 O O . HIS B 1 146 ? 8.373 21.866 -9.581 1.00 36.84 134 HIS B O 1
ATOM 3120 N N . ASP B 1 147 ? 8.653 19.632 -9.673 1.00 35.01 135 ASP B N 1
ATOM 3121 C CA . ASP B 1 147 ? 8.051 19.514 -10.997 1.00 33.10 135 ASP B CA 1
ATOM 3122 C C . ASP B 1 147 ? 6.532 19.459 -10.924 1.00 35.30 135 ASP B C 1
ATOM 3123 O O . ASP B 1 147 ? 5.857 19.816 -11.898 1.00 33.60 135 ASP B O 1
ATOM 3128 N N . VAL B 1 148 ? 5.988 19.009 -9.785 1.00 37.24 136 VAL B N 1
ATOM 3129 C CA . VAL B 1 148 ? 4.555 18.703 -9.705 1.00 37.24 136 VAL B CA 1
ATOM 3130 C C . VAL B 1 148 ? 3.671 19.905 -10.022 1.00 35.87 136 VAL B C 1
ATOM 3131 O O . VAL B 1 148 ? 2.766 19.769 -10.862 1.00 33.07 136 VAL B O 1
ATOM 3135 N N . PRO B 1 149 ? 3.841 21.078 -9.394 1.00 34.48 137 PRO B N 1
ATOM 3136 C CA . PRO B 1 149 ? 2.951 22.204 -9.728 1.00 36.15 137 PRO B CA 1
ATOM 3137 C C . PRO B 1 149 ? 3.100 22.695 -11.156 1.00 38.05 137 PRO B C 1
ATOM 3138 O O . PRO B 1 149 ? 2.165 23.311 -11.683 1.00 37.26 137 PRO B O 1
ATOM 3142 N N . ILE B 1 150 ? 4.238 22.438 -11.804 1.00 38.70 138 ILE B N 1
ATOM 3143 C CA . ILE B 1 150 ? 4.388 22.825 -13.202 1.00 36.41 138 ILE B CA 1
ATOM 3144 C C . ILE B 1 150 ? 3.582 21.899 -14.098 1.00 38.08 138 ILE B C 1
ATOM 3145 O O . ILE B 1 150 ? 2.895 22.347 -15.024 1.00 37.26 138 ILE B O 1
ATOM 3150 N N . LEU B 1 151 ? 3.645 20.594 -13.834 1.00 38.10 139 LEU B N 1
ATOM 3151 C CA . LEU B 1 151 ? 2.929 19.638 -14.665 1.00 35.22 139 LEU B CA 1
ATOM 3152 C C . LEU B 1 151 ? 1.419 19.739 -14.502 1.00 33.45 139 LEU B C 1
ATOM 3153 O O . LEU B 1 151 ? 0.688 19.187 -15.329 1.00 35.66 139 LEU B O 1
ATOM 3158 N N . SER B 1 152 ? 0.939 20.435 -13.469 1.00 34.46 140 SER B N 1
ATOM 3159 C CA . SER B 1 152 ? -0.490 20.704 -13.350 1.00 34.99 140 SER B CA 1
ATOM 3160 C C . SER B 1 152 ? -1.003 21.532 -14.520 1.00 31.40 140 SER B C 1
ATOM 3161 O O . SER B 1 152 ? -2.195 21.475 -14.848 1.00 29.11 140 SER B O 1
ATOM 3164 N N . TYR B 1 153 ? -0.129 22.309 -15.159 1.00 30.70 141 TYR B N 1
ATOM 3165 C CA . TYR B 1 153 ? -0.533 23.173 -16.260 1.00 31.72 141 TYR B CA 1
ATOM 3166 C C . TYR B 1 153 ? -0.508 22.459 -17.600 1.00 34.52 141 TYR B C 1
ATOM 3167 O O . TYR B 1 153 ? -0.823 23.073 -18.623 1.00 41.30 141 TYR B O 1
ATOM 3176 N N . LEU B 1 154 ? -0.139 21.184 -17.612 1.00 33.97 142 LEU B N 1
ATOM 3177 C CA . LEU B 1 154 ? -0.075 20.411 -18.842 1.00 35.39 142 LEU B CA 1
ATOM 3178 C C . LEU B 1 154 ? -1.489 20.126 -19.326 1.00 37.14 142 LEU B C 1
ATOM 3179 O O . LEU B 1 154 ? -2.261 19.451 -18.639 1.00 44.37 142 LEU B O 1
ATOM 3184 N N . THR B 1 155 ? -1.841 20.656 -20.498 1.00 35.24 143 THR B N 1
ATOM 3185 C CA . THR B 1 155 ? -3.179 20.481 -21.047 1.00 34.85 143 THR B CA 1
ATOM 3186 C C . THR B 1 155 ? -3.275 19.351 -22.061 1.00 33.74 143 THR B C 1
ATOM 3187 O O . THR B 1 155 ? -4.384 18.880 -22.335 1.00 33.53 143 THR B O 1
ATOM 3191 N N . ASP B 1 156 ? -2.155 18.926 -22.637 1.00 30.70 144 ASP B N 1
ATOM 3192 C CA . ASP B 1 156 ? -2.166 17.843 -23.608 1.00 28.01 144 ASP B CA 1
ATOM 3193 C C . ASP B 1 156 ? -0.744 17.355 -23.818 1.00 28.71 144 ASP B C 1
ATOM 3194 O O . ASP B 1 156 ? 0.220 18.107 -23.641 1.00 28.78 144 ASP B O 1
ATOM 3199 N N . VAL B 1 157 ? -0.629 16.087 -24.198 1.00 28.18 145 VAL B N 1
ATOM 3200 C CA . VAL B 1 157 ? 0.626 15.493 -24.636 1.00 27.39 145 VAL B CA 1
ATOM 3201 C C . VAL B 1 157 ? 0.328 14.773 -25.940 1.00 31.89 145 VAL B C 1
ATOM 3202 O O . VAL B 1 157 ? -0.571 13.922 -25.988 1.00 28.84 145 VAL B O 1
ATOM 3206 N N . THR B 1 158 ? 1.051 15.134 -27.002 1.00 30.75 146 THR B N 1
ATOM 3207 C CA . THR B 1 158 ? 0.799 14.602 -28.332 1.00 28.22 146 THR B CA 1
ATOM 3208 C C . THR B 1 158 ? 2.091 14.071 -28.938 1.00 29.68 146 THR B C 1
ATOM 3209 O O . THR B 1 158 ? 3.194 14.382 -28.480 1.00 27.59 146 THR B O 1
ATOM 3213 N N . THR B 1 159 ? 1.937 13.275 -29.995 1.00 29.45 147 THR B N 1
ATOM 3214 C CA . THR B 1 159 ? 3.074 12.661 -30.660 1.00 28.59 147 THR B CA 1
ATOM 3215 C C . THR B 1 159 ? 2.760 12.466 -32.137 1.00 32.19 147 THR B C 1
ATOM 3216 O O . THR B 1 159 ? 1.608 12.251 -32.522 1.00 34.54 147 THR B O 1
ATOM 3220 N N . ALA B 1 160 ? 3.796 12.588 -32.963 1.00 30.58 148 ALA B N 1
ATOM 3221 C CA . ALA B 1 160 ? 3.692 12.377 -34.400 1.00 32.28 148 ALA B CA 1
ATOM 3222 C C . ALA B 1 160 ? 5.033 11.866 -34.905 1.00 32.58 148 ALA B C 1
ATOM 3223 O O . ALA B 1 160 ? 6.082 12.180 -34.335 1.00 32.51 148 ALA B O 1
ATOM 3225 N N . ALA B 1 161 ? 4.989 11.077 -35.976 1.00 30.54 149 ALA B N 1
ATOM 3226 C CA . ALA B 1 161 ? 6.174 10.468 -36.566 1.00 27.76 149 ALA B CA 1
ATOM 3227 C C . ALA B 1 161 ? 6.436 11.040 -37.955 1.00 30.06 149 ALA B C 1
ATOM 3228 O O . ALA B 1 161 ? 5.543 11.591 -38.602 1.00 34.13 149 ALA B O 1
ATOM 3230 N N . SER B 1 162 ? 7.684 10.912 -38.406 1.00 32.96 150 SER B N 1
ATOM 3231 C CA . SER B 1 162 ? 8.090 11.384 -39.723 1.00 40.68 150 SER B CA 1
ATOM 3232 C C . SER B 1 162 ? 8.946 10.331 -40.413 1.00 37.08 150 SER B C 1
ATOM 3233 O O . SER B 1 162 ? 9.632 9.537 -39.763 1.00 32.19 150 SER B O 1
ATOM 3236 N N . LYS B 1 163 ? 8.893 10.327 -41.745 1.00 43.05 151 LYS B N 1
ATOM 3237 C CA . LYS B 1 163 ? 9.733 9.437 -42.538 1.00 49.58 151 LYS B CA 1
ATOM 3238 C C . LYS B 1 163 ? 11.087 10.055 -42.876 1.00 50.86 151 LYS B C 1
ATOM 3239 O O . LYS B 1 163 ? 12.105 9.355 -42.869 1.00 51.87 151 LYS B O 1
ATOM 3245 N N . ASP B 1 164 ? 11.119 11.354 -43.163 1.00 55.87 152 ASP B N 1
ATOM 3246 C CA . ASP B 1 164 ? 12.342 12.064 -43.529 1.00 62.67 152 ASP B CA 1
ATOM 3247 C C . ASP B 1 164 ? 12.302 13.464 -42.933 1.00 61.82 152 ASP B C 1
ATOM 3248 O O . ASP B 1 164 ? 11.573 14.327 -43.438 1.00 64.89 152 ASP B O 1
ATOM 3253 N N . PRO B 1 165 ? 13.079 13.734 -41.874 1.00 53.63 153 PRO B N 1
ATOM 3254 C CA . PRO B 1 165 ? 13.980 12.751 -41.261 1.00 49.03 153 PRO B CA 1
ATOM 3255 C C . PRO B 1 165 ? 13.259 11.726 -40.388 1.00 42.63 153 PRO B C 1
ATOM 3256 O O . PRO B 1 165 ? 12.273 12.053 -39.726 1.00 37.42 153 PRO B O 1
ATOM 3260 N N . ALA B 1 166 ? 13.775 10.497 -40.390 1.00 37.67 154 ALA B N 1
ATOM 3261 C CA . ALA B 1 166 ? 13.110 9.394 -39.713 1.00 34.43 154 ALA B CA 1
ATOM 3262 C C . ALA B 1 166 ? 13.121 9.603 -38.206 1.00 34.66 154 ALA B C 1
ATOM 3263 O O . ALA B 1 166 ? 14.177 9.818 -37.605 1.00 37.18 154 ALA B O 1
ATOM 3265 N N . GLY B 1 167 ? 11.944 9.545 -37.600 1.00 33.53 155 GLY B N 1
ATOM 3266 C CA . GLY B 1 167 ? 11.847 9.607 -36.154 1.00 31.91 155 GLY B CA 1
ATOM 3267 C C . GLY B 1 167 ? 10.435 9.974 -35.738 1.00 28.10 155 GLY B C 1
ATOM 3268 O O . GLY B 1 167 ? 9.480 9.766 -36.485 1.00 28.17 155 GLY B O 1
ATOM 3269 N N . PHE B 1 168 ? 10.333 10.511 -34.527 1.00 26.16 156 PHE B N 1
ATOM 3270 C CA . PHE B 1 168 ? 9.064 11.016 -34.025 1.00 28.39 156 PHE B CA 1
ATOM 3271 C C . PHE B 1 168 ? 9.335 12.137 -33.035 1.00 28.27 156 PHE B C 1
ATOM 3272 O O . PHE B 1 168 ? 10.463 12.330 -32.575 1.00 27.39 156 PHE B O 1
ATOM 3280 N N . LYS B 1 169 ? 8.278 12.877 -32.707 1.00 28.02 157 LYS B N 1
ATOM 3281 C CA . LYS B 1 169 ? 8.340 13.911 -31.687 1.00 30.10 157 LYS B CA 1
ATOM 3282 C C . LYS B 1 169 ? 7.238 13.700 -30.656 1.00 29.86 157 LYS B C 1
ATOM 3283 O O . LYS B 1 169 ? 6.235 13.027 -30.912 1.00 28.79 157 LYS B O 1
ATOM 3289 N N . ILE B 1 170 ? 7.456 14.263 -29.469 1.00 31.47 158 ILE B N 1
ATOM 3290 C CA . ILE B 1 170 ? 6.438 14.379 -28.432 1.00 31.58 158 ILE B CA 1
ATOM 3291 C C . ILE B 1 170 ? 6.300 15.852 -28.080 1.00 30.51 158 ILE B C 1
ATOM 3292 O O . ILE B 1 170 ? 7.307 16.537 -27.869 1.00 29.08 158 ILE B O 1
ATOM 3297 N N . GLU B 1 171 ? 5.063 16.336 -28.008 1.00 29.85 159 GLU B N 1
ATOM 3298 C CA . GLU B 1 171 ? 4.794 17.736 -27.716 1.00 30.43 159 GLU B CA 1
ATOM 3299 C C . GLU B 1 171 ? 4.006 17.833 -26.418 1.00 28.95 159 GLU B C 1
ATOM 3300 O O . GLU B 1 171 ? 2.986 17.156 -26.250 1.00 28.89 159 GLU B O 1
ATOM 3306 N N . PHE B 1 172 ? 4.477 18.683 -25.511 1.00 27.18 160 PHE B N 1
ATOM 3307 C CA . PHE B 1 172 ? 3.853 18.885 -24.210 1.00 27.85 160 PHE B CA 1
ATOM 3308 C C . PHE B 1 172 ? 3.254 20.282 -24.223 1.00 29.52 160 PHE B C 1
ATOM 3309 O O . PHE B 1 172 ? 3.985 21.277 -24.296 1.00 31.72 160 PHE B O 1
ATOM 3317 N N . HIS B 1 173 ? 1.927 20.350 -24.191 1.00 27.17 161 HIS B N 1
ATOM 3318 C CA . HIS B 1 173 ? 1.194 21.605 -24.295 1.00 28.68 161 HIS B CA 1
ATOM 3319 C C . HIS B 1 173 ? 0.867 22.092 -22.891 1.00 30.46 161 HIS B C 1
ATOM 3320 O O . HIS B 1 173 ? 0.274 21.351 -22.099 1.00 27.66 161 HIS B O 1
ATOM 3327 N N . PHE B 1 174 ? 1.283 23.318 -22.577 1.00 29.98 162 PHE B N 1
ATOM 3328 C CA . PHE B 1 174 ? 1.105 23.910 -21.255 1.00 29.71 162 PHE B CA 1
ATOM 3329 C C . PHE B 1 174 ? 0.184 25.117 -21.342 1.00 35.09 162 PHE B C 1
ATOM 3330 O O . PHE B 1 174 ? 0.371 25.986 -22.199 1.00 37.62 162 PHE B O 1
ATOM 3338 N N . ALA B 1 175 ? -0.815 25.162 -20.464 1.00 33.03 163 ALA B N 1
ATOM 3339 C CA . ALA B 1 175 ? -1.583 26.384 -20.287 1.00 32.89 163 ALA B CA 1
ATOM 3340 C C . ALA B 1 175 ? -0.681 27.492 -19.751 1.00 32.57 163 ALA B C 1
ATOM 3341 O O . ALA B 1 175 ? 0.406 27.241 -19.220 1.00 34.55 163 ALA B O 1
ATOM 3343 N N . THR B 1 176 ? -1.140 28.734 -19.911 1.00 31.30 164 THR B N 1
ATOM 3344 C CA . THR B 1 176 ? -0.429 29.890 -19.372 1.00 33.14 164 THR B CA 1
ATOM 3345 C C . THR B 1 176 ? -0.087 29.674 -17.904 1.00 31.79 164 THR B C 1
ATOM 3346 O O . THR B 1 176 ? -0.962 29.385 -17.085 1.00 36.47 164 THR B O 1
ATOM 3350 N N . ASN B 1 177 ? 1.189 29.837 -17.567 1.00 36.27 165 ASN B N 1
ATOM 3351 C CA . ASN B 1 177 ? 1.673 29.410 -16.262 1.00 38.02 165 ASN B CA 1
ATOM 3352 C C . ASN B 1 177 ? 2.811 30.317 -15.827 1.00 38.95 165 ASN B C 1
ATOM 3353 O O . ASN B 1 177 ? 3.480 30.919 -16.676 1.00 37.77 165 ASN B O 1
ATOM 3358 N N . PRO B 1 178 ? 3.060 30.433 -14.518 1.00 36.38 166 PRO B N 1
ATOM 3359 C CA . PRO B 1 178 ? 4.092 31.357 -14.032 1.00 37.25 166 PRO B CA 1
ATOM 3360 C C . PRO B 1 178 ? 5.506 30.806 -14.073 1.00 37.39 166 PRO B C 1
ATOM 3361 O O . PRO B 1 178 ? 6.429 31.502 -13.638 1.00 41.14 166 PRO B O 1
ATOM 3365 N N . TYR B 1 179 ? 5.708 29.592 -14.579 1.00 34.35 167 TYR B N 1
ATOM 3366 C CA . TYR B 1 179 ? 7.040 28.999 -14.602 1.00 34.85 167 TYR B CA 1
ATOM 3367 C C . TYR B 1 179 ? 7.791 29.300 -15.898 1.00 30.92 167 TYR B C 1
ATOM 3368 O O . TYR B 1 179 ? 8.976 29.649 -15.859 1.00 29.98 167 TYR B O 1
ATOM 3377 N N . PHE B 1 180 ? 7.137 29.159 -17.050 1.00 30.50 168 PHE B N 1
ATOM 3378 C CA . PHE B 1 180 ? 7.809 29.454 -18.306 1.00 27.69 168 PHE B CA 1
ATOM 3379 C C . PHE B 1 180 ? 6.792 29.943 -19.326 1.00 31.04 168 PHE B C 1
ATOM 3380 O O . PHE B 1 180 ? 5.584 29.737 -19.185 1.00 34.85 168 PHE B O 1
ATOM 3388 N N . LYS B 1 181 ? 7.305 30.606 -20.359 1.00 32.23 169 LYS B N 1
ATOM 3389 C CA . LYS B 1 181 ? 6.450 31.262 -21.338 1.00 32.84 169 LYS B CA 1
ATOM 3390 C C . LYS B 1 181 ? 6.002 30.333 -22.457 1.00 32.52 169 LYS B C 1
ATOM 3391 O O . LYS B 1 181 ? 4.989 30.617 -23.104 1.00 35.66 169 LYS B O 1
ATOM 3397 N N . ASN B 1 182 ? 6.722 29.237 -22.690 1.00 28.96 170 ASN B N 1
ATOM 3398 C CA . ASN B 1 182 ? 6.395 28.343 -23.795 1.00 31.94 170 ASN B CA 1
ATOM 3399 C C . ASN B 1 182 ? 5.009 27.738 -23.633 1.00 31.41 170 ASN B C 1
ATOM 3400 O O . ASN B 1 182 ? 4.595 27.359 -22.532 1.00 28.58 170 ASN B O 1
ATOM 3405 N N . GLN B 1 183 ? 4.293 27.641 -24.750 1.00 31.42 171 GLN B N 1
ATOM 3406 C CA . GLN B 1 183 ? 3.031 26.920 -24.769 1.00 37.33 171 GLN B CA 1
ATOM 3407 C C . GLN B 1 183 ? 3.204 25.472 -25.202 1.00 32.71 171 GLN B C 1
ATOM 3408 O O . GLN B 1 183 ? 2.379 24.625 -24.846 1.00 32.98 171 GLN B O 1
ATOM 3414 N N . VAL B 1 184 ? 4.251 25.169 -25.967 1.00 34.95 172 VAL B N 1
ATOM 3415 C CA . VAL B 1 184 ? 4.549 23.806 -26.391 1.00 34.60 172 VAL B CA 1
ATOM 3416 C C . VAL B 1 184 ? 6.032 23.537 -26.185 1.00 33.24 172 VAL B C 1
ATOM 3417 O O . VAL B 1 184 ? 6.877 24.260 -26.725 1.00 32.91 172 VAL B O 1
ATOM 3421 N N . LEU B 1 185 ? 6.347 22.495 -25.420 1.00 28.30 173 LEU B N 1
ATOM 3422 C CA . LEU B 1 185 ? 7.701 21.960 -25.330 1.00 29.57 173 LEU B CA 1
ATOM 3423 C C . LEU B 1 185 ? 7.798 20.703 -26.187 1.00 29.85 173 LEU B C 1
ATOM 3424 O O . LEU B 1 185 ? 7.020 19.760 -25.999 1.00 30.65 173 LEU B O 1
ATOM 3429 N N . THR B 1 186 ? 8.758 20.686 -27.110 1.00 29.33 174 THR B N 1
ATOM 3430 C CA . THR B 1 186 ? 8.899 19.613 -28.087 1.00 29.39 174 THR B CA 1
ATOM 3431 C C . THR B 1 186 ? 10.147 18.786 -27.809 1.00 32.29 174 THR B C 1
ATOM 3432 O O . THR B 1 186 ? 11.232 19.338 -27.590 1.00 28.44 174 THR B O 1
ATOM 3436 N N . LYS B 1 187 ? 9.985 17.464 -27.811 1.00 34.84 175 LYS B N 1
ATOM 3437 C CA . LYS B 1 187 ? 11.093 16.519 -27.756 1.00 30.17 175 LYS B CA 1
ATOM 3438 C C . LYS B 1 187 ? 11.103 15.725 -29.053 1.00 34.37 175 LYS B C 1
ATOM 3439 O O . LYS B 1 187 ? 10.092 15.114 -29.413 1.00 33.96 175 LYS B O 1
ATOM 3445 N N . THR B 1 188 ? 12.232 15.740 -29.757 1.00 32.16 176 THR B N 1
ATOM 3446 C CA . THR B 1 188 ? 12.358 15.093 -31.057 1.00 33.06 176 THR B CA 1
ATOM 3447 C C . THR B 1 188 ? 13.435 14.018 -31.009 1.00 37.85 176 THR B C 1
ATOM 3448 O O . THR B 1 188 ? 14.538 14.261 -30.508 1.00 36.86 176 THR B O 1
ATOM 3452 N N . TYR B 1 189 ? 13.114 12.836 -31.534 1.00 34.46 177 TYR B N 1
ATOM 3453 C CA . TYR B 1 189 ? 14.069 11.745 -31.667 1.00 31.61 177 TYR B CA 1
ATOM 3454 C C . TYR B 1 189 ? 14.286 11.432 -33.138 1.00 33.04 177 TYR B C 1
ATOM 3455 O O . TYR B 1 189 ? 13.324 11.197 -33.876 1.00 32.51 177 TYR B O 1
ATOM 3464 N N . LEU B 1 190 ? 15.543 11.432 -33.559 1.00 32.66 178 LEU B N 1
ATOM 3465 C CA . LEU B 1 190 ? 15.917 10.988 -34.893 1.00 33.86 178 LEU B CA 1
ATOM 3466 C C . LEU B 1 190 ? 16.357 9.532 -34.786 1.00 36.28 178 LEU B C 1
ATOM 3467 O O . LEU B 1 190 ? 17.234 9.202 -33.979 1.00 36.98 178 LEU B O 1
ATOM 3472 N N . LEU B 1 191 ? 15.730 8.665 -35.574 1.00 32.05 179 LEU B N 1
ATOM 3473 C CA . LEU B 1 191 ? 15.925 7.226 -35.476 1.00 35.98 179 LEU B CA 1
ATOM 3474 C C . LEU B 1 191 ? 16.644 6.685 -36.705 1.00 36.75 179 LEU B C 1
ATOM 3475 O O . LEU B 1 191 ? 16.443 7.169 -37.821 1.00 38.76 179 LEU B O 1
ATOM 3480 N N . GLY B 1 192 ? 17.492 5.680 -36.489 1.00 37.90 180 GLY B N 1
ATOM 3481 C CA . GLY B 1 192 ? 18.046 4.891 -37.573 1.00 38.74 180 GLY B CA 1
ATOM 3482 C C . GLY B 1 192 ? 17.266 3.602 -37.747 1.00 37.18 180 GLY B C 1
ATOM 3483 O O . GLY B 1 192 ? 17.070 2.848 -36.791 1.00 38.97 180 GLY B O 1
ATOM 3484 N N . PHE B 1 193 ? 16.808 3.364 -38.977 1.00 36.21 181 PHE B N 1
ATOM 3485 C CA . PHE B 1 193 ? 16.044 2.169 -39.313 1.00 35.00 181 PHE B CA 1
ATOM 3486 C C . PHE B 1 193 ? 16.875 1.121 -40.041 1.00 34.82 181 PHE B C 1
ATOM 3487 O O . PHE B 1 193 ? 16.369 0.026 -40.304 1.00 35.59 181 PHE B O 1
ATOM 3495 N N . ASP B 1 194 ? 18.107 1.436 -40.399 1.00 34.30 182 ASP B N 1
ATOM 3496 C CA . ASP B 1 194 ? 19.028 0.520 -41.052 1.00 39.19 182 ASP B CA 1
ATOM 3497 C C . ASP B 1 194 ? 19.946 -0.149 -40.033 1.00 38.87 182 ASP B C 1
ATOM 3498 O O . ASP B 1 194 ? 20.223 0.414 -38.969 1.00 35.25 182 ASP B O 1
ATOM 3503 N N . PRO B 1 195 ? 20.428 -1.356 -40.330 1.00 41.01 183 PRO B N 1
ATOM 3504 C CA . PRO B 1 195 ? 21.440 -1.979 -39.468 1.00 41.54 183 PRO B CA 1
ATOM 3505 C C . PRO B 1 195 ? 22.741 -1.189 -39.458 1.00 45.06 183 PRO B C 1
ATOM 3506 O O . PRO B 1 195 ? 23.124 -0.566 -40.450 1.00 46.97 183 PRO B O 1
ATOM 3510 N N . ASP B 1 196 ? 23.406 -1.195 -38.303 1.00 47.13 184 ASP B N 1
ATOM 3511 C CA . ASP B 1 196 ? 24.756 -0.648 -38.203 1.00 49.10 184 ASP B CA 1
ATOM 3512 C C . ASP B 1 196 ? 25.699 -1.475 -39.070 1.00 46.98 184 ASP B C 1
ATOM 3513 O O . ASP B 1 196 ? 25.881 -2.672 -38.829 1.00 44.88 184 ASP B O 1
ATOM 3518 N N . ALA B 1 197 ? 26.303 -0.830 -40.074 1.00 49.08 185 ALA B N 1
ATOM 3519 C CA . ALA B 1 197 ? 27.136 -1.551 -41.036 1.00 52.94 185 ALA B CA 1
ATOM 3520 C C . ALA B 1 197 ? 28.318 -2.260 -40.383 1.00 53.98 185 ALA B C 1
ATOM 3521 O O . ALA B 1 197 ? 28.770 -3.293 -40.890 1.00 53.63 185 ALA B O 1
ATOM 3523 N N . GLU B 1 198 ? 28.831 -1.743 -39.266 1.00 54.85 186 GLU B N 1
ATOM 3524 C CA . GLU B 1 198 ? 29.975 -2.368 -38.611 1.00 60.95 186 GLU B CA 1
ATOM 3525 C C . GLU B 1 198 ? 29.585 -3.327 -37.490 1.00 59.00 186 GLU B C 1
ATOM 3526 O O . GLU B 1 198 ? 30.467 -3.985 -36.927 1.00 58.44 186 GLU B O 1
ATOM 3532 N N . ALA B 1 199 ? 28.298 -3.420 -37.154 1.00 55.61 187 ALA B N 1
ATOM 3533 C CA . ALA B 1 199 ? 27.796 -4.395 -36.190 1.00 50.62 187 ALA B CA 1
ATOM 3534 C C . ALA B 1 199 ? 26.383 -4.818 -36.586 1.00 44.87 187 ALA B C 1
ATOM 3535 O O . ALA B 1 199 ? 25.430 -4.607 -35.826 1.00 39.02 187 ALA B O 1
ATOM 3537 N N . PRO B 1 200 ? 26.215 -5.423 -37.766 1.00 42.98 188 PRO B N 1
ATOM 3538 C CA . PRO B 1 200 ? 24.858 -5.626 -38.302 1.00 39.63 188 PRO B CA 1
ATOM 3539 C C . PRO B 1 200 ? 24.025 -6.647 -37.548 1.00 37.56 188 PRO B C 1
ATOM 3540 O O . PRO B 1 200 ? 22.795 -6.518 -37.527 1.00 39.59 188 PRO B O 1
ATOM 3544 N N . LEU B 1 201 ? 24.645 -7.656 -36.930 1.00 34.48 189 LEU B N 1
ATOM 3545 C CA . LEU B 1 201 ? 23.878 -8.763 -36.364 1.00 32.89 189 LEU B CA 1
ATOM 3546 C C . LEU B 1 201 ? 23.088 -8.398 -35.113 1.00 33.28 189 LEU B C 1
ATOM 3547 O O . LEU B 1 201 ? 22.164 -9.132 -34.754 1.00 35.04 189 LEU B O 1
ATOM 3552 N N . GLN B 1 202 ? 23.410 -7.290 -34.448 1.00 34.57 190 GLN B N 1
ATOM 3553 C CA . GLN B 1 202 ? 22.673 -6.901 -33.248 1.00 36.44 190 GLN B CA 1
ATOM 3554 C C . GLN B 1 202 ? 21.305 -6.295 -33.548 1.00 37.28 190 GLN B C 1
ATOM 3555 O O . GLN B 1 202 ? 20.483 -6.192 -32.630 1.00 41.44 190 GLN B O 1
ATOM 3561 N N . PHE B 1 203 ? 21.071 -5.851 -34.783 1.00 35.98 191 PHE B N 1
ATOM 3562 C CA . PHE B 1 203 ? 19.873 -5.098 -35.148 1.00 36.26 191 PHE B CA 1
ATOM 3563 C C . PHE B 1 203 ? 18.595 -5.720 -34.592 1.00 41.64 191 PHE B C 1
ATOM 3564 O O . PHE B 1 203 ? 18.277 -6.877 -34.880 1.00 44.36 191 PHE B O 1
ATOM 3572 N N . ASP B 1 204 ? 17.860 -4.936 -33.792 1.00 42.91 192 ASP B N 1
ATOM 3573 C CA . ASP B 1 204 ? 16.602 -5.372 -33.194 1.00 48.65 192 ASP B CA 1
ATOM 3574 C C . ASP B 1 204 ? 15.460 -4.400 -33.486 1.00 51.66 192 ASP B C 1
ATOM 3575 O O . ASP B 1 204 ? 14.445 -4.420 -32.784 1.00 56.67 192 ASP B O 1
ATOM 3580 N N . GLY B 1 205 ? 15.607 -3.549 -34.501 1.00 47.75 193 GLY B N 1
ATOM 3581 C CA . GLY B 1 205 ? 14.652 -2.503 -34.792 1.00 45.19 193 GLY B CA 1
ATOM 3582 C C . GLY B 1 205 ? 15.264 -1.115 -34.784 1.00 42.41 193 GLY B C 1
ATOM 3583 O O . GLY B 1 205 ? 16.479 -0.952 -34.643 1.00 39.64 193 GLY B O 1
ATOM 3584 N N . PRO B 1 206 ? 14.430 -0.085 -34.953 1.00 41.54 194 PRO B N 1
ATOM 3585 C CA . PRO B 1 206 ? 14.945 1.292 -34.973 1.00 40.06 194 PRO B CA 1
ATOM 3586 C C . PRO B 1 206 ? 15.705 1.638 -33.701 1.00 38.54 194 PRO B C 1
ATOM 3587 O O . PRO B 1 206 ? 15.332 1.234 -32.599 1.00 37.69 194 PRO B O 1
ATOM 3591 N N . HIS B 1 207 ? 16.778 2.408 -33.869 1.00 36.92 195 HIS B N 1
ATOM 3592 C CA . HIS B 1 207 ? 17.645 2.809 -32.770 1.00 40.78 195 HIS B CA 1
ATOM 3593 C C . HIS B 1 207 ? 17.838 4.316 -32.810 1.00 36.09 195 HIS B C 1
ATOM 3594 O O . HIS B 1 207 ? 17.880 4.917 -33.887 1.00 34.86 195 HIS B O 1
ATOM 3601 N N . VAL B 1 208 ? 17.943 4.921 -31.628 1.00 35.41 196 VAL B N 1
ATOM 3602 C CA . VAL B 1 208 ? 18.008 6.374 -31.534 1.00 38.41 196 VAL B CA 1
ATOM 3603 C C . VAL B 1 208 ? 19.380 6.861 -31.984 1.00 37.92 196 VAL B C 1
ATOM 3604 O O . VAL B 1 208 ? 20.417 6.385 -31.507 1.00 40.80 196 VAL B O 1
ATOM 3608 N N . ILE B 1 209 ? 19.390 7.784 -32.943 1.00 39.68 197 ILE B N 1
ATOM 3609 C CA . ILE B 1 209 ? 20.604 8.475 -33.367 1.00 41.83 197 ILE B CA 1
ATOM 3610 C C . ILE B 1 209 ? 20.856 9.686 -32.478 1.00 47.82 197 ILE B C 1
ATOM 3611 O O . ILE B 1 209 ? 21.934 9.827 -31.886 1.00 49.04 197 ILE B O 1
ATOM 3616 N N . ARG B 1 210 ? 19.877 10.587 -32.408 1.00 45.85 198 ARG B N 1
ATOM 3617 C CA . ARG B 1 210 ? 19.993 11.793 -31.604 1.00 46.27 198 ARG B CA 1
ATOM 3618 C C . ARG B 1 210 ? 18.637 12.149 -31.014 1.00 42.17 198 ARG B C 1
ATOM 3619 O O . ARG B 1 210 ? 17.593 11.908 -31.627 1.00 39.00 198 ARG B O 1
ATOM 3627 N N . ALA B 1 211 ? 18.664 12.716 -29.813 1.00 35.65 199 ALA B N 1
ATOM 3628 C CA . ALA B 1 211 ? 17.510 13.368 -29.215 1.00 34.20 199 ALA B CA 1
ATOM 3629 C C . ALA B 1 211 ? 17.704 14.879 -29.248 1.00 38.02 199 ALA B C 1
ATOM 3630 O O . ALA B 1 211 ? 18.802 15.379 -28.982 1.00 37.56 199 ALA B O 1
ATOM 3632 N N . VAL B 1 212 ? 16.642 15.605 -29.590 1.00 36.83 200 VAL B N 1
ATOM 3633 C CA . VAL B 1 212 ? 16.667 17.063 -29.669 1.00 35.40 200 VAL B CA 1
ATOM 3634 C C . VAL B 1 212 ? 15.560 17.610 -28.779 1.00 37.19 200 VAL B C 1
ATOM 3635 O O . VAL B 1 212 ? 14.386 17.251 -28.945 1.00 35.21 200 VAL B O 1
ATOM 3639 N N . GLY B 1 213 ? 15.935 18.459 -27.828 1.00 37.19 201 GLY B N 1
ATOM 3640 C CA . GLY B 1 213 ? 15.003 19.066 -26.895 1.00 33.51 201 GLY B CA 1
ATOM 3641 C C . GLY B 1 213 ? 14.461 20.397 -27.371 1.00 32.20 201 GLY B C 1
ATOM 3642 O O . GLY B 1 213 ? 14.260 20.625 -28.568 1.00 31.95 201 GLY B O 1
ATOM 3643 N N . ASP B 1 214 ? 14.228 21.291 -26.411 1.00 32.13 202 ASP B N 1
ATOM 3644 C CA . ASP B 1 214 ? 13.570 22.570 -26.643 1.00 33.84 202 ASP B CA 1
ATOM 3645 C C . ASP B 1 214 ? 14.037 23.550 -25.574 1.00 33.11 202 ASP B C 1
ATOM 3646 O O . ASP B 1 214 ? 14.288 23.151 -24.434 1.00 34.09 202 ASP B O 1
ATOM 3651 N N . THR B 1 215 ? 14.197 24.817 -25.954 1.00 26.10 203 THR B N 1
ATOM 3652 C CA . THR B 1 215 ? 14.650 25.840 -25.017 1.00 31.29 203 THR B CA 1
ATOM 3653 C C . THR B 1 215 ? 13.475 26.318 -24.168 1.00 32.98 203 THR B C 1
ATOM 3654 O O . THR B 1 215 ? 12.486 26.833 -24.701 1.00 34.65 203 THR B O 1
ATOM 3658 N N . ILE B 1 216 ? 13.578 26.152 -22.853 1.00 34.48 204 ILE B N 1
ATOM 3659 C CA . ILE B 1 216 ? 12.531 26.581 -21.931 1.00 32.13 204 ILE B CA 1
ATOM 3660 C C . ILE B 1 216 ? 12.794 28.026 -21.522 1.00 35.65 204 ILE B C 1
ATOM 3661 O O . ILE B 1 216 ? 13.861 28.346 -20.987 1.00 39.02 204 ILE B O 1
ATOM 3666 N N . GLU B 1 217 ? 11.820 28.903 -21.767 1.00 32.36 205 GLU B N 1
ATOM 3667 C CA . GLU B 1 217 ? 11.965 30.322 -21.436 1.00 32.22 205 GLU B CA 1
ATOM 3668 C C . GLU B 1 217 ? 11.422 30.556 -20.025 1.00 33.96 205 GLU B C 1
ATOM 3669 O O . GLU B 1 217 ? 10.293 31.004 -19.816 1.00 32.00 205 GLU B O 1
ATOM 3675 N N . TRP B 1 218 ? 12.260 30.242 -19.040 1.00 34.13 206 TRP B N 1
ATOM 3676 C CA . TRP B 1 218 ? 11.845 30.293 -17.645 1.00 32.30 206 TRP B CA 1
ATOM 3677 C C . TRP B 1 218 ? 11.616 31.731 -17.198 1.00 35.50 206 TRP B C 1
ATOM 3678 O O . TRP B 1 218 ? 12.345 32.645 -17.591 1.00 37.11 206 TRP B O 1
ATOM 3689 N N . GLU B 1 219 ? 10.580 31.932 -16.387 1.00 35.42 207 GLU B N 1
ATOM 3690 C CA . GLU B 1 219 ? 10.443 33.197 -15.687 1.00 38.90 207 GLU B CA 1
ATOM 3691 C C . GLU B 1 219 ? 11.489 33.281 -14.583 1.00 43.16 207 GLU B C 1
ATOM 3692 O O . GLU B 1 219 ? 12.033 32.267 -14.135 1.00 45.20 207 GLU B O 1
ATOM 3698 N N . ASP B 1 220 ? 11.779 34.512 -14.161 1.00 44.82 208 ASP B N 1
ATOM 3699 C CA . ASP B 1 220 ? 12.834 34.757 -13.184 1.00 45.63 208 ASP B CA 1
ATOM 3700 C C . ASP B 1 220 ? 12.649 33.898 -11.940 1.00 43.03 208 ASP B C 1
ATOM 3701 O O . ASP B 1 220 ? 11.568 33.866 -11.345 1.00 43.41 208 ASP B O 1
ATOM 3706 N N . GLY B 1 221 ? 13.712 33.191 -11.561 1.00 42.68 209 GLY B N 1
ATOM 3707 C CA . GLY B 1 221 ? 13.720 32.422 -10.333 1.00 46.35 209 GLY B CA 1
ATOM 3708 C C . GLY B 1 221 ? 12.856 31.181 -10.315 1.00 47.84 209 GLY B C 1
ATOM 3709 O O . GLY B 1 221 ? 12.649 30.613 -9.240 1.00 46.41 209 GLY B O 1
ATOM 3710 N N . LYS B 1 222 ? 12.351 30.728 -11.466 1.00 46.07 210 LYS B N 1
ATOM 3711 C CA . LYS B 1 222 ? 11.475 29.564 -11.518 1.00 43.71 210 LYS B CA 1
ATOM 3712 C C . LYS B 1 222 ? 12.138 28.325 -12.106 1.00 41.05 210 LYS B C 1
ATOM 3713 O O . LYS B 1 222 ? 11.522 27.254 -12.104 1.00 41.37 210 LYS B O 1
ATOM 3719 N N . ASN B 1 223 ? 13.372 28.437 -12.593 1.00 38.80 211 ASN B N 1
ATOM 3720 C CA . ASN B 1 223 ? 14.044 27.345 -13.288 1.00 39.79 211 ASN B CA 1
ATOM 3721 C C . ASN B 1 223 ? 14.418 26.218 -12.331 1.00 44.32 211 ASN B C 1
ATOM 3722 O O . ASN B 1 223 ? 15.493 26.242 -11.721 1.00 44.88 211 ASN B O 1
ATOM 3727 N N . VAL B 1 224 ? 13.540 25.220 -12.196 1.00 45.24 212 VAL B N 1
ATOM 3728 C CA . VAL B 1 224 ? 13.803 24.096 -11.300 1.00 42.09 212 VAL B CA 1
ATOM 3729 C C . VAL B 1 224 ? 14.883 23.156 -11.812 1.00 39.98 212 VAL B C 1
ATOM 3730 O O . VAL B 1 224 ? 15.262 22.223 -11.098 1.00 38.84 212 VAL B O 1
ATOM 3734 N N . THR B 1 225 ? 15.384 23.362 -13.030 1.00 40.26 213 THR B N 1
ATOM 3735 C CA . THR B 1 225 ? 16.471 22.533 -13.540 1.00 44.43 213 THR B CA 1
ATOM 3736 C C . THR B 1 225 ? 17.838 23.013 -13.069 1.00 46.98 213 THR B C 1
ATOM 3737 O O . THR B 1 225 ? 18.840 22.347 -13.346 1.00 47.83 213 THR B O 1
ATOM 3741 N N . LYS B 1 226 ? 17.896 24.151 -12.380 1.00 53.10 214 LYS B N 1
ATOM 3742 C CA . LYS B 1 226 ? 19.134 24.762 -11.917 1.00 57.62 214 LYS B CA 1
ATOM 3743 C C . LYS B 1 226 ? 19.080 24.929 -10.404 1.00 59.03 214 LYS B C 1
ATOM 3744 O O . LYS B 1 226 ? 18.017 25.199 -9.835 1.00 56.45 214 LYS B O 1
ATOM 3750 N N . LYS B 1 227 ? 20.227 24.750 -9.753 1.00 63.29 215 LYS B N 1
ATOM 3751 C CA . LYS B 1 227 ? 20.372 25.066 -8.339 1.00 67.77 215 LYS B CA 1
ATOM 3752 C C . LYS B 1 227 ? 21.738 25.696 -8.107 1.00 73.02 215 LYS B C 1
ATOM 3753 O O . LYS B 1 227 ? 22.666 25.527 -8.903 1.00 71.28 215 LYS B O 1
ATOM 3759 N N . ALA B 1 228 ? 21.853 26.430 -7.005 1.00 79.06 216 ALA B N 1
ATOM 3760 C CA . ALA B 1 228 ? 23.111 27.048 -6.604 1.00 81.06 216 ALA B CA 1
ATOM 3761 C C . ALA B 1 228 ? 23.821 26.155 -5.596 1.00 84.64 216 ALA B C 1
ATOM 3762 O O . ALA B 1 228 ? 23.204 25.676 -4.638 1.00 83.43 216 ALA B O 1
ATOM 3764 N N . VAL B 1 229 ? 25.111 25.928 -5.822 1.00 89.98 217 VAL B N 1
ATOM 3765 C CA . VAL B 1 229 ? 25.905 25.068 -4.953 1.00 92.57 217 VAL B CA 1
ATOM 3766 C C . VAL B 1 229 ? 26.847 25.895 -4.087 1.00 95.98 217 VAL B C 1
ATOM 3767 O O . VAL B 1 229 ? 26.854 25.763 -2.863 1.00 98.65 217 VAL B O 1
ATOM 3769 N N . THR B 1 246 ? 26.330 27.609 -9.821 1.00 71.80 234 THR B N 1
ATOM 3770 C CA . THR B 1 246 ? 25.066 27.098 -10.342 1.00 68.92 234 THR B CA 1
ATOM 3771 C C . THR B 1 246 ? 25.254 25.754 -11.048 1.00 67.15 234 THR B C 1
ATOM 3772 O O . THR B 1 246 ? 26.041 25.644 -11.984 1.00 64.09 234 THR B O 1
ATOM 3776 N N . VAL B 1 247 ? 24.526 24.733 -10.590 1.00 66.50 235 VAL B N 1
ATOM 3777 C CA . VAL B 1 247 ? 24.647 23.375 -11.102 1.00 66.41 235 VAL B CA 1
ATOM 3778 C C . VAL B 1 247 ? 23.300 22.882 -11.625 1.00 66.35 235 VAL B C 1
ATOM 3779 O O . VAL B 1 247 ? 22.237 23.416 -11.302 1.00 67.83 235 VAL B O 1
ATOM 3783 N N . LYS B 1 248 ? 23.367 21.828 -12.434 1.00 66.53 236 LYS B N 1
ATOM 3784 C CA . LYS B 1 248 ? 22.173 21.134 -12.894 1.00 65.77 236 LYS B CA 1
ATOM 3785 C C . LYS B 1 248 ? 21.489 20.433 -11.719 1.00 61.71 236 LYS B C 1
ATOM 3786 O O . LYS B 1 248 ? 22.125 19.687 -10.965 1.00 63.67 236 LYS B O 1
ATOM 3792 N N . ALA B 1 249 ? 20.192 20.681 -11.548 1.00 55.24 237 ALA B N 1
ATOM 3793 C CA . ALA B 1 249 ? 19.387 19.978 -10.557 1.00 51.91 237 ALA B CA 1
ATOM 3794 C C . ALA B 1 249 ? 18.544 18.887 -11.211 1.00 51.09 237 ALA B C 1
ATOM 3795 O O . ALA B 1 249 ? 18.300 18.893 -12.422 1.00 52.15 237 ALA B O 1
ATOM 3797 N N . ASP B 1 250 ? 18.116 17.933 -10.390 1.00 46.33 238 ASP B N 1
ATOM 3798 C CA . ASP B 1 250 ? 17.249 16.868 -10.874 1.00 44.61 238 ASP B CA 1
ATOM 3799 C C . ASP B 1 250 ? 15.872 17.443 -11.179 1.00 41.34 238 ASP B C 1
ATOM 3800 O O . ASP B 1 250 ? 15.309 18.186 -10.369 1.00 40.09 238 ASP B O 1
ATOM 3805 N N . SER B 1 251 ? 15.334 17.111 -12.350 1.00 37.24 239 SER B N 1
ATOM 3806 C CA . SER B 1 251 ? 14.035 17.635 -12.743 1.00 31.57 239 SER B CA 1
ATOM 3807 C C . SER B 1 251 ? 13.541 16.873 -13.960 1.00 31.75 239 SER B C 1
ATOM 3808 O O . SER B 1 251 ? 14.332 16.525 -14.839 1.00 31.73 239 SER B O 1
ATOM 3811 N N . PHE B 1 252 ? 12.230 16.615 -14.002 1.00 31.50 240 PHE B N 1
ATOM 3812 C CA . PHE B 1 252 ? 11.613 16.107 -15.225 1.00 35.44 240 PHE B CA 1
ATOM 3813 C C . PHE B 1 252 ? 11.976 16.951 -16.441 1.00 32.25 240 PHE B C 1
ATOM 3814 O O . PHE B 1 252 ? 12.112 16.421 -17.547 1.00 32.60 240 PHE B O 1
ATOM 3822 N N . PHE B 1 253 ? 12.126 18.259 -16.265 1.00 32.03 241 PHE B N 1
ATOM 3823 C CA . PHE B 1 253 ? 12.278 19.141 -17.415 1.00 32.96 241 PHE B CA 1
ATOM 3824 C C . PHE B 1 253 ? 13.666 19.093 -18.040 1.00 33.72 241 PHE B C 1
ATOM 3825 O O . PHE B 1 253 ? 13.869 19.712 -19.088 1.00 37.23 241 PHE B O 1
ATOM 3833 N N . ASN B 1 254 ? 14.617 18.370 -17.441 1.00 33.83 242 ASN B N 1
ATOM 3834 C CA . ASN B 1 254 ? 15.844 18.032 -18.155 1.00 35.90 242 ASN B CA 1
ATOM 3835 C C . ASN B 1 254 ? 15.592 17.106 -19.338 1.00 37.76 242 ASN B C 1
ATOM 3836 O O . ASN B 1 254 ? 16.493 16.922 -20.164 1.00 40.43 242 ASN B O 1
ATOM 3841 N N . PHE B 1 255 ? 14.391 16.530 -19.440 1.00 31.91 243 PHE B N 1
ATOM 3842 C CA . PHE B 1 255 ? 13.978 15.819 -20.648 1.00 31.25 243 PHE B CA 1
ATOM 3843 C C . PHE B 1 255 ? 14.142 16.683 -21.896 1.00 31.22 243 PHE B C 1
ATOM 3844 O O . PHE B 1 255 ? 14.295 16.158 -23.007 1.00 30.44 243 PHE B O 1
ATOM 3852 N N . PHE B 1 256 ? 14.083 18.002 -21.736 1.00 35.96 244 PHE B N 1
ATOM 3853 C CA . PHE B 1 256 ? 14.226 18.948 -22.832 1.00 37.45 244 PHE B CA 1
ATOM 3854 C C . PHE B 1 256 ? 15.658 19.471 -22.995 1.00 37.13 244 PHE B C 1
ATOM 3855 O O . PHE B 1 256 ? 15.894 20.331 -23.849 1.00 39.47 244 PHE B O 1
ATOM 3863 N N . GLU B 1 257 ? 16.616 18.916 -22.230 1.00 43.89 245 GLU B N 1
ATOM 3864 C CA . GLU B 1 257 ? 18.051 18.928 -22.544 1.00 48.99 245 GLU B CA 1
ATOM 3865 C C . GLU B 1 257 ? 18.528 17.488 -22.645 1.00 46.39 245 GLU B C 1
ATOM 3866 O O . GLU B 1 257 ? 19.133 16.971 -21.693 1.00 41.51 245 GLU B O 1
ATOM 3872 N N . PRO B 1 258 ? 18.299 16.812 -23.760 1.00 46.51 246 PRO B N 1
ATOM 3873 C CA . PRO B 1 258 ? 18.710 15.432 -23.839 1.00 46.07 246 PRO B CA 1
ATOM 3874 C C . PRO B 1 258 ? 20.225 15.330 -23.887 1.00 48.34 246 PRO B C 1
ATOM 3875 O O . PRO B 1 258 ? 20.921 16.304 -24.223 1.00 46.44 246 PRO B O 1
ATOM 3879 N N . PRO B 1 259 ? 20.778 14.168 -23.547 1.00 53.85 247 PRO B N 1
ATOM 3880 C CA . PRO B 1 259 ? 22.209 13.953 -23.759 1.00 58.14 247 PRO B CA 1
ATOM 3881 C C . PRO B 1 259 ? 22.538 13.945 -25.241 1.00 60.22 247 PRO B C 1
ATOM 3882 O O . PRO B 1 259 ? 21.741 13.516 -26.080 1.00 58.55 247 PRO B O 1
ATOM 3886 N N . LYS B 1 260 ? 23.732 14.438 -25.552 1.00 65.12 248 LYS B N 1
ATOM 3887 C CA . LYS B 1 260 ? 24.161 14.607 -26.930 1.00 69.54 248 LYS B CA 1
ATOM 3888 C C . LYS B 1 260 ? 24.781 13.320 -27.465 1.00 69.96 248 LYS B C 1
ATOM 3889 O O . LYS B 1 260 ? 25.371 12.529 -26.722 1.00 72.40 248 LYS B O 1
ATOM 3895 N N . SER B 1 261 ? 24.626 13.103 -28.769 1.00 70.24 249 SER B N 1
ATOM 3896 C CA . SER B 1 261 ? 25.257 11.955 -29.400 1.00 73.33 249 SER B CA 1
ATOM 3897 C C . SER B 1 261 ? 26.763 12.181 -29.507 1.00 77.24 249 SER B C 1
ATOM 3898 O O . SER B 1 261 ? 27.273 13.275 -29.249 1.00 76.85 249 SER B O 1
ATOM 3901 N N . LYS B 1 262 ? 27.479 11.126 -29.906 1.00 80.80 250 LYS B N 1
ATOM 3902 C CA . LYS B 1 262 ? 28.938 11.201 -29.934 1.00 83.85 250 LYS B CA 1
ATOM 3903 C C . LYS B 1 262 ? 29.426 12.235 -30.947 1.00 86.27 250 LYS B C 1
ATOM 3904 O O . LYS B 1 262 ? 30.412 12.938 -30.694 1.00 86.41 250 LYS B O 1
ATOM 3910 N N . ASP B 1 263 ? 28.727 12.382 -32.078 1.00 89.98 251 ASP B N 1
ATOM 3911 C CA . ASP B 1 263 ? 29.136 13.387 -33.061 1.00 96.03 251 ASP B CA 1
ATOM 3912 C C . ASP B 1 263 ? 28.968 14.818 -32.556 1.00 100.09 251 ASP B C 1
ATOM 3913 O O . ASP B 1 263 ? 29.218 15.760 -33.317 1.00 102.34 251 ASP B O 1
ATOM 3918 N N . GLU B 1 264 ? 28.559 14.999 -31.295 1.00 104.95 252 GLU B N 1
ATOM 3919 C CA . GLU B 1 264 ? 28.450 16.315 -30.685 1.00 107.96 252 GLU B CA 1
ATOM 3920 C C . GLU B 1 264 ? 29.208 16.450 -29.373 1.00 106.82 252 GLU B C 1
ATOM 3921 O O . GLU B 1 264 ? 29.114 17.503 -28.733 1.00 106.22 252 GLU B O 1
ATOM 3927 N N . ARG B 1 265 ? 29.944 15.431 -28.950 1.00 101.84 253 ARG B N 1
ATOM 3928 C CA . ARG B 1 265 ? 30.669 15.498 -27.688 1.00 97.66 253 ARG B CA 1
ATOM 3929 C C . ARG B 1 265 ? 32.102 15.980 -27.901 1.00 96.65 253 ARG B C 1
ATOM 3930 O O . ARG B 1 265 ? 32.886 16.068 -26.956 1.00 95.92 253 ARG B O 1
ATOM 3938 N N . GLU B 1 272 ? 31.330 7.049 -24.427 1.00 83.31 260 GLU B N 1
ATOM 3939 C CA . GLU B 1 272 ? 31.351 7.225 -22.983 1.00 87.47 260 GLU B CA 1
ATOM 3940 C C . GLU B 1 272 ? 30.082 6.673 -22.336 1.00 95.10 260 GLU B C 1
ATOM 3941 O O . GLU B 1 272 ? 29.367 5.877 -22.945 1.00 96.93 260 GLU B O 1
ATOM 3943 N N . GLN B 1 273 ? 29.832 7.089 -21.094 1.00 103.13 261 GLN B N 1
ATOM 3944 C CA . GLN B 1 273 ? 28.590 6.760 -20.407 1.00 101.95 261 GLN B CA 1
ATOM 3945 C C . GLN B 1 273 ? 27.385 7.455 -21.019 1.00 94.56 261 GLN B C 1
ATOM 3946 O O . GLN B 1 273 ? 26.249 7.038 -20.768 1.00 93.03 261 GLN B O 1
ATOM 3952 N N . ALA B 1 274 ? 27.618 8.513 -21.797 1.00 90.15 262 ALA B N 1
ATOM 3953 C CA . ALA B 1 274 ? 26.537 9.349 -22.304 1.00 83.70 262 ALA B CA 1
ATOM 3954 C C . ALA B 1 274 ? 25.540 8.562 -23.145 1.00 76.75 262 ALA B C 1
ATOM 3955 O O . ALA B 1 274 ? 24.358 8.923 -23.196 1.00 73.23 262 ALA B O 1
ATOM 3957 N N . GLU B 1 275 ? 25.979 7.488 -23.807 1.00 74.57 263 GLU B N 1
ATOM 3958 C CA . GLU B 1 275 ? 25.052 6.738 -24.646 1.00 72.14 263 GLU B CA 1
ATOM 3959 C C . GLU B 1 275 ? 24.080 5.881 -23.842 1.00 66.47 263 GLU B C 1
ATOM 3960 O O . GLU B 1 275 ? 22.992 5.565 -24.343 1.00 61.03 263 GLU B O 1
ATOM 3966 N N . GLU B 1 276 ? 24.421 5.505 -22.606 1.00 68.26 264 GLU B N 1
ATOM 3967 C CA . GLU B 1 276 ? 23.413 4.869 -21.757 1.00 69.60 264 GLU B CA 1
ATOM 3968 C C . GLU B 1 276 ? 22.409 5.895 -21.258 1.00 66.92 264 GLU B C 1
ATOM 3969 O O . GLU B 1 276 ? 21.214 5.596 -21.137 1.00 67.61 264 GLU B O 1
ATOM 3975 N N . PHE B 1 277 ? 22.884 7.106 -20.961 1.00 63.58 265 PHE B N 1
ATOM 3976 C CA . PHE B 1 277 ? 21.971 8.206 -20.684 1.00 61.32 265 PHE B CA 1
ATOM 3977 C C . PHE B 1 277 ? 21.039 8.423 -21.868 1.00 51.92 265 PHE B C 1
ATOM 3978 O O . PHE B 1 277 ? 19.831 8.632 -21.695 1.00 47.40 265 PHE B O 1
ATOM 3986 N N . LEU B 1 278 ? 21.593 8.391 -23.082 1.00 46.74 266 LEU B N 1
ATOM 3987 C CA . LEU B 1 278 ? 20.792 8.630 -24.275 1.00 44.67 266 LEU B CA 1
ATOM 3988 C C . LEU B 1 278 ? 19.726 7.554 -24.443 1.00 45.45 266 LEU B C 1
ATOM 3989 O O . LEU B 1 278 ? 18.576 7.857 -24.783 1.00 46.22 266 LEU B O 1
ATOM 3994 N N . GLU B 1 279 ? 20.087 6.291 -24.195 1.00 44.91 267 GLU B N 1
ATOM 3995 C CA . GLU B 1 279 ? 19.122 5.202 -24.320 1.00 45.98 267 GLU B CA 1
ATOM 3996 C C . GLU B 1 279 ? 18.029 5.305 -23.261 1.00 43.57 267 GLU B C 1
ATOM 3997 O O . GLU B 1 279 ? 16.870 4.972 -23.529 1.00 46.88 267 GLU B O 1
ATOM 4003 N N . LEU B 1 280 ? 18.377 5.750 -22.049 1.00 40.28 268 LEU B N 1
ATOM 4004 C CA . LEU B 1 280 ? 17.370 5.882 -21.001 1.00 42.11 268 LEU B CA 1
ATOM 4005 C C . LEU B 1 280 ? 16.416 7.032 -21.292 1.00 42.17 268 LEU B C 1
ATOM 4006 O O . LEU B 1 280 ? 15.224 6.952 -20.974 1.00 39.30 268 LEU B O 1
ATOM 4011 N N . ASP B 1 281 ? 16.923 8.112 -21.893 1.00 43.09 269 ASP B N 1
ATOM 4012 C CA . ASP B 1 281 ? 16.052 9.188 -22.355 1.00 42.27 269 ASP B CA 1
ATOM 4013 C C . ASP B 1 281 ? 15.098 8.693 -23.436 1.00 37.68 269 ASP B C 1
ATOM 4014 O O . ASP B 1 281 ? 13.895 8.978 -23.400 1.00 40.29 269 ASP B O 1
ATOM 4019 N N . TYR B 1 282 ? 15.627 7.959 -24.418 1.00 30.92 270 TYR B N 1
ATOM 4020 C CA . TYR B 1 282 ? 14.792 7.412 -25.483 1.00 32.18 270 TYR B CA 1
ATOM 4021 C C . TYR B 1 282 ? 13.727 6.468 -24.928 1.00 33.42 270 TYR B C 1
ATOM 4022 O O . TYR B 1 282 ? 12.578 6.481 -25.387 1.00 31.93 270 TYR B O 1
ATOM 4031 N N . GLU B 1 283 ? 14.088 5.642 -23.940 1.00 35.16 271 GLU B N 1
ATOM 4032 C CA . GLU B 1 283 ? 13.128 4.689 -23.388 1.00 37.80 271 GLU B CA 1
ATOM 4033 C C . GLU B 1 283 ? 11.953 5.404 -22.733 1.00 34.33 271 GLU B C 1
ATOM 4034 O O . GLU B 1 283 ? 10.807 4.955 -22.839 1.00 35.01 271 GLU B O 1
ATOM 4040 N N . MET B 1 284 ? 12.216 6.524 -22.057 1.00 32.88 272 MET B N 1
ATOM 4041 C CA . MET B 1 284 ? 11.125 7.315 -21.501 1.00 32.62 272 MET B CA 1
ATOM 4042 C C . MET B 1 284 ? 10.265 7.919 -22.602 1.00 30.50 272 MET B C 1
ATOM 4043 O O . MET B 1 284 ? 9.036 7.958 -22.484 1.00 30.46 272 MET B O 1
ATOM 4048 N N . GLY B 1 285 ? 10.898 8.409 -23.673 1.00 29.26 273 GLY B N 1
ATOM 4049 C CA . GLY B 1 285 ? 10.137 8.885 -24.815 1.00 32.47 273 GLY B CA 1
ATOM 4050 C C . GLY B 1 285 ? 9.249 7.803 -25.398 1.00 34.05 273 GLY B C 1
ATOM 4051 O O . GLY B 1 285 ? 8.087 8.054 -25.731 1.00 33.37 273 GLY B O 1
ATOM 4052 N N . GLN B 1 286 ? 9.785 6.583 -25.524 1.00 31.32 274 GLN B N 1
ATOM 4053 C CA . GLN B 1 286 ? 8.985 5.461 -26.005 1.00 34.40 274 GLN B CA 1
ATOM 4054 C C . GLN B 1 286 ? 7.817 5.179 -25.070 1.00 30.28 274 GLN B C 1
ATOM 4055 O O . GLN B 1 286 ? 6.688 4.963 -25.526 1.00 32.21 274 GLN B O 1
ATOM 4061 N N . ALA B 1 287 ? 8.073 5.169 -23.759 1.00 29.29 275 ALA B N 1
ATOM 4062 C CA . ALA B 1 287 ? 7.000 4.933 -22.798 1.00 29.03 275 ALA B CA 1
ATOM 4063 C C . ALA B 1 287 ? 5.880 5.954 -22.966 1.00 30.91 275 ALA B C 1
ATOM 4064 O O . ALA B 1 287 ? 4.696 5.599 -22.964 1.00 36.74 275 ALA B O 1
ATOM 4066 N N . ILE B 1 288 ? 6.235 7.233 -23.117 1.00 29.66 276 ILE B N 1
ATOM 4067 C CA . ILE B 1 288 ? 5.212 8.268 -23.245 1.00 26.39 276 ILE B CA 1
ATOM 4068 C C . ILE B 1 288 ? 4.451 8.109 -24.557 1.00 24.39 276 ILE B C 1
ATOM 4069 O O . ILE B 1 288 ? 3.216 8.153 -24.583 1.00 28.62 276 ILE B O 1
ATOM 4074 N N . ARG B 1 289 ? 5.173 7.895 -25.660 1.00 25.54 277 ARG B N 1
ATOM 4075 C CA . ARG B 1 289 ? 4.519 7.797 -26.965 1.00 27.00 277 ARG B CA 1
ATOM 4076 C C . ARG B 1 289 ? 3.723 6.501 -27.107 1.00 27.52 277 ARG B C 1
ATOM 4077 O O . ARG B 1 289 ? 2.566 6.521 -27.536 1.00 28.47 277 ARG B O 1
ATOM 4085 N N . ASP B 1 290 ? 4.329 5.361 -26.764 1.00 27.41 278 ASP B N 1
ATOM 4086 C CA . ASP B 1 290 ? 3.713 4.074 -27.078 1.00 29.48 278 ASP B CA 1
ATOM 4087 C C . ASP B 1 290 ? 2.684 3.647 -26.040 1.00 31.50 278 ASP B C 1
ATOM 4088 O O . ASP B 1 290 ? 1.768 2.883 -26.363 1.00 34.19 278 ASP B O 1
ATOM 4093 N N . THR B 1 291 ? 2.820 4.104 -24.797 1.00 25.68 279 THR B N 1
ATOM 4094 C CA . THR B 1 291 ? 2.011 3.583 -23.699 1.00 33.32 279 THR B CA 1
ATOM 4095 C C . THR B 1 291 ? 1.108 4.643 -23.084 1.00 33.74 279 THR B C 1
ATOM 4096 O O . THR B 1 291 ? -0.105 4.442 -23.007 1.00 34.17 279 THR B O 1
ATOM 4100 N N . ILE B 1 292 ? 1.661 5.765 -22.628 1.00 36.53 280 ILE B N 1
ATOM 4101 C CA . ILE B 1 292 ? 0.867 6.703 -21.845 1.00 32.95 280 ILE B CA 1
ATOM 4102 C C . ILE B 1 292 ? -0.093 7.486 -22.731 1.00 28.34 280 ILE B C 1
ATOM 4103 O O . ILE B 1 292 ? -1.282 7.605 -22.417 1.00 31.02 280 ILE B O 1
ATOM 4108 N N . ILE B 1 293 ? 0.393 8.027 -23.848 1.00 24.95 281 ILE B N 1
ATOM 4109 C CA . ILE B 1 293 ? -0.483 8.816 -24.721 1.00 27.93 281 ILE B CA 1
ATOM 4110 C C . ILE B 1 293 ? -1.675 8.007 -25.223 1.00 29.58 281 ILE B C 1
ATOM 4111 O O . ILE B 1 293 ? -2.811 8.496 -25.118 1.00 32.38 281 ILE B O 1
ATOM 4116 N N . PRO B 1 294 ? -1.512 6.783 -25.746 1.00 30.34 282 PRO B N 1
ATOM 4117 C CA . PRO B 1 294 ? -2.697 6.050 -26.227 1.00 31.51 282 PRO B CA 1
ATOM 4118 C C . PRO B 1 294 ? -3.659 5.628 -25.124 1.00 29.97 282 PRO B C 1
ATOM 4119 O O . PRO B 1 294 ? -4.831 5.377 -25.423 1.00 33.27 282 PRO B O 1
ATOM 4123 N N . ARG B 1 295 ? -3.213 5.520 -23.875 1.00 29.79 283 ARG B N 1
ATOM 4124 C CA . ARG B 1 295 ? -4.051 4.996 -22.801 1.00 30.84 283 ARG B CA 1
ATOM 4125 C C . ARG B 1 295 ? -4.041 5.911 -21.580 1.00 30.29 283 ARG B C 1
ATOM 4126 O O . ARG B 1 295 ? -4.026 5.445 -20.437 1.00 31.03 283 ARG B O 1
ATOM 4134 N N . ALA B 1 296 ? -4.056 7.229 -21.807 1.00 26.70 284 ALA B N 1
ATOM 4135 C CA . ALA B 1 296 ? -3.849 8.188 -20.721 1.00 24.32 284 ALA B CA 1
ATOM 4136 C C . ALA B 1 296 ? -4.866 8.015 -19.597 1.00 25.26 284 ALA B C 1
ATOM 4137 O O . ALA B 1 296 ? -4.499 7.996 -18.416 1.00 27.35 284 ALA B O 1
ATOM 4139 N N . VAL B 1 297 ? -6.154 7.903 -19.936 1.00 24.80 285 VAL B N 1
ATOM 4140 C CA . VAL B 1 297 ? -7.167 7.862 -18.882 1.00 30.54 285 VAL B CA 1
ATOM 4141 C C . VAL B 1 297 ? -7.046 6.588 -18.051 1.00 32.76 285 VAL B C 1
ATOM 4142 O O . VAL B 1 297 ? -7.455 6.563 -16.883 1.00 35.86 285 VAL B O 1
ATOM 4146 N N . LEU B 1 298 ? -6.499 5.515 -18.624 1.00 27.90 286 LEU B N 1
ATOM 4147 C CA . LEU B 1 298 ? -6.310 4.296 -17.843 1.00 29.46 286 LEU B CA 1
ATOM 4148 C C . LEU B 1 298 ? -5.189 4.451 -16.824 1.00 29.60 286 LEU B C 1
ATOM 4149 O O . LEU B 1 298 ? -5.201 3.785 -15.784 1.00 34.51 286 LEU B O 1
ATOM 4154 N N . PHE B 1 299 ? -4.221 5.327 -17.096 1.00 29.83 287 PHE B N 1
ATOM 4155 C CA . PHE B 1 299 ? -3.212 5.641 -16.092 1.00 31.96 287 PHE B CA 1
ATOM 4156 C C . PHE B 1 299 ? -3.745 6.637 -15.072 1.00 34.87 287 PHE B C 1
ATOM 4157 O O . PHE B 1 299 ? -3.384 6.566 -13.891 1.00 33.78 287 PHE B O 1
ATOM 4165 N N . TYR B 1 300 ? -4.617 7.547 -15.516 1.00 32.42 288 TYR B N 1
ATOM 4166 C CA . TYR B 1 300 ? -5.283 8.476 -14.609 1.00 32.25 288 TYR B CA 1
ATOM 4167 C C . TYR B 1 300 ? -6.120 7.736 -13.571 1.00 33.63 288 TYR B C 1
ATOM 4168 O O . TYR B 1 300 ? -6.080 8.062 -12.380 1.00 33.04 288 TYR B O 1
ATOM 4177 N N . THR B 1 301 ? -6.924 6.764 -14.010 1.00 30.42 289 THR B N 1
ATOM 4178 C CA . THR B 1 301 ? -7.704 5.977 -13.060 1.00 35.16 289 THR B CA 1
ATOM 4179 C C . THR B 1 301 ? -6.843 4.968 -12.314 1.00 39.51 289 THR B C 1
ATOM 4180 O O . THR B 1 301 ? -7.258 4.481 -11.257 1.00 44.46 289 THR B O 1
ATOM 4184 N N . GLY B 1 302 ? -5.671 4.633 -12.846 1.00 38.67 290 GLY B N 1
ATOM 4185 C CA . GLY B 1 302 ? -4.861 3.580 -12.273 1.00 39.43 290 GLY B CA 1
ATOM 4186 C C . GLY B 1 302 ? -5.354 2.188 -12.583 1.00 40.69 290 GLY B C 1
ATOM 4187 O O . GLY B 1 302 ? -5.039 1.252 -11.844 1.00 41.74 290 GLY B O 1
ATOM 4188 N N . GLU B 1 303 ? -6.126 2.021 -13.658 1.00 40.64 291 GLU B N 1
ATOM 4189 C CA . GLU B 1 303 ? -6.554 0.697 -14.082 1.00 41.16 291 GLU B CA 1
ATOM 4190 C C . GLU B 1 303 ? -5.457 -0.062 -14.818 1.00 39.10 291 GLU B C 1
ATOM 4191 O O . GLU B 1 303 ? -5.557 -1.285 -14.960 1.00 37.75 291 GLU B O 1
ATOM 4197 N N . LEU B 1 304 ? -4.413 0.623 -15.279 1.00 42.89 292 LEU B N 1
ATOM 4198 C CA . LEU B 1 304 ? -3.234 -0.024 -15.844 1.00 48.47 292 LEU B CA 1
ATOM 4199 C C . LEU B 1 304 ? -2.172 -0.109 -14.754 1.00 56.21 292 LEU B C 1
ATOM 4200 O O . LEU B 1 304 ? -1.701 0.919 -14.257 1.00 54.73 292 LEU B O 1
ATOM 4205 N N . GLN B 1 305 ? -1.794 -1.332 -14.399 1.00 69.79 293 GLN B N 1
ATOM 4206 C CA . GLN B 1 305 ? -0.924 -1.635 -13.274 1.00 83.41 293 GLN B CA 1
ATOM 4207 C C . GLN B 1 305 ? 0.337 -2.346 -13.747 1.00 93.22 293 GLN B C 1
ATOM 4208 O O . GLN B 1 305 ? 0.437 -2.810 -14.886 1.00 101.93 293 GLN B O 1
ATOM 4214 N N . SER B 1 306 ? 1.312 -2.412 -12.844 1.00 92.01 294 SER B N 1
ATOM 4215 C CA . SER B 1 306 ? 2.535 -3.169 -13.075 1.00 90.17 294 SER B CA 1
ATOM 4216 C C . SER B 1 306 ? 2.723 -4.233 -11.989 1.00 88.48 294 SER B C 1
ATOM 4217 O O . SER B 1 306 ? 1.891 -4.389 -11.094 1.00 86.33 294 SER B O 1
ATOM 4220 N N . LYS C 2 4 ? 27.375 -29.353 -18.948 1.00 58.90 31 LYS D N 1
ATOM 4221 C CA . LYS C 2 4 ? 28.066 -28.826 -20.121 1.00 59.92 31 LYS D CA 1
ATOM 4222 C C . LYS C 2 4 ? 27.720 -27.356 -20.355 1.00 56.17 31 LYS D C 1
ATOM 4223 O O . LYS C 2 4 ? 27.711 -26.891 -21.493 1.00 61.52 31 LYS D O 1
ATOM 4225 N N . GLU C 2 5 ? 27.443 -26.629 -19.275 1.00 47.78 32 GLU D N 1
ATOM 4226 C CA . GLU C 2 5 ? 26.964 -25.256 -19.368 1.00 45.85 32 GLU D CA 1
ATOM 4227 C C . GLU C 2 5 ? 28.122 -24.264 -19.375 1.00 38.70 32 GLU D C 1
ATOM 4228 O O . GLU C 2 5 ? 29.203 -24.534 -18.846 1.00 36.85 32 GLU D O 1
ATOM 4234 N N . SER C 2 6 ? 27.884 -23.105 -19.981 1.00 33.76 33 SER D N 1
ATOM 4235 C CA . SER C 2 6 ? 28.884 -22.053 -20.090 1.00 34.63 33 SER D CA 1
ATOM 4236 C C . SER C 2 6 ? 28.521 -20.894 -19.174 1.00 31.53 33 SER D C 1
ATOM 4237 O O . SER C 2 6 ? 27.406 -20.368 -19.241 1.00 35.99 33 SER D O 1
ATOM 4240 N N . TYR C 2 7 ? 29.465 -20.505 -18.318 1.00 27.59 34 TYR D N 1
ATOM 4241 C CA . TYR C 2 7 ? 29.338 -19.319 -17.481 1.00 30.31 34 TYR D CA 1
ATOM 4242 C C . TYR C 2 7 ? 30.340 -18.245 -17.883 1.00 34.53 34 TYR D C 1
ATOM 4243 O O . TYR C 2 7 ? 30.674 -17.378 -17.070 1.00 37.06 34 TYR D O 1
ATOM 4252 N N . SER C 2 8 ? 30.811 -18.285 -19.136 1.00 32.20 35 SER D N 1
ATOM 4253 C CA . SER C 2 8 ? 31.964 -17.488 -19.544 1.00 29.99 35 SER D CA 1
ATOM 4254 C C . SER C 2 8 ? 31.722 -15.996 -19.347 1.00 32.40 35 SER D C 1
ATOM 4255 O O . SER C 2 8 ? 32.598 -15.283 -18.844 1.00 31.73 35 SER D O 1
ATOM 4258 N N . VAL C 2 9 ? 30.542 -15.504 -19.728 1.00 32.46 36 VAL D N 1
ATOM 4259 C CA . VAL C 2 9 ? 30.278 -14.072 -19.609 1.00 31.91 36 VAL D CA 1
ATOM 4260 C C . VAL C 2 9 ? 30.283 -13.645 -18.144 1.00 33.05 36 VAL D C 1
ATOM 4261 O O . VAL C 2 9 ? 30.773 -12.562 -17.801 1.00 33.29 36 VAL D O 1
ATOM 4265 N N . TYR C 2 10 ? 29.781 -14.502 -17.254 1.00 30.12 37 TYR D N 1
ATOM 4266 C CA . TYR C 2 10 ? 29.765 -14.167 -15.834 1.00 31.67 37 TYR D CA 1
ATOM 4267 C C . TYR C 2 10 ? 31.158 -14.284 -15.226 1.00 34.06 37 TYR D C 1
ATOM 4268 O O . TYR C 2 10 ? 31.575 -13.421 -14.442 1.00 34.69 37 TYR D O 1
ATOM 4277 N N . ILE C 2 11 ? 31.894 -15.337 -15.589 1.00 28.84 38 ILE D N 1
ATOM 4278 C CA . ILE C 2 11 ? 33.291 -15.463 -15.184 1.00 30.07 38 ILE D CA 1
ATOM 4279 C C . ILE C 2 11 ? 34.083 -14.237 -15.623 1.00 32.68 38 ILE D C 1
ATOM 4280 O O . ILE C 2 11 ? 34.922 -13.719 -14.876 1.00 32.51 38 ILE D O 1
ATOM 4285 N N . TYR C 2 12 ? 33.814 -13.745 -16.834 1.00 32.28 39 TYR D N 1
ATOM 4286 C CA . TYR C 2 12 ? 34.528 -12.578 -17.341 1.00 31.29 39 TYR D CA 1
ATOM 4287 C C . TYR C 2 12 ? 34.169 -11.321 -16.557 1.00 30.04 39 TYR D C 1
ATOM 4288 O O . TYR C 2 12 ? 35.047 -10.514 -16.236 1.00 31.89 39 TYR D O 1
ATOM 4297 N N . ARG C 2 13 ? 32.883 -11.130 -16.250 1.00 29.47 40 ARG D N 1
ATOM 4298 C CA . ARG C 2 13 ? 32.481 -9.972 -15.459 1.00 33.24 40 ARG D CA 1
ATOM 4299 C C . ARG C 2 13 ? 33.090 -10.021 -14.062 1.00 35.12 40 ARG D C 1
ATOM 4300 O O . ARG C 2 13 ? 33.476 -8.985 -13.510 1.00 36.05 40 ARG D O 1
ATOM 4308 N N . VAL C 2 14 ? 33.193 -11.218 -13.478 1.00 32.48 41 VAL D N 1
ATOM 4309 C CA . VAL C 2 14 ? 33.857 -11.349 -12.184 1.00 35.41 41 VAL D CA 1
ATOM 4310 C C . VAL C 2 14 ? 35.339 -11.023 -12.317 1.00 34.66 41 VAL D C 1
ATOM 4311 O O . VAL C 2 14 ? 35.929 -10.383 -11.438 1.00 36.41 41 VAL D O 1
ATOM 4315 N N . LEU C 2 15 ? 35.957 -11.440 -13.427 1.00 34.37 42 LEU D N 1
ATOM 4316 C CA . LEU C 2 15 ? 37.368 -11.138 -13.652 1.00 35.52 42 LEU D CA 1
ATOM 4317 C C . LEU C 2 15 ? 37.617 -9.636 -13.662 1.00 38.06 42 LEU D C 1
ATOM 4318 O O . LEU C 2 15 ? 38.591 -9.156 -13.068 1.00 41.50 42 LEU D O 1
ATOM 4323 N N . LYS C 2 16 ? 36.746 -8.876 -14.330 1.00 37.87 43 LYS D N 1
ATOM 4324 C CA . LYS C 2 16 ? 36.894 -7.426 -14.361 1.00 40.24 43 LYS D CA 1
ATOM 4325 C C . LYS C 2 16 ? 36.737 -6.802 -12.981 1.00 44.99 43 LYS D C 1
ATOM 4326 O O . LYS C 2 16 ? 37.213 -5.683 -12.764 1.00 45.28 43 LYS D O 1
ATOM 4332 N N . GLN C 2 17 ? 36.088 -7.501 -12.045 1.00 42.31 44 GLN D N 1
ATOM 4333 C CA . GLN C 2 17 ? 35.915 -6.965 -10.699 1.00 43.98 44 GLN D CA 1
ATOM 4334 C C . GLN C 2 17 ? 37.182 -7.125 -9.864 1.00 45.92 44 GLN D C 1
ATOM 4335 O O . GLN C 2 17 ? 37.538 -6.223 -9.098 1.00 49.61 44 GLN D O 1
ATOM 4341 N N . VAL C 2 18 ? 37.877 -8.254 -9.999 1.00 43.13 45 VAL D N 1
ATOM 4342 C CA . VAL C 2 18 ? 39.095 -8.474 -9.225 1.00 41.62 45 VAL D CA 1
ATOM 4343 C C . VAL C 2 18 ? 40.349 -8.014 -9.971 1.00 45.65 45 VAL D C 1
ATOM 4344 O O . VAL C 2 18 ? 41.350 -7.669 -9.336 1.00 49.33 45 VAL D O 1
ATOM 4348 N N . HIS C 2 19 ? 40.323 -8.004 -11.303 1.00 43.40 46 HIS D N 1
ATOM 4349 C CA . HIS C 2 19 ? 41.481 -7.631 -12.120 1.00 41.31 46 HIS D CA 1
ATOM 4350 C C . HIS C 2 19 ? 40.983 -6.842 -13.322 1.00 41.62 46 HIS D C 1
ATOM 4351 O O . HIS C 2 19 ? 40.842 -7.383 -14.426 1.00 39.86 46 HIS D O 1
ATOM 4358 N N . PRO C 2 20 ? 40.723 -5.543 -13.146 1.00 42.26 47 PRO D N 1
ATOM 4359 C CA . PRO C 2 20 ? 40.004 -4.785 -14.188 1.00 44.31 47 PRO D CA 1
ATOM 4360 C C . PRO C 2 20 ? 40.696 -4.744 -15.541 1.00 41.40 47 PRO D C 1
ATOM 4361 O O . PRO C 2 20 ? 40.009 -4.675 -16.568 1.00 41.89 47 PRO D O 1
ATOM 4365 N N . ASP C 2 21 ? 42.026 -4.788 -15.587 1.00 41.47 48 ASP D N 1
ATOM 4366 C CA . ASP C 2 21 ? 42.762 -4.676 -16.841 1.00 45.50 48 ASP D CA 1
ATOM 4367 C C . ASP C 2 21 ? 43.448 -5.983 -17.224 1.00 44.75 48 ASP D C 1
ATOM 4368 O O . ASP C 2 21 ? 44.498 -5.976 -17.873 1.00 45.21 48 ASP D O 1
ATOM 4373 N N . THR C 2 22 ? 42.860 -7.109 -16.834 1.00 41.18 49 THR D N 1
ATOM 4374 C CA . THR C 2 22 ? 43.401 -8.430 -17.114 1.00 41.20 49 THR D CA 1
ATOM 4375 C C . THR C 2 22 ? 42.412 -9.209 -17.965 1.00 38.59 49 THR D C 1
ATOM 4376 O O . THR C 2 22 ? 41.200 -9.150 -17.731 1.00 40.54 49 THR D O 1
ATOM 4380 N N . GLY C 2 23 ? 42.932 -9.935 -18.955 1.00 35.49 50 GLY D N 1
ATOM 4381 C CA . GLY C 2 23 ? 42.122 -10.798 -19.783 1.00 35.45 50 GLY D CA 1
ATOM 4382 C C . GLY C 2 23 ? 42.251 -12.261 -19.385 1.00 34.60 50 GLY D C 1
ATOM 4383 O O . GLY C 2 23 ? 42.904 -12.626 -18.411 1.00 34.37 50 GLY D O 1
ATOM 4384 N N . VAL C 2 24 ? 41.605 -13.112 -20.175 1.00 32.53 51 VAL D N 1
ATOM 4385 C CA . VAL C 2 24 ? 41.654 -14.551 -19.943 1.00 34.84 51 VAL D CA 1
ATOM 4386 C C . VAL C 2 24 ? 41.564 -15.254 -21.290 1.00 36.49 51 VAL D C 1
ATOM 4387 O O . VAL C 2 24 ? 40.713 -14.917 -22.117 1.00 35.45 51 VAL D O 1
ATOM 4391 N N . SER C 2 25 ? 42.458 -16.214 -21.516 1.00 37.09 52 SER D N 1
ATOM 4392 C CA . SER C 2 25 ? 42.477 -16.965 -22.761 1.00 37.59 52 SER D CA 1
ATOM 4393 C C . SER C 2 25 ? 41.241 -17.856 -22.871 1.00 39.83 52 SER D C 1
ATOM 4394 O O . SER C 2 25 ? 40.538 -18.120 -21.889 1.00 41.28 52 SER D O 1
ATOM 4397 N N . SER C 2 26 ? 40.976 -18.321 -24.093 1.00 38.04 53 SER D N 1
ATOM 4398 C CA . SER C 2 26 ? 39.807 -19.165 -24.319 1.00 35.16 53 SER D CA 1
ATOM 4399 C C . SER C 2 26 ? 39.968 -20.523 -23.647 1.00 36.73 53 SER D C 1
ATOM 4400 O O . SER C 2 26 ? 38.997 -21.077 -23.118 1.00 38.87 53 SER D O 1
ATOM 4403 N N . LYS C 2 27 ? 41.186 -21.075 -23.650 1.00 31.70 54 LYS D N 1
ATOM 4404 C CA . LYS C 2 27 ? 41.407 -22.357 -22.985 1.00 39.84 54 LYS D CA 1
ATOM 4405 C C . LYS C 2 27 ? 41.314 -22.210 -21.467 1.00 37.79 54 LYS D C 1
ATOM 4406 O O . LYS C 2 27 ? 40.776 -23.088 -20.784 1.00 36.63 54 LYS D O 1
ATOM 4412 N N . ALA C 2 28 ? 41.810 -21.098 -20.920 1.00 36.50 55 ALA D N 1
ATOM 4413 C CA . ALA C 2 28 ? 41.644 -20.857 -19.492 1.00 36.86 55 ALA D CA 1
ATOM 4414 C C . ALA C 2 28 ? 40.173 -20.703 -19.128 1.00 34.53 55 ALA D C 1
ATOM 4415 O O . ALA C 2 28 ? 39.748 -21.134 -18.049 1.00 33.26 55 ALA D O 1
ATOM 4417 N N . MET C 2 29 ? 39.380 -20.112 -20.024 1.00 32.96 56 MET D N 1
ATOM 4418 C CA . MET C 2 29 ? 37.950 -19.966 -19.775 1.00 31.28 56 MET D CA 1
ATOM 4419 C C . MET C 2 29 ? 37.241 -21.316 -19.778 1.00 29.06 56 MET D C 1
ATOM 4420 O O . MET C 2 29 ? 36.316 -21.534 -18.990 1.00 33.59 56 MET D O 1
ATOM 4425 N N . SER C 2 30 ? 37.656 -22.233 -20.657 1.00 27.42 57 SER D N 1
ATOM 4426 C CA . SER C 2 30 ? 37.099 -23.582 -20.627 1.00 31.59 57 SER D CA 1
ATOM 4427 C C . SER C 2 30 ? 37.383 -24.257 -19.290 1.00 34.28 57 SER D C 1
ATOM 4428 O O . SER C 2 30 ? 36.515 -24.937 -18.728 1.00 36.67 57 SER D O 1
ATOM 4431 N N . ILE C 2 31 ? 38.590 -24.065 -18.754 1.00 36.23 58 ILE D N 1
ATOM 4432 C CA . ILE C 2 31 ? 38.938 -24.675 -17.474 1.00 35.82 58 ILE D CA 1
ATOM 4433 C C . ILE C 2 31 ? 38.107 -24.068 -16.350 1.00 34.48 58 ILE D C 1
ATOM 4434 O O . ILE C 2 31 ? 37.605 -24.787 -15.479 1.00 34.40 58 ILE D O 1
ATOM 4439 N N . MET C 2 32 ? 37.945 -22.739 -16.349 1.00 32.96 59 MET D N 1
ATOM 4440 C CA . MET C 2 32 ? 37.083 -22.103 -15.355 1.00 31.81 59 MET D CA 1
ATOM 4441 C C . MET C 2 32 ? 35.686 -22.714 -15.378 1.00 33.45 59 MET D C 1
ATOM 4442 O O . MET C 2 32 ? 35.121 -23.044 -14.328 1.00 37.93 59 MET D O 1
ATOM 4447 N N . ASN C 2 33 ? 35.117 -22.879 -16.577 1.00 32.25 60 ASN D N 1
ATOM 4448 C CA . ASN C 2 33 ? 33.785 -23.463 -16.698 1.00 33.68 60 ASN D CA 1
ATOM 4449 C C . ASN C 2 33 ? 33.741 -24.868 -16.112 1.00 34.53 60 ASN D C 1
ATOM 4450 O O . ASN C 2 33 ? 32.762 -25.250 -15.459 1.00 38.20 60 ASN D O 1
ATOM 4455 N N . SER C 2 34 ? 34.796 -25.650 -16.338 1.00 33.62 61 SER D N 1
ATOM 4456 C CA . SER C 2 34 ? 34.866 -26.995 -15.773 1.00 35.24 61 SER D CA 1
ATOM 4457 C C . SER C 2 34 ? 34.868 -26.951 -14.254 1.00 34.03 61 SER D C 1
ATOM 4458 O O . SER C 2 34 ? 34.196 -27.756 -13.598 1.00 34.26 61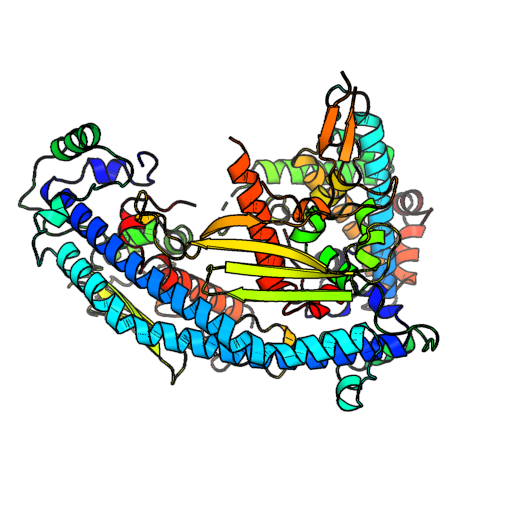 SER D O 1
ATOM 4461 N N . PHE C 2 35 ? 35.647 -26.029 -13.681 1.00 31.21 62 PHE D N 1
ATOM 4462 C CA . PHE C 2 35 ? 35.628 -25.818 -12.240 1.00 31.29 62 PHE D CA 1
ATOM 4463 C C . PHE C 2 35 ? 34.211 -25.546 -11.749 1.00 32.69 62 PHE D C 1
ATOM 4464 O O . PHE C 2 35 ? 33.717 -26.208 -10.827 1.00 30.35 62 PHE D O 1
ATOM 4472 N N . VAL C 2 36 ? 33.542 -24.563 -12.359 1.00 31.36 63 VAL D N 1
ATOM 4473 C CA . VAL C 2 36 ? 32.210 -24.173 -11.909 1.00 30.69 63 VAL D CA 1
ATOM 4474 C C . VAL C 2 36 ? 31.233 -25.326 -12.068 1.00 29.91 63 VAL D C 1
ATOM 4475 O O . VAL C 2 36 ? 30.439 -25.610 -11.164 1.00 30.42 63 VAL D O 1
ATOM 4479 N N . ASN C 2 37 ? 31.274 -26.010 -13.214 1.00 33.46 64 ASN D N 1
ATOM 4480 C CA . ASN C 2 37 ? 30.338 -27.107 -13.450 1.00 37.42 64 ASN D CA 1
ATOM 4481 C C . ASN C 2 37 ? 30.586 -28.264 -12.491 1.00 37.98 64 ASN D C 1
ATOM 4482 O O . ASN C 2 37 ? 29.637 -28.883 -11.999 1.00 40.47 64 ASN D O 1
ATOM 4487 N N . ASP C 2 38 ? 31.854 -28.563 -12.207 1.00 38.40 65 ASP D N 1
ATOM 4488 C CA . ASP C 2 38 ? 32.165 -29.675 -11.317 1.00 37.55 65 ASP D CA 1
ATOM 4489 C C . ASP C 2 38 ? 31.723 -29.380 -9.889 1.00 34.91 65 ASP D C 1
ATOM 4490 O O . ASP C 2 38 ? 31.155 -30.248 -9.216 1.00 34.06 65 ASP D O 1
ATOM 4495 N N . VAL C 2 39 ? 31.967 -28.159 -9.414 1.00 32.96 66 VAL D N 1
ATOM 4496 C CA . VAL C 2 39 ? 31.539 -27.789 -8.071 1.00 33.77 66 VAL D CA 1
ATOM 4497 C C . VAL C 2 39 ? 30.021 -27.734 -7.992 1.00 36.40 66 VAL D C 1
ATOM 4498 O O . VAL C 2 39 ? 29.421 -28.165 -7.000 1.00 38.31 66 VAL D O 1
ATOM 4502 N N . PHE C 2 40 ? 29.375 -27.208 -9.035 1.00 38.07 67 PHE D N 1
ATOM 4503 C CA . PHE C 2 40 ? 27.917 -27.162 -9.052 1.00 33.86 67 PHE D CA 1
ATOM 4504 C C . PHE C 2 40 ? 27.325 -28.559 -8.932 1.00 35.81 67 PHE D C 1
ATOM 4505 O O . PHE C 2 40 ? 26.463 -28.808 -8.083 1.00 37.34 67 PHE D O 1
ATOM 4513 N N . GLU C 2 41 ? 27.771 -29.484 -9.787 1.00 40.34 68 GLU D N 1
ATOM 4514 C CA . GLU C 2 41 ? 27.212 -30.833 -9.781 1.00 40.87 68 GLU D CA 1
ATOM 4515 C C . GLU C 2 41 ? 27.385 -31.491 -8.417 1.00 42.64 68 GLU D C 1
ATOM 4516 O O . GLU C 2 41 ? 26.446 -32.095 -7.885 1.00 47.47 68 GLU D O 1
ATOM 4522 N N . ARG C 2 42 ? 28.575 -31.365 -7.825 1.00 39.82 69 ARG D N 1
ATOM 4523 C CA . ARG C 2 42 ? 28.824 -31.979 -6.523 1.00 38.97 69 ARG D CA 1
ATOM 4524 C C . ARG C 2 42 ? 27.936 -31.367 -5.447 1.00 39.89 69 ARG D C 1
ATOM 4525 O O . ARG C 2 42 ? 27.342 -32.084 -4.634 1.00 36.60 69 ARG D O 1
ATOM 4533 N N . ILE C 2 43 ? 27.829 -30.035 -5.431 1.00 39.67 70 ILE D N 1
ATOM 4534 C CA . ILE C 2 43 ? 26.976 -29.370 -4.449 1.00 41.20 70 ILE D CA 1
ATOM 4535 C C . ILE C 2 43 ? 25.522 -29.782 -4.641 1.00 46.12 70 ILE D C 1
ATOM 4536 O O . ILE C 2 43 ? 24.794 -30.023 -3.670 1.00 46.56 70 ILE D O 1
ATOM 4541 N N . ALA C 2 44 ? 25.081 -29.887 -5.896 1.00 46.18 71 ALA D N 1
ATOM 4542 C CA . ALA C 2 44 ? 23.687 -30.230 -6.162 1.00 45.72 71 ALA D CA 1
ATOM 4543 C C . ALA C 2 44 ? 23.383 -31.674 -5.777 1.00 43.83 71 ALA D C 1
ATOM 4544 O O . ALA C 2 44 ? 22.337 -31.952 -5.179 1.00 44.07 71 ALA D O 1
ATOM 4546 N N . ALA C 2 45 ? 24.286 -32.604 -6.107 1.00 45.96 72 ALA D N 1
ATOM 4547 C CA . ALA C 2 45 ? 24.034 -34.018 -5.842 1.00 50.69 72 ALA D CA 1
ATOM 4548 C C . ALA C 2 45 ? 23.886 -34.297 -4.353 1.00 56.14 72 ALA D C 1
ATOM 4549 O O . ALA C 2 45 ? 23.099 -35.167 -3.959 1.00 59.62 72 ALA D O 1
ATOM 4551 N N . GLU C 2 46 ? 24.629 -33.575 -3.513 1.00 60.46 73 GLU D N 1
ATOM 4552 C CA . GLU C 2 46 ? 24.523 -33.767 -2.072 1.00 63.10 73 GLU D CA 1
ATOM 4553 C C . GLU C 2 46 ? 23.334 -33.022 -1.487 1.00 61.97 73 GLU D C 1
ATOM 4554 O O . GLU C 2 46 ? 22.728 -33.497 -0.520 1.00 64.37 73 GLU D O 1
ATOM 4560 N N . ALA C 2 47 ? 22.989 -31.863 -2.052 1.00 58.22 74 ALA D N 1
ATOM 4561 C CA . ALA C 2 47 ? 21.783 -31.164 -1.622 1.00 58.48 74 ALA D CA 1
ATOM 4562 C C . ALA C 2 47 ? 20.543 -32.011 -1.873 1.00 56.45 74 ALA D C 1
ATOM 4563 O O . ALA C 2 47 ? 19.623 -32.043 -1.047 1.00 51.21 74 ALA D O 1
ATOM 4565 N N . SER C 2 48 ? 20.502 -32.706 -3.012 1.00 56.71 75 SER D N 1
ATOM 4566 C CA . SER C 2 48 ? 19.405 -33.629 -3.283 1.00 60.42 75 SER D CA 1
ATOM 4567 C C . SER C 2 48 ? 19.380 -34.758 -2.259 1.00 67.70 75 SER D C 1
ATOM 4568 O O . SER C 2 48 ? 18.349 -35.020 -1.626 1.00 66.99 75 SER D O 1
ATOM 4571 N N . ARG C 2 49 ? 20.518 -35.441 -2.090 1.00 69.49 76 ARG D N 1
ATOM 4572 C CA . ARG C 2 49 ? 20.600 -36.575 -1.173 1.00 70.81 76 ARG D CA 1
ATOM 4573 C C . ARG C 2 49 ? 20.169 -36.188 0.235 1.00 76.09 76 ARG D C 1
ATOM 4574 O O . ARG C 2 49 ? 19.550 -36.987 0.944 1.00 78.88 76 ARG D O 1
ATOM 4582 N N . LEU C 2 50 ? 20.475 -34.960 0.652 1.00 78.64 77 LEU D N 1
ATOM 4583 C CA . LEU C 2 50 ? 20.100 -34.509 1.984 1.00 86.96 77 LEU D CA 1
ATOM 4584 C C . LEU C 2 50 ? 18.627 -34.134 2.084 1.00 96.71 77 LEU D C 1
ATOM 4585 O O . LEU C 2 50 ? 18.075 -34.130 3.190 1.00 100.04 77 LEU D O 1
ATOM 4590 N N . ALA C 2 51 ? 17.979 -33.828 0.962 1.00 104.86 78 ALA D N 1
ATOM 4591 C CA . ALA C 2 51 ? 16.564 -33.490 0.943 1.00 113.47 78 ALA D CA 1
ATOM 4592 C C . ALA C 2 51 ? 15.700 -34.602 0.371 1.00 118.75 78 ALA D C 1
ATOM 4593 O O . ALA C 2 51 ? 14.474 -34.459 0.330 1.00 124.28 78 ALA D O 1
ATOM 4595 N N . HIS C 2 52 ? 16.302 -35.703 -0.075 1.00 110.89 79 HIS D N 1
ATOM 4596 C CA . HIS C 2 52 ? 15.544 -36.867 -0.510 1.00 104.25 79 HIS D CA 1
ATOM 4597 C C . HIS C 2 52 ? 14.812 -37.548 0.640 1.00 102.49 79 HIS D C 1
ATOM 4598 O O . HIS C 2 52 ? 14.064 -38.504 0.403 1.00 104.49 79 HIS D O 1
ATOM 4605 N N . TYR C 2 53 ? 14.983 -37.069 1.872 1.00 97.64 80 TYR D N 1
ATOM 4606 C CA . TYR C 2 53 ? 14.454 -37.750 3.041 1.00 96.90 80 TYR D CA 1
ATOM 4607 C C . TYR C 2 53 ? 13.413 -36.950 3.811 1.00 102.40 80 TYR D C 1
ATOM 4608 O O . TYR C 2 53 ? 12.851 -37.475 4.780 1.00 103.44 80 TYR D O 1
ATOM 4617 N N . ASN C 2 54 ? 13.131 -35.709 3.417 1.00 106.31 81 ASN D N 1
ATOM 4618 C CA . ASN C 2 54 ? 11.986 -35.013 3.984 1.00 112.09 81 ASN D CA 1
ATOM 4619 C C . ASN C 2 54 ? 10.764 -35.212 3.083 1.00 113.11 81 ASN D C 1
ATOM 4620 O O . ASN C 2 54 ? 10.859 -35.746 1.975 1.00 113.92 81 ASN D O 1
ATOM 4625 N N . LYS C 2 55 ? 9.603 -34.783 3.582 1.00 115.59 82 LYS D N 1
ATOM 4626 C CA . LYS C 2 55 ? 8.309 -35.125 2.994 1.00 117.12 82 LYS D CA 1
ATOM 4627 C C . LYS C 2 55 ? 8.186 -34.748 1.521 1.00 116.38 82 LYS D C 1
ATOM 4628 O O . LYS C 2 55 ? 8.137 -35.628 0.655 1.00 116.68 82 LYS D O 1
ATOM 4630 N N . ARG C 2 56 ? 8.123 -33.449 1.223 1.00 116.34 83 ARG D N 1
ATOM 4631 C CA . ARG C 2 56 ? 7.922 -33.000 -0.151 1.00 115.24 83 ARG D CA 1
ATOM 4632 C C . ARG C 2 56 ? 9.173 -33.118 -1.013 1.00 113.23 83 ARG D C 1
ATOM 4633 O O . ARG C 2 56 ? 9.050 -33.153 -2.243 1.00 113.14 83 ARG D O 1
ATOM 4635 N N . SER C 2 57 ? 10.357 -33.201 -0.398 1.00 112.49 84 SER D N 1
ATOM 4636 C CA . SER C 2 57 ? 11.641 -33.094 -1.087 1.00 110.59 84 SER D CA 1
ATOM 4637 C C . SER C 2 57 ? 11.774 -31.717 -1.726 1.00 110.41 84 SER D C 1
ATOM 4638 O O . SER C 2 57 ? 11.495 -31.541 -2.916 1.00 111.32 84 SER D O 1
ATOM 4641 N N . THR C 2 58 ? 12.213 -30.739 -0.937 1.00 111.60 85 THR D N 1
ATOM 4642 C CA . THR C 2 58 ? 12.260 -29.338 -1.343 1.00 107.01 85 THR D CA 1
ATOM 4643 C C . THR C 2 58 ? 13.640 -28.777 -1.015 1.00 98.86 85 THR D C 1
ATOM 4644 O O . THR C 2 58 ? 13.970 -28.591 0.159 1.00 100.13 85 THR D O 1
ATOM 4648 N N . ILE C 2 59 ? 14.444 -28.508 -2.042 1.00 84.89 86 ILE D N 1
ATOM 4649 C CA . ILE C 2 59 ? 15.803 -28.007 -1.845 1.00 70.51 86 ILE D CA 1
ATOM 4650 C C . ILE C 2 59 ? 15.724 -26.525 -1.486 1.00 61.62 86 ILE D C 1
ATOM 4651 O O . ILE C 2 59 ? 15.314 -25.698 -2.303 1.00 62.60 86 ILE D O 1
ATOM 4656 N N . SER C 2 60 ? 16.131 -26.189 -0.269 1.00 58.22 87 SER D N 1
ATOM 4657 C CA . SER C 2 60 ? 16.087 -24.833 0.256 1.00 57.29 87 SER D CA 1
ATOM 4658 C C . SER C 2 60 ? 17.497 -24.240 0.318 1.00 54.96 87 SER D C 1
ATOM 4659 O O . SER C 2 60 ? 18.493 -24.881 -0.034 1.00 49.88 87 SER D O 1
ATOM 4662 N N . SER C 2 61 ? 17.563 -22.982 0.757 1.00 55.21 88 SER D N 1
ATOM 4663 C CA . SER C 2 61 ? 18.846 -22.351 1.039 1.00 56.59 88 SER D CA 1
ATOM 4664 C C . SER C 2 61 ? 19.646 -23.145 2.065 1.00 58.89 88 SER D C 1
ATOM 4665 O O . SER C 2 61 ? 20.881 -23.184 1.999 1.00 54.60 88 SER D O 1
ATOM 4668 N N . ARG C 2 62 ? 18.963 -23.806 3.004 1.00 60.15 89 ARG D N 1
ATOM 4669 C CA . ARG C 2 62 ? 19.661 -24.515 4.070 1.00 61.86 89 ARG D CA 1
ATOM 4670 C C . ARG C 2 62 ? 20.261 -25.835 3.597 1.00 57.42 89 ARG D C 1
ATOM 4671 O O . ARG C 2 62 ? 21.277 -26.273 4.144 1.00 58.02 89 ARG D O 1
ATOM 4679 N N . GLU C 2 63 ? 19.666 -26.483 2.592 1.00 54.49 90 GLU D N 1
ATOM 4680 C CA . GLU C 2 63 ? 20.282 -27.691 2.048 1.00 52.81 90 GLU D CA 1
ATOM 4681 C C . GLU C 2 63 ? 21.544 -27.354 1.269 1.00 50.83 90 GLU D C 1
ATOM 4682 O O . GLU C 2 63 ? 22.554 -28.061 1.375 1.00 51.76 90 GLU D O 1
ATOM 4688 N N . ILE C 2 64 ? 21.503 -26.285 0.471 1.00 45.15 91 ILE D N 1
ATOM 4689 C CA . ILE C 2 64 ? 22.709 -25.831 -0.212 1.00 43.74 91 ILE D CA 1
ATOM 4690 C C . ILE C 2 64 ? 23.798 -25.519 0.804 1.00 41.27 91 ILE D C 1
ATOM 4691 O O . ILE C 2 64 ? 24.962 -25.901 0.628 1.00 35.83 91 ILE D O 1
ATOM 4696 N N . GLN C 2 65 ? 23.428 -24.843 1.897 1.00 46.45 92 GLN D N 1
ATOM 4697 C CA . GLN C 2 65 ? 24.401 -24.479 2.922 1.00 47.23 92 GLN D CA 1
ATOM 4698 C C . GLN C 2 65 ? 25.094 -25.709 3.491 1.00 43.88 92 GLN D C 1
ATOM 4699 O O . GLN C 2 65 ? 26.317 -25.713 3.673 1.00 41.56 92 GLN D O 1
ATOM 4705 N N . THR C 2 66 ? 24.333 -26.773 3.760 1.00 43.43 93 THR D N 1
ATOM 4706 C CA . THR C 2 66 ? 24.939 -27.980 4.315 1.00 44.66 93 THR D CA 1
ATOM 4707 C C . THR C 2 66 ? 25.798 -28.692 3.278 1.00 45.16 93 THR D C 1
ATOM 4708 O O . THR C 2 66 ? 26.897 -29.164 3.594 1.00 48.66 93 THR D O 1
ATOM 4712 N N . ALA C 2 67 ? 25.316 -28.781 2.036 1.00 42.78 94 ALA D N 1
ATOM 4713 C CA . ALA C 2 67 ? 26.125 -29.374 0.977 1.00 42.59 94 ALA D CA 1
ATOM 4714 C C . ALA C 2 67 ? 27.420 -28.599 0.767 1.00 40.55 94 ALA D C 1
ATOM 4715 O O . ALA C 2 67 ? 28.461 -29.196 0.472 1.00 40.04 94 ALA D O 1
ATOM 4717 N N . VAL C 2 68 ? 27.381 -27.276 0.933 1.00 38.69 95 VAL D N 1
ATOM 4718 C CA . VAL C 2 68 ? 28.588 -26.475 0.754 1.00 39.82 95 VAL D CA 1
ATOM 4719 C C . VAL C 2 68 ? 29.570 -26.728 1.891 1.00 41.48 95 VAL D C 1
ATOM 4720 O O . VAL C 2 68 ? 30.782 -26.837 1.667 1.00 44.37 95 VAL D O 1
ATOM 4724 N N . ARG C 2 69 ? 29.069 -26.835 3.124 1.00 43.25 96 ARG D N 1
ATOM 4725 C CA . ARG C 2 69 ? 29.945 -27.164 4.245 1.00 45.66 96 ARG D CA 1
ATOM 4726 C C . ARG C 2 69 ? 30.607 -28.521 4.052 1.00 46.88 96 ARG D C 1
ATOM 4727 O O . ARG C 2 69 ? 31.728 -28.737 4.526 1.00 50.35 96 ARG D O 1
ATOM 4735 N N . LEU C 2 70 ? 29.944 -29.439 3.346 1.00 47.22 97 LEU D N 1
ATOM 4736 C CA . LEU C 2 70 ? 30.505 -30.772 3.145 1.00 47.84 97 LEU D CA 1
ATOM 4737 C C . LEU C 2 70 ? 31.494 -30.808 1.984 1.00 46.52 97 LEU D C 1
ATOM 4738 O O . LEU C 2 70 ? 32.523 -31.486 2.067 1.00 47.95 97 LEU D O 1
ATOM 4743 N N . ILE C 2 71 ? 31.205 -30.086 0.899 1.00 44.70 98 ILE D N 1
ATOM 4744 C CA . ILE C 2 71 ? 32.031 -30.179 -0.301 1.00 43.00 98 ILE D CA 1
ATOM 4745 C C . ILE C 2 71 ? 33.251 -29.267 -0.205 1.00 42.98 98 ILE D C 1
ATOM 4746 O O . ILE C 2 71 ? 34.369 -29.668 -0.550 1.00 42.70 98 ILE D O 1
ATOM 4751 N N . LEU C 2 72 ? 33.065 -28.034 0.256 1.00 39.55 99 LEU D N 1
ATOM 4752 C CA . LEU C 2 72 ? 34.196 -27.114 0.282 1.00 35.61 99 LEU D CA 1
ATOM 4753 C C . LEU C 2 72 ? 35.004 -27.296 1.565 1.00 41.69 99 LEU D C 1
ATOM 4754 O O . LEU C 2 72 ? 34.427 -27.503 2.638 1.00 43.37 99 LEU D O 1
ATOM 4759 N N . PRO C 2 73 ? 36.328 -27.223 1.477 1.00 42.11 100 PRO D N 1
ATOM 4760 C CA . PRO C 2 73 ? 37.163 -27.408 2.665 1.00 41.56 100 PRO D CA 1
ATOM 4761 C C . PRO C 2 73 ? 37.242 -26.145 3.511 1.00 45.01 100 PRO D C 1
ATOM 4762 O O . PRO C 2 73 ? 37.025 -25.028 3.038 1.00 46.82 100 PRO D O 1
ATOM 4766 N N . GLY C 2 74 ? 37.557 -26.363 4.789 1.00 43.72 101 GLY D N 1
ATOM 4767 C CA . GLY C 2 74 ? 37.874 -25.345 5.778 1.00 45.56 101 GLY D CA 1
ATOM 4768 C C . GLY C 2 74 ? 37.475 -23.903 5.537 1.00 45.22 101 GLY D C 1
ATOM 4769 O O . GLY C 2 74 ? 36.298 -23.552 5.645 1.00 49.16 101 GLY D O 1
ATOM 4770 N N . GLU C 2 75 ? 38.456 -23.051 5.224 1.00 44.57 102 GLU D N 1
ATOM 4771 C CA . GLU C 2 75 ? 38.193 -21.617 5.163 1.00 46.29 102 GLU D CA 1
ATOM 4772 C C . GLU C 2 75 ? 37.362 -21.238 3.944 1.00 44.72 102 GLU D C 1
ATOM 4773 O O . GLU C 2 75 ? 36.569 -20.291 4.014 1.00 44.24 102 GLU D O 1
ATOM 4779 N N . LEU C 2 76 ? 37.535 -21.945 2.820 1.00 44.30 103 LEU D N 1
ATOM 4780 C CA . LEU C 2 76 ? 36.663 -21.719 1.669 1.00 42.60 103 LEU D CA 1
ATOM 4781 C C . LEU C 2 76 ? 35.204 -21.925 2.049 1.00 44.53 103 LEU D C 1
ATOM 4782 O O . LEU C 2 76 ? 34.329 -21.160 1.627 1.00 45.36 103 LEU D O 1
ATOM 4787 N N . ALA C 2 77 ? 34.930 -22.953 2.857 1.00 40.27 104 ALA D N 1
ATOM 4788 C CA . ALA C 2 77 ? 33.565 -23.234 3.284 1.00 41.65 104 ALA D CA 1
ATOM 4789 C C . ALA C 2 77 ? 33.004 -22.090 4.118 1.00 42.61 104 ALA D C 1
ATOM 4790 O O . ALA C 2 77 ? 31.860 -21.664 3.919 1.00 41.18 104 ALA D O 1
ATOM 4792 N N . LYS C 2 78 ? 33.798 -21.576 5.060 1.00 45.81 105 LYS D N 1
ATOM 4793 C CA . LYS C 2 78 ? 33.324 -20.486 5.907 1.00 48.87 105 LYS D CA 1
ATOM 4794 C C . LYS C 2 78 ? 33.047 -19.239 5.079 1.00 46.67 105 LYS D C 1
ATOM 4795 O O . LYS C 2 78 ? 32.013 -18.584 5.249 1.00 47.27 105 LYS D O 1
ATOM 4801 N N . HIS C 2 79 ? 33.957 -18.902 4.164 1.00 42.81 106 HIS D N 1
ATOM 4802 C CA . HIS C 2 79 ? 33.766 -17.711 3.344 1.00 45.20 106 HIS D CA 1
ATOM 4803 C C . HIS C 2 79 ? 32.609 -17.887 2.368 1.00 41.62 106 HIS D C 1
ATOM 4804 O O . HIS C 2 79 ? 31.837 -16.949 2.141 1.00 40.66 106 HIS D O 1
ATOM 4811 N N . ALA C 2 80 ? 32.474 -19.080 1.780 1.00 38.48 107 ALA D N 1
ATOM 4812 C CA . ALA C 2 80 ? 31.358 -19.333 0.873 1.00 38.79 107 ALA D CA 1
ATOM 4813 C C . ALA C 2 80 ? 30.025 -19.240 1.603 1.00 40.99 107 ALA D C 1
ATOM 4814 O O . ALA C 2 80 ? 29.062 -18.661 1.084 1.00 41.39 107 ALA D O 1
ATOM 4816 N N . VAL C 2 81 ? 29.950 -19.811 2.809 1.00 40.20 108 VAL D N 1
ATOM 4817 C CA . VAL C 2 81 ? 28.726 -19.727 3.602 1.00 40.22 108 VAL D CA 1
ATOM 4818 C C . VAL C 2 81 ? 28.426 -18.279 3.954 1.00 39.38 108 VAL D C 1
ATOM 4819 O O . VAL C 2 81 ? 27.273 -17.836 3.904 1.00 42.06 108 VAL D O 1
ATOM 4823 N N . SER C 2 82 ? 29.456 -17.519 4.317 1.00 42.32 109 SER D N 1
ATOM 4824 C CA . SER C 2 82 ? 29.273 -16.089 4.526 1.00 41.46 109 SER D CA 1
ATOM 4825 C C . SER C 2 82 ? 28.655 -15.441 3.291 1.00 40.13 109 SER D C 1
ATOM 4826 O O . SER C 2 82 ? 27.606 -14.798 3.376 1.00 45.22 109 SER D O 1
ATOM 4829 N N . GLU C 2 83 ? 29.263 -15.659 2.121 1.00 35.47 110 GLU D N 1
ATOM 4830 C CA . GLU C 2 83 ? 28.795 -15.019 0.890 1.00 36.27 110 GLU D CA 1
ATOM 4831 C C . GLU C 2 83 ? 27.366 -15.420 0.548 1.00 35.04 110 GLU D C 1
ATOM 4832 O O . GLU C 2 83 ? 26.546 -14.569 0.181 1.00 33.19 110 GLU D O 1
ATOM 4838 N N . GLY C 2 84 ? 27.050 -16.714 0.634 1.00 35.91 111 GLY D N 1
ATOM 4839 C CA . GLY C 2 84 ? 25.701 -17.146 0.309 1.00 37.40 111 GLY D CA 1
ATOM 4840 C C . GLY C 2 84 ? 24.671 -16.565 1.256 1.00 44.07 111 GLY D C 1
ATOM 4841 O O . GLY C 2 84 ? 23.571 -16.190 0.842 1.00 45.02 111 GLY D O 1
ATOM 4842 N N . THR C 2 85 ? 25.026 -16.464 2.538 1.00 45.32 112 THR D N 1
ATOM 4843 C CA . THR C 2 85 ? 24.125 -15.879 3.524 1.00 45.56 112 THR D CA 1
ATOM 4844 C C . THR C 2 85 ? 23.855 -14.410 3.219 1.00 46.42 112 THR D C 1
ATOM 4845 O O . THR C 2 85 ? 22.706 -13.957 3.272 1.00 49.24 112 THR D O 1
ATOM 4849 N N . LYS C 2 86 ? 24.902 -13.646 2.888 1.00 44.46 113 LYS D N 1
ATOM 4850 C CA . LYS C 2 86 ? 24.699 -12.233 2.573 1.00 45.29 113 LYS D CA 1
ATOM 4851 C C . LYS C 2 86 ? 23.850 -12.065 1.318 1.00 43.98 113 LYS D C 1
ATOM 4852 O O . LYS C 2 86 ? 22.993 -11.177 1.256 1.00 48.45 113 LYS D O 1
ATOM 4858 N N . ALA C 2 87 ? 24.067 -12.912 0.309 1.00 38.03 114 ALA D N 1
ATOM 4859 C CA . ALA C 2 87 ? 23.283 -12.808 -0.918 1.00 37.62 114 ALA D CA 1
ATOM 4860 C C . ALA C 2 87 ? 21.805 -13.048 -0.639 1.00 37.07 114 ALA D C 1
ATOM 4861 O O . ALA C 2 87 ? 20.941 -12.308 -1.126 1.00 32.58 114 ALA D O 1
ATOM 4863 N N . VAL C 2 88 ? 21.497 -14.074 0.159 1.00 37.57 115 VAL D N 1
ATOM 4864 C CA . VAL C 2 88 ? 20.105 -14.363 0.493 1.00 40.69 115 VAL D CA 1
ATOM 4865 C C . VAL C 2 88 ? 19.490 -13.201 1.258 1.00 44.67 115 VAL D C 1
ATOM 4866 O O . VAL C 2 88 ? 18.370 -12.765 0.961 1.00 46.95 115 VAL D O 1
ATOM 4870 N N . THR C 2 89 ? 20.218 -12.667 2.241 1.00 46.98 116 THR D N 1
ATOM 4871 C CA . THR C 2 89 ? 19.689 -11.567 3.039 1.00 49.81 116 THR D CA 1
ATOM 4872 C C . THR C 2 89 ? 19.435 -10.338 2.175 1.00 51.20 116 THR D C 1
ATOM 4873 O O . THR C 2 89 ? 18.370 -9.718 2.258 1.00 53.45 116 THR D O 1
ATOM 4877 N N . LYS C 2 90 ? 20.402 -9.977 1.325 1.00 47.99 117 LYS D N 1
ATOM 4878 C CA . LYS C 2 90 ? 20.198 -8.849 0.424 1.00 46.08 117 LYS D CA 1
ATOM 4879 C C . LYS C 2 90 ? 19.067 -9.119 -0.559 1.00 43.93 117 LYS D C 1
ATOM 4880 O O . LYS C 2 90 ? 18.355 -8.189 -0.962 1.00 42.19 117 LYS D O 1
ATOM 4886 N N . TYR C 2 91 ? 18.884 -10.378 -0.956 1.00 38.69 118 TYR D N 1
ATOM 4887 C CA . TYR C 2 91 ? 17.843 -10.707 -1.924 1.00 39.29 118 TYR D CA 1
ATOM 4888 C C . TYR C 2 91 ? 16.457 -10.574 -1.304 1.00 40.04 118 TYR D C 1
ATOM 4889 O O . TYR C 2 91 ? 15.550 -9.985 -1.906 1.00 38.22 118 TYR D O 1
ATOM 4898 N N . THR C 2 92 ? 16.275 -11.108 -0.095 1.00 37.04 119 THR D N 1
ATOM 4899 C CA . THR C 2 92 ? 14.993 -10.975 0.584 1.00 45.97 119 THR D CA 1
ATOM 4900 C C . THR C 2 92 ? 14.746 -9.556 1.077 1.00 50.45 119 THR D C 1
ATOM 4901 O O . THR C 2 92 ? 13.609 -9.222 1.421 1.00 53.05 119 THR D O 1
ATOM 4905 N N . SER C 2 93 ? 15.776 -8.719 1.124 1.00 53.55 120 SER D N 1
ATOM 4906 C CA . SER C 2 93 ? 15.619 -7.318 1.482 1.00 56.12 120 SER D CA 1
ATOM 4907 C C . SER C 2 93 ? 15.357 -6.418 0.280 1.00 54.91 120 SER D C 1
ATOM 4908 O O . SER C 2 93 ? 15.054 -5.235 0.467 1.00 55.82 120 SER D O 1
ATOM 4911 N N . SER C 2 94 ? 15.461 -6.944 -0.940 1.00 55.09 121 SER D N 1
ATOM 4912 C CA . SER C 2 94 ? 15.536 -6.117 -2.135 1.00 54.31 121 SER D CA 1
ATOM 4913 C C . SER C 2 94 ? 14.155 -5.858 -2.733 1.00 56.54 121 SER D C 1
ATOM 4914 O O . SER C 2 94 ? 13.134 -6.368 -2.267 1.00 55.76 121 SER D O 1
ATOM 4917 N N . LYS C 2 95 ? 14.134 -5.055 -3.794 1.00 61.83 122 LYS D N 1
ATOM 4918 C CA . LYS C 2 95 ? 12.915 -4.776 -4.543 1.00 64.77 122 LYS D CA 1
ATOM 4919 C C . LYS C 2 95 ? 13.076 -5.195 -6.001 1.00 64.97 122 LYS D C 1
ATOM 4920 O O . LYS C 2 95 ? 12.155 -5.745 -6.605 1.00 67.26 122 LYS D O 1
ATOM 4926 N N . LYS C 2 101 ? 11.751 0.254 -13.158 1.00 60.82 128 LYS D N 1
ATOM 4927 C CA . LYS C 2 101 ? 12.351 -0.814 -13.954 1.00 61.87 128 LYS D CA 1
ATOM 4928 C C . LYS C 2 101 ? 12.564 -2.071 -13.115 1.00 66.37 128 LYS D C 1
ATOM 4929 O O . LYS C 2 101 ? 13.023 -1.997 -11.974 1.00 68.47 128 LYS D O 1
ATOM 4931 N N . ALA C 2 102 ? 12.237 -3.225 -13.693 1.00 65.82 129 ALA D N 1
ATOM 4932 C CA . ALA C 2 102 ? 12.309 -4.489 -12.972 1.00 64.13 129 ALA D CA 1
ATOM 4933 C C . ALA C 2 102 ? 13.749 -4.987 -12.913 1.00 63.03 129 ALA D C 1
ATOM 4934 O O . ALA C 2 102 ? 14.421 -5.096 -13.943 1.00 62.91 129 ALA D O 1
ATOM 4936 N N . LYS C 2 103 ? 14.216 -5.298 -11.704 1.00 59.17 130 LYS D N 1
ATOM 4937 C CA . LYS C 2 103 ? 15.584 -5.749 -11.489 1.00 53.04 130 LYS D CA 1
ATOM 4938 C C . LYS C 2 103 ? 15.653 -7.271 -11.493 1.00 51.21 130 LYS D C 1
ATOM 4939 O O . LYS C 2 103 ? 14.788 -7.949 -10.928 1.00 52.55 130 LYS D O 1
ATOM 4941 N N . SER C 2 104 ? 16.690 -7.802 -12.134 1.00 47.14 131 SER D N 1
ATOM 4942 C CA . SER C 2 104 ? 16.875 -9.241 -12.212 1.00 44.21 131 SER D CA 1
ATOM 4943 C C . SER C 2 104 ? 17.184 -9.820 -10.834 1.00 41.26 131 SER D C 1
ATOM 4944 O O . SER C 2 104 ? 17.596 -9.114 -9.909 1.00 41.56 131 SER D O 1
ATOM 4947 N N . ARG C 2 105 ? 16.988 -11.134 -10.709 1.00 41.02 132 ARG D N 1
ATOM 4948 C CA . ARG C 2 105 ? 17.274 -11.803 -9.443 1.00 43.59 132 ARG D CA 1
ATOM 4949 C C . ARG C 2 105 ? 18.750 -11.692 -9.080 1.00 40.91 132 ARG D C 1
ATOM 4950 O O . ARG C 2 105 ? 19.093 -11.467 -7.913 1.00 39.13 132 ARG D O 1
ATOM 4958 N N . SER C 2 106 ? 19.639 -11.836 -10.068 1.00 37.84 133 SER D N 1
ATOM 4959 C CA . SER C 2 106 ? 21.070 -11.747 -9.794 1.00 40.10 133 SER D CA 1
ATOM 4960 C C . SER C 2 106 ? 21.445 -10.382 -9.230 1.00 40.26 133 SER D C 1
ATOM 4961 O O . SER C 2 106 ? 22.201 -10.291 -8.255 1.00 42.15 133 SER D O 1
ATOM 4964 N N . SER C 2 107 ? 20.923 -9.305 -9.823 1.00 38.18 134 SER D N 1
ATOM 4965 C CA . SER C 2 107 ? 21.267 -7.975 -9.333 1.00 42.50 134 SER D CA 1
ATOM 4966 C C . SER C 2 107 ? 20.568 -7.665 -8.015 1.00 43.03 134 SER D C 1
ATOM 4967 O O . SER C 2 107 ? 21.114 -6.928 -7.187 1.00 44.98 134 SER D O 1
ATOM 4970 N N . ARG C 2 108 ? 19.372 -8.222 -7.798 1.00 40.06 135 ARG D N 1
ATOM 4971 C CA . ARG C 2 108 ? 18.729 -8.100 -6.492 1.00 43.49 135 ARG D CA 1
ATOM 4972 C C . ARG C 2 108 ? 19.593 -8.716 -5.398 1.00 45.78 135 ARG D C 1
ATOM 4973 O O . ARG C 2 108 ? 19.684 -8.176 -4.289 1.00 47.09 135 ARG D O 1
ATOM 4981 N N . ALA C 2 109 ? 20.242 -9.842 -5.696 1.00 45.91 136 ALA D N 1
ATOM 4982 C CA . ALA C 2 109 ? 21.166 -10.472 -4.762 1.00 44.36 136 ALA D CA 1
ATOM 4983 C C . ALA C 2 109 ? 22.551 -9.838 -4.774 1.00 41.39 136 ALA D C 1
ATOM 4984 O O . ALA C 2 109 ? 23.398 -10.227 -3.965 1.00 39.60 136 ALA D O 1
ATOM 4986 N N . GLY C 2 110 ? 22.802 -8.878 -5.661 1.00 42.93 137 GLY D N 1
ATOM 4987 C CA . GLY C 2 110 ? 24.124 -8.288 -5.757 1.00 39.83 137 GLY D CA 1
ATOM 4988 C C . GLY C 2 110 ? 25.158 -9.206 -6.365 1.00 40.38 137 GLY D C 1
ATOM 4989 O O . GLY C 2 110 ? 26.329 -9.154 -5.977 1.00 40.02 137 GLY D O 1
ATOM 4990 N N . LEU C 2 111 ? 24.755 -10.044 -7.316 1.00 41.04 138 LEU D N 1
ATOM 4991 C CA . LEU C 2 111 ? 25.614 -11.061 -7.900 1.00 39.72 138 LEU D CA 1
ATOM 4992 C C . LEU C 2 111 ? 25.743 -10.849 -9.400 1.00 39.06 138 LEU D C 1
ATOM 4993 O O . LEU C 2 111 ? 24.900 -10.208 -10.034 1.00 35.82 138 LEU D O 1
ATOM 4998 N N . GLN C 2 112 ? 26.806 -11.423 -9.964 1.00 41.31 139 GLN D N 1
ATOM 4999 C CA . GLN C 2 112 ? 26.983 -11.523 -11.409 1.00 36.29 139 GLN D CA 1
ATOM 5000 C C . GLN C 2 112 ? 26.555 -12.876 -11.962 1.00 33.21 139 GLN D C 1
ATOM 5001 O O . GLN C 2 112 ? 26.040 -12.950 -13.082 1.00 36.05 139 GLN D O 1
ATOM 5007 N N . PHE C 2 113 ? 26.758 -13.951 -11.205 1.00 29.55 140 PHE D N 1
ATOM 5008 C CA . PHE C 2 113 ? 26.373 -15.269 -11.675 1.00 32.27 140 PHE D CA 1
ATOM 5009 C C . PHE C 2 113 ? 24.849 -15.366 -11.777 1.00 36.91 140 PHE D C 1
ATOM 5010 O O . PHE C 2 113 ? 24.127 -14.715 -11.019 1.00 40.53 140 PHE D O 1
ATOM 5018 N N . PRO C 2 114 ? 24.334 -16.166 -12.721 1.00 37.11 141 PRO D N 1
ATOM 5019 C CA . PRO C 2 114 ? 22.916 -16.052 -13.085 1.00 35.64 141 PRO D CA 1
ATOM 5020 C C . PRO C 2 114 ? 21.988 -16.858 -12.189 1.00 35.33 141 PRO D C 1
ATOM 5021 O O . PRO C 2 114 ? 21.913 -18.086 -12.294 1.00 37.89 141 PRO D O 1
ATOM 5025 N N . VAL C 2 115 ? 21.263 -16.166 -11.310 1.00 35.72 142 VAL D N 1
ATOM 5026 C CA . VAL C 2 115 ? 20.357 -16.852 -10.393 1.00 38.36 142 VAL D CA 1
ATOM 5027 C C . VAL C 2 115 ? 19.273 -17.591 -11.167 1.00 35.93 142 VAL D C 1
ATOM 5028 O O . VAL C 2 115 ? 18.979 -18.762 -10.895 1.00 37.39 142 VAL D O 1
ATOM 5032 N N . GLY C 2 116 ? 18.668 -16.920 -12.148 1.00 32.50 143 GLY D N 1
ATOM 5033 C CA . GLY C 2 116 ? 17.568 -17.532 -12.877 1.00 34.27 143 GLY D CA 1
ATOM 5034 C C . GLY C 2 116 ? 17.967 -18.815 -13.580 1.00 32.15 143 GLY D C 1
ATOM 5035 O O . GLY C 2 116 ? 17.251 -19.816 -13.526 1.00 37.58 143 GLY D O 1
ATOM 5036 N N . ARG C 2 117 ? 19.121 -18.804 -14.245 1.00 32.56 144 ARG D N 1
ATOM 5037 C CA . ARG C 2 117 ? 19.561 -19.998 -14.960 1.00 40.07 144 ARG D CA 1
ATOM 5038 C C . ARG C 2 117 ? 19.868 -21.140 -13.998 1.00 39.72 144 ARG D C 1
ATOM 5039 O O . ARG C 2 117 ? 19.539 -22.298 -14.279 1.00 40.15 144 ARG D O 1
ATOM 5047 N N . LEU C 2 118 ? 20.495 -20.836 -12.859 1.00 38.51 145 LEU D N 1
ATOM 5048 C CA . LEU C 2 118 ? 20.801 -21.889 -11.894 1.00 41.30 145 LEU D CA 1
ATOM 5049 C C . LEU C 2 118 ? 19.529 -22.464 -11.280 1.00 41.78 145 LEU D C 1
ATOM 5050 O O . LEU C 2 118 ? 19.464 -23.664 -10.992 1.00 44.27 145 LEU D O 1
ATOM 5055 N N . HIS C 2 119 ? 18.508 -21.628 -11.072 1.00 45.52 146 HIS D N 1
ATOM 5056 C CA . HIS C 2 119 ? 17.209 -22.151 -10.656 1.00 48.46 146 HIS D CA 1
ATOM 5057 C C . HIS C 2 119 ? 16.676 -23.146 -11.678 1.00 49.32 146 HIS D C 1
ATOM 5058 O O . HIS C 2 119 ? 16.187 -24.222 -11.317 1.00 50.16 146 HIS D O 1
ATOM 5065 N N . ARG C 2 120 ? 16.788 -22.809 -12.963 1.00 47.45 147 ARG D N 1
ATOM 5066 C CA . ARG C 2 120 ? 16.306 -23.693 -14.019 1.00 52.50 147 ARG D CA 1
ATOM 5067 C C . ARG C 2 120 ? 17.077 -25.011 -14.043 1.00 48.56 147 ARG D C 1
ATOM 5068 O O . ARG C 2 120 ? 16.481 -26.086 -14.188 1.00 46.30 147 ARG D O 1
ATOM 5076 N N . ILE C 2 121 ? 18.403 -24.950 -13.895 1.00 42.91 148 ILE D N 1
ATOM 5077 C CA . ILE C 2 121 ? 19.210 -26.167 -13.926 1.00 46.37 148 ILE D CA 1
ATOM 5078 C C . ILE C 2 121 ? 18.945 -27.019 -12.690 1.00 49.59 148 ILE D C 1
ATOM 5079 O O . ILE C 2 121 ? 18.944 -28.256 -12.759 1.00 48.98 148 ILE D O 1
ATOM 5084 N N . LEU C 2 122 ? 18.716 -26.379 -11.541 1.00 49.29 149 LEU D N 1
ATOM 5085 C CA . LEU C 2 122 ? 18.372 -27.129 -10.337 1.00 49.28 149 LEU D CA 1
ATOM 5086 C C . LEU C 2 122 ? 17.031 -27.833 -10.505 1.00 50.28 149 LEU D C 1
ATOM 5087 O O . LEU C 2 122 ? 16.923 -29.047 -10.297 1.00 52.04 149 LEU D O 1
ATOM 5092 N N . ARG C 2 123 ? 15.997 -27.081 -10.897 1.00 54.61 150 ARG D N 1
ATOM 5093 C CA . ARG C 2 123 ? 14.681 -27.670 -11.133 1.00 61.33 150 ARG D CA 1
ATOM 5094 C C . ARG C 2 123 ? 14.732 -28.770 -12.185 1.00 63.88 150 ARG D C 1
ATOM 5095 O O . ARG C 2 123 ? 13.923 -29.703 -12.147 1.00 69.31 150 ARG D O 1
ATOM 5103 N N . LYS C 2 124 ? 15.677 -28.685 -13.122 1.00 63.71 151 LYS D N 1
ATOM 5104 C CA . LYS C 2 124 ? 15.700 -29.603 -14.255 1.00 66.55 151 LYS D CA 1
ATOM 5105 C C . LYS C 2 124 ? 16.272 -30.963 -13.874 1.00 71.63 151 LYS D C 1
ATOM 5106 O O . LYS C 2 124 ? 15.696 -32.002 -14.214 1.00 73.92 151 LYS D O 1
ATOM 5112 N N . GLY C 2 125 ? 17.403 -30.979 -13.170 1.00 76.57 152 GLY D N 1
ATOM 5113 C CA . GLY C 2 125 ? 18.059 -32.227 -12.823 1.00 83.00 152 GLY D CA 1
ATOM 5114 C C . GLY C 2 125 ? 17.283 -33.050 -11.816 1.00 89.84 152 GLY D C 1
ATOM 5115 O O . GLY C 2 125 ? 17.714 -34.138 -11.420 1.00 92.44 152 GLY D O 1
ATOM 5116 N N . ASN C 2 126 ? 16.135 -32.528 -11.392 1.00 92.51 153 ASN D N 1
ATOM 5117 C CA . ASN C 2 126 ? 15.239 -33.160 -10.431 1.00 96.65 153 ASN D CA 1
ATOM 5118 C C . ASN C 2 126 ? 15.919 -33.468 -9.104 1.00 97.17 153 ASN D C 1
ATOM 5119 O O . ASN C 2 126 ? 15.409 -34.287 -8.331 1.00 97.74 153 ASN D O 1
ATOM 5124 N N . TYR C 2 127 ? 17.071 -32.850 -8.832 1.00 98.23 154 TYR D N 1
ATOM 5125 C CA . TYR C 2 127 ? 17.678 -32.908 -7.509 1.00 100.92 154 TYR D CA 1
ATOM 5126 C C . TYR C 2 127 ? 16.640 -32.535 -6.457 1.00 115.04 154 TYR D C 1
ATOM 5127 O O . TYR C 2 127 ? 16.372 -31.346 -6.262 1.00 118.98 154 TYR D O 1
ATOM 5136 N N . ALA C 2 128 ? 16.059 -33.533 -5.782 1.00 127.53 155 ALA D N 1
ATOM 5137 C CA . ALA C 2 128 ? 14.985 -33.319 -4.812 1.00 134.02 155 ALA D CA 1
ATOM 5138 C C . ALA C 2 128 ? 14.009 -32.264 -5.319 1.00 128.41 155 ALA D C 1
ATOM 5139 O O . ALA C 2 128 ? 13.967 -31.136 -4.814 1.00 128.14 155 ALA D O 1
ATOM 5141 N N . GLN C 2 129 ? 13.221 -32.643 -6.317 1.00 121.77 156 GLN D N 1
ATOM 5142 C CA . GLN C 2 129 ? 12.550 -31.675 -7.168 1.00 112.33 156 GLN D CA 1
ATOM 5143 C C . GLN C 2 129 ? 11.473 -30.904 -6.411 1.00 101.16 156 GLN D C 1
ATOM 5144 O O . GLN C 2 129 ? 10.661 -31.494 -5.689 1.00 98.37 156 GLN D O 1
ATOM 5150 N N . ARG C 2 130 ? 11.440 -29.587 -6.673 1.00 90.79 157 ARG D N 1
ATOM 5151 C CA . ARG C 2 130 ? 10.860 -28.483 -5.902 1.00 77.47 157 ARG D CA 1
ATOM 5152 C C . ARG C 2 130 ? 12.016 -27.680 -5.312 1.00 68.19 157 ARG D C 1
ATOM 5153 O O . ARG C 2 130 ? 12.701 -28.153 -4.398 1.00 66.18 157 ARG D O 1
ATOM 5155 N N . VAL C 2 131 ? 12.254 -26.477 -5.836 1.00 60.28 158 VAL D N 1
ATOM 5156 C CA . VAL C 2 131 ? 13.420 -25.673 -5.476 1.00 52.24 158 VAL D CA 1
ATOM 5157 C C . VAL C 2 131 ? 12.946 -24.309 -4.999 1.00 51.82 158 VAL D C 1
ATOM 5158 O O . VAL C 2 131 ? 12.233 -23.606 -5.725 1.00 53.93 158 VAL D O 1
ATOM 5162 N N . GLY C 2 132 ? 13.357 -23.926 -3.788 1.00 50.54 159 GLY D N 1
ATOM 5163 C CA . GLY C 2 132 ? 13.013 -22.619 -3.273 1.00 49.16 159 GLY D CA 1
ATOM 5164 C C . GLY C 2 132 ? 13.839 -21.512 -3.900 1.00 48.89 159 GLY D C 1
ATOM 5165 O O . GLY C 2 132 ? 14.953 -21.725 -4.376 1.00 51.72 159 GLY D O 1
ATOM 5166 N N . ALA C 2 133 ? 13.275 -20.301 -3.886 1.00 45.76 160 ALA D N 1
ATOM 5167 C CA . ALA C 2 133 ? 13.925 -19.176 -4.554 1.00 46.45 160 ALA D CA 1
ATOM 5168 C C . ALA C 2 133 ? 15.281 -18.851 -3.944 1.00 42.79 160 ALA D C 1
ATOM 5169 O O . ALA C 2 133 ? 16.172 -18.357 -4.644 1.00 39.68 160 ALA D O 1
ATOM 5171 N N . GLY C 2 134 ? 15.458 -19.109 -2.646 1.00 44.26 161 GLY D N 1
ATOM 5172 C CA . GLY C 2 134 ? 16.716 -18.773 -2.005 1.00 39.03 161 GLY D CA 1
ATOM 5173 C C . GLY C 2 134 ? 17.863 -19.668 -2.423 1.00 41.27 161 GLY D C 1
ATOM 5174 O O . GLY C 2 134 ? 19.028 -19.267 -2.339 1.00 40.49 161 GLY D O 1
ATOM 5175 N N . ALA C 2 135 ? 17.555 -20.884 -2.893 1.00 39.85 162 ALA D N 1
ATOM 5176 C CA . ALA C 2 135 ? 18.619 -21.852 -3.159 1.00 38.32 162 ALA D CA 1
ATOM 5177 C C . ALA C 2 135 ? 19.501 -21.443 -4.333 1.00 41.17 162 ALA D C 1
ATOM 5178 O O . ALA C 2 135 ? 20.736 -21.477 -4.184 1.00 37.93 162 ALA D O 1
ATOM 5180 N N . PRO C 2 136 ? 18.973 -21.060 -5.504 1.00 39.69 163 PRO D N 1
ATOM 5181 C CA . PRO C 2 136 ? 19.875 -20.583 -6.564 1.00 35.27 163 PRO D CA 1
ATOM 5182 C C . PRO C 2 136 ? 20.608 -19.307 -6.196 1.00 39.18 163 PRO D C 1
ATOM 5183 O O . PRO C 2 136 ? 21.738 -19.107 -6.659 1.00 39.67 163 PRO D O 1
ATOM 5187 N N . VAL C 2 137 ? 20.002 -18.438 -5.379 1.00 38.39 164 VAL D N 1
ATOM 5188 C CA . VAL C 2 137 ? 20.694 -17.231 -4.926 1.00 41.05 164 VAL D CA 1
ATOM 5189 C C . VAL C 2 137 ? 21.935 -17.609 -4.131 1.00 40.10 164 VAL D C 1
ATOM 5190 O O . VAL C 2 137 ? 23.038 -17.102 -4.375 1.00 35.10 164 VAL D O 1
ATOM 5194 N N . TYR C 2 138 ? 21.762 -18.511 -3.165 1.00 39.98 165 TYR D N 1
ATOM 5195 C CA . TYR C 2 138 ? 22.865 -18.960 -2.328 1.00 39.61 165 TYR D CA 1
ATOM 5196 C C . TYR C 2 138 ? 23.933 -19.656 -3.160 1.00 36.11 165 TYR D C 1
ATOM 5197 O O . TYR C 2 138 ? 25.130 -19.386 -3.009 1.00 34.80 165 TYR D O 1
ATOM 5206 N N . LEU C 2 139 ? 23.514 -20.562 -4.047 1.00 33.13 166 LEU D N 1
ATOM 5207 C CA . LEU C 2 139 ? 24.478 -21.311 -4.843 1.00 34.15 166 LEU D CA 1
ATOM 5208 C C . LEU C 2 139 ? 25.204 -20.404 -5.832 1.00 31.78 166 LEU D C 1
ATOM 5209 O O . LEU C 2 139 ? 26.399 -20.590 -6.087 1.00 30.39 166 LEU D O 1
ATOM 5214 N N . ALA C 2 140 ? 24.502 -19.414 -6.394 1.00 29.17 167 ALA D N 1
ATOM 5215 C CA . ALA C 2 140 ? 25.155 -18.479 -7.305 1.00 31.26 167 ALA D CA 1
ATOM 5216 C C . ALA C 2 140 ? 26.243 -17.694 -6.588 1.00 34.94 167 ALA D C 1
ATOM 5217 O O . ALA C 2 140 ? 27.320 -17.461 -7.148 1.00 33.21 167 ALA D O 1
ATOM 5219 N N . ALA C 2 141 ? 25.985 -17.293 -5.339 1.00 33.70 168 ALA D N 1
ATOM 5220 C CA . ALA C 2 141 ? 26.995 -16.579 -4.567 1.00 33.16 168 ALA D CA 1
ATOM 5221 C C . ALA C 2 141 ? 28.191 -17.468 -4.257 1.00 32.91 168 ALA D C 1
ATOM 5222 O O . ALA C 2 141 ? 29.330 -16.988 -4.236 1.00 32.78 168 ALA D O 1
ATOM 5224 N N . VAL C 2 142 ? 27.955 -18.760 -4.016 1.00 37.06 169 VAL D N 1
ATOM 5225 C CA . VAL C 2 142 ? 29.047 -19.682 -3.706 1.00 33.31 169 VAL D CA 1
ATOM 5226 C C . VAL C 2 142 ? 29.944 -19.874 -4.924 1.00 30.46 169 VAL D C 1
ATOM 5227 O O . VAL C 2 142 ? 31.174 -19.797 -4.829 1.00 30.85 169 VAL D O 1
ATOM 5231 N N . LEU C 2 143 ? 29.340 -20.140 -6.085 1.00 27.90 170 LEU D N 1
ATOM 5232 C CA . LEU C 2 143 ? 30.130 -20.345 -7.293 1.00 29.90 170 LEU D CA 1
ATOM 5233 C C . LEU C 2 143 ? 30.828 -19.058 -7.705 1.00 30.86 170 LEU D C 1
ATOM 5234 O O . LEU C 2 143 ? 31.969 -19.086 -8.183 1.00 31.89 170 LEU D O 1
ATOM 5239 N N . GLU C 2 144 ? 30.161 -17.920 -7.517 1.00 32.34 171 GLU D N 1
ATOM 5240 C CA . GLU C 2 144 ? 30.791 -16.641 -7.808 1.00 33.27 171 GLU D CA 1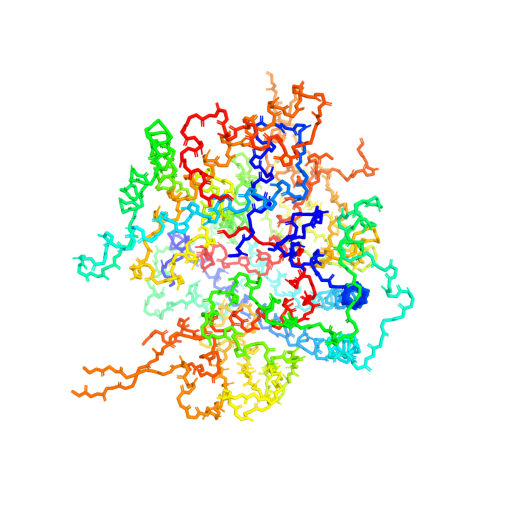
ATOM 5241 C C . GLU C 2 144 ? 31.958 -16.377 -6.865 1.00 34.38 171 GLU D C 1
ATOM 5242 O O . GLU C 2 144 ? 33.007 -15.882 -7.293 1.00 35.93 171 GLU D O 1
ATOM 5248 N N . TYR C 2 145 ? 31.802 -16.706 -5.580 1.00 32.26 172 TYR D N 1
ATOM 5249 C CA . TYR C 2 145 ? 32.912 -16.531 -4.649 1.00 29.13 172 TYR D CA 1
ATOM 5250 C C . TYR C 2 145 ? 34.102 -17.392 -5.056 1.00 31.53 172 TYR D C 1
ATOM 5251 O O . TYR C 2 145 ? 35.245 -16.924 -5.064 1.00 32.99 172 TYR D O 1
ATOM 5260 N N . LEU C 2 146 ? 33.849 -18.658 -5.402 1.00 33.19 173 LEU D N 1
ATOM 5261 C CA . LEU C 2 146 ? 34.937 -19.539 -5.823 1.00 34.37 173 LEU D CA 1
ATOM 5262 C C . LEU C 2 146 ? 35.587 -19.040 -7.108 1.00 36.90 173 LEU D C 1
ATOM 5263 O O . LEU C 2 146 ? 36.817 -19.061 -7.239 1.00 40.21 173 LEU D O 1
ATOM 5268 N N . ALA C 2 147 ? 34.778 -18.581 -8.066 1.00 34.59 174 ALA D N 1
ATOM 5269 C CA . ALA C 2 147 ? 35.332 -18.029 -9.298 1.00 33.06 174 ALA D CA 1
ATOM 5270 C C . ALA C 2 147 ? 36.213 -16.821 -9.011 1.00 29.22 174 ALA D C 1
ATOM 5271 O O . ALA C 2 147 ? 37.310 -16.698 -9.567 1.00 28.13 174 ALA D O 1
ATOM 5273 N N . ALA C 2 148 ? 35.759 -15.929 -8.128 1.00 31.02 175 ALA D N 1
ATOM 5274 C CA . ALA C 2 148 ? 36.532 -14.732 -7.814 1.00 34.18 175 ALA D CA 1
ATOM 5275 C C . ALA C 2 148 ? 37.851 -15.084 -7.140 1.00 36.90 175 ALA D C 1
ATOM 5276 O O . ALA C 2 148 ? 38.884 -14.473 -7.432 1.00 39.78 175 ALA D O 1
ATOM 5278 N N . GLU C 2 149 ? 37.839 -16.069 -6.237 1.00 35.91 176 GLU D N 1
ATOM 5279 C CA . GLU C 2 149 ? 39.073 -16.468 -5.563 1.00 34.22 176 GLU D CA 1
ATOM 5280 C C . GLU C 2 149 ? 40.085 -17.018 -6.559 1.00 32.85 176 GLU D C 1
ATOM 5281 O O . GLU C 2 149 ? 41.260 -16.630 -6.546 1.00 30.17 176 GLU D O 1
ATOM 5287 N N . VAL C 2 150 ? 39.644 -17.928 -7.431 1.00 31.49 177 VAL D N 1
ATOM 5288 C CA . VAL C 2 150 ? 40.546 -18.510 -8.422 1.00 31.55 177 VAL D CA 1
ATOM 5289 C C . VAL C 2 150 ? 41.087 -17.424 -9.340 1.00 34.07 177 VAL D C 1
ATOM 5290 O O . VAL C 2 150 ? 42.300 -17.329 -9.570 1.00 33.85 177 VAL D O 1
ATOM 5294 N N . LEU C 2 151 ? 40.193 -16.573 -9.858 1.00 33.95 178 LEU D N 1
ATOM 5295 C CA . LEU C 2 151 ? 40.603 -15.536 -10.803 1.00 34.14 178 LEU D CA 1
ATOM 5296 C C . LEU C 2 151 ? 41.559 -14.541 -10.159 1.00 36.03 178 LEU D C 1
ATOM 5297 O O . LEU C 2 151 ? 42.502 -14.070 -10.805 1.00 35.51 178 LEU D O 1
ATOM 5302 N N . GLU C 2 152 ? 41.322 -14.196 -8.892 1.00 35.01 179 GLU D N 1
ATOM 5303 C CA . GLU C 2 152 ? 42.234 -13.301 -8.191 1.00 38.01 179 GLU D CA 1
ATOM 5304 C C . GLU C 2 152 ? 43.638 -13.888 -8.149 1.00 38.45 179 GLU D C 1
ATOM 5305 O O . GLU C 2 152 ? 44.615 -13.219 -8.502 1.00 40.92 179 GLU D O 1
ATOM 5311 N N . LEU C 2 153 ? 43.749 -15.155 -7.744 1.00 37.17 180 LEU D N 1
ATOM 5312 C CA . LEU C 2 153 ? 45.055 -15.797 -7.646 1.00 37.57 180 LEU D CA 1
ATOM 5313 C C . LEU C 2 153 ? 45.680 -16.007 -9.023 1.00 37.01 180 LEU D C 1
ATOM 5314 O O . LEU C 2 153 ? 46.884 -15.793 -9.202 1.00 38.38 180 LEU D O 1
ATOM 5319 N N . ALA C 2 154 ? 44.880 -16.419 -10.008 1.00 35.83 181 ALA D N 1
ATOM 5320 C CA . ALA C 2 154 ? 45.421 -16.630 -11.348 1.00 33.77 181 ALA D CA 1
ATOM 5321 C C . ALA C 2 154 ? 45.831 -15.311 -11.991 1.00 34.81 181 ALA D C 1
ATOM 5322 O O . ALA C 2 154 ? 46.844 -15.248 -12.696 1.00 35.00 181 ALA D O 1
ATOM 5324 N N . GLY C 2 155 ? 45.056 -14.249 -11.760 1.00 33.05 182 GLY D N 1
ATOM 5325 C CA . GLY C 2 155 ? 45.446 -12.941 -12.259 1.00 35.26 182 GLY D CA 1
ATOM 5326 C C . GLY C 2 155 ? 46.756 -12.463 -11.662 1.00 40.25 182 GLY D C 1
ATOM 5327 O O . GLY C 2 155 ? 47.617 -11.933 -12.370 1.00 42.30 182 GLY D O 1
ATOM 5328 N N . ASN C 2 156 ? 46.921 -12.644 -10.347 1.00 39.99 183 ASN D N 1
ATOM 5329 C CA . ASN C 2 156 ? 48.181 -12.292 -9.697 1.00 40.88 183 ASN D CA 1
ATOM 5330 C C . ASN C 2 156 ? 49.346 -13.036 -10.334 1.00 41.86 183 ASN D C 1
ATOM 5331 O O . ASN C 2 156 ? 50.387 -12.443 -10.639 1.00 44.81 183 ASN D O 1
ATOM 5336 N N . ALA C 2 157 ? 49.186 -14.346 -10.540 1.00 43.11 184 ALA D N 1
ATOM 5337 C CA . ALA C 2 157 ? 50.243 -15.136 -11.159 1.00 41.71 184 ALA D CA 1
ATOM 5338 C C . ALA C 2 157 ? 50.516 -14.681 -12.583 1.00 41.79 184 ALA D C 1
ATOM 5339 O O . ALA C 2 157 ? 51.660 -14.751 -13.050 1.00 42.60 184 ALA D O 1
ATOM 5341 N N . ALA C 2 158 ? 49.485 -14.203 -13.282 1.00 38.66 185 ALA D N 1
ATOM 5342 C CA . ALA C 2 158 ? 49.657 -13.786 -14.669 1.00 43.94 185 ALA D CA 1
ATOM 5343 C C . ALA C 2 158 ? 50.572 -12.571 -14.772 1.00 46.55 185 ALA D C 1
ATOM 5344 O O . ALA C 2 158 ? 51.559 -12.589 -15.515 1.00 51.25 185 ALA D O 1
ATOM 5346 N N . ARG C 2 159 ? 50.267 -11.505 -14.035 1.00 47.68 186 ARG D N 1
ATOM 5347 C CA . ARG C 2 159 ? 51.079 -10.300 -14.122 1.00 55.32 186 ARG D CA 1
ATOM 5348 C C . ARG C 2 159 ? 52.311 -10.352 -13.230 1.00 57.33 186 ARG D C 1
ATOM 5349 O O . ARG C 2 159 ? 53.112 -9.412 -13.254 1.00 57.50 186 ARG D O 1
ATOM 5357 N N . ASP C 2 160 ? 52.480 -11.420 -12.447 1.00 57.29 187 ASP D N 1
ATOM 5358 C CA . ASP C 2 160 ? 53.793 -11.724 -11.894 1.00 57.49 187 ASP D CA 1
ATOM 5359 C C . ASP C 2 160 ? 54.705 -12.314 -12.961 1.00 59.49 187 ASP D C 1
ATOM 5360 O O . ASP C 2 160 ? 55.915 -12.063 -12.948 1.00 62.91 187 ASP D O 1
ATOM 5365 N N . ASN C 2 161 ? 54.139 -13.083 -13.893 1.00 56.60 188 ASN D N 1
ATOM 5366 C CA . ASN C 2 161 ? 54.858 -13.596 -15.050 1.00 60.49 188 ASN D CA 1
ATOM 5367 C C . ASN C 2 161 ? 54.887 -12.596 -16.205 1.00 56.26 188 ASN D C 1
ATOM 5368 O O . ASN C 2 161 ? 55.174 -12.985 -17.343 1.00 53.88 188 ASN D O 1
ATOM 5373 N N . LYS C 2 162 ? 54.589 -11.322 -15.933 1.00 53.62 189 LYS D N 1
ATOM 5374 C CA . LYS C 2 162 ? 54.627 -10.250 -16.928 1.00 55.55 189 LYS D CA 1
ATOM 5375 C C . LYS C 2 162 ? 53.591 -10.447 -18.030 1.00 55.87 189 LYS D C 1
ATOM 5376 O O . LYS C 2 162 ? 53.838 -10.106 -19.189 1.00 56.55 189 LYS D O 1
ATOM 5382 N N . LYS C 2 163 ? 52.428 -10.993 -17.686 1.00 54.07 190 LYS D N 1
ATOM 5383 C CA . LYS C 2 163 ? 51.336 -11.161 -18.629 1.00 50.09 190 LYS D CA 1
ATOM 5384 C C . LYS C 2 163 ? 50.138 -10.329 -18.191 1.00 45.82 190 LYS D C 1
ATOM 5385 O O . LYS C 2 163 ? 50.009 -9.945 -17.026 1.00 42.75 190 LYS D O 1
ATOM 5391 N N . THR C 2 164 ? 49.258 -10.044 -19.147 1.00 43.82 191 THR D N 1
ATOM 5392 C CA . THR C 2 164 ? 47.984 -9.401 -18.853 1.00 44.55 191 THR D CA 1
ATOM 5393 C C . THR C 2 164 ? 46.805 -10.299 -19.197 1.00 39.83 191 THR D C 1
ATOM 5394 O O . THR C 2 164 ? 45.662 -9.829 -19.206 1.00 40.60 191 THR D O 1
ATOM 5398 N N . ARG C 2 165 ? 47.055 -11.575 -19.484 1.00 39.50 192 ARG D N 1
ATOM 5399 C CA . ARG C 2 165 ? 46.007 -12.511 -19.870 1.00 45.16 192 ARG D CA 1
ATOM 5400 C C . ARG C 2 165 ? 46.225 -13.819 -19.127 1.00 43.79 192 ARG D C 1
ATOM 5401 O O . ARG C 2 165 ? 47.287 -14.437 -19.254 1.00 44.20 192 ARG D O 1
ATOM 5409 N N . ILE C 2 166 ? 45.222 -14.232 -18.353 1.00 38.90 193 ILE D N 1
ATOM 5410 C CA . ILE C 2 166 ? 45.287 -15.506 -17.647 1.00 37.89 193 ILE D CA 1
ATOM 5411 C C . ILE C 2 166 ? 45.343 -16.638 -18.664 1.00 37.73 193 ILE D C 1
ATOM 5412 O O . ILE C 2 166 ? 44.449 -16.783 -19.506 1.00 33.97 193 ILE D O 1
ATOM 5417 N N . ALA C 2 167 ? 46.395 -17.437 -18.594 1.00 35.67 194 ALA D N 1
ATOM 5418 C CA . ALA C 2 167 ? 46.566 -18.638 -19.390 1.00 37.52 194 ALA D CA 1
ATOM 5419 C C . ALA C 2 167 ? 46.312 -19.868 -18.528 1.00 37.21 194 ALA D C 1
ATOM 5420 O O . ALA C 2 167 ? 46.261 -19.777 -17.297 1.00 34.20 194 ALA D O 1
ATOM 5422 N N . PRO C 2 168 ? 46.123 -21.044 -19.145 1.00 37.86 195 PRO D N 1
ATOM 5423 C CA . PRO C 2 168 ? 45.940 -22.265 -18.340 1.00 39.42 195 PRO D CA 1
ATOM 5424 C C . PRO C 2 168 ? 46.984 -22.452 -17.253 1.00 39.84 195 PRO D C 1
ATOM 5425 O O . PRO C 2 168 ? 46.639 -22.875 -16.144 1.00 41.39 195 PRO D O 1
ATOM 5429 N N . ARG C 2 169 ? 48.250 -22.126 -17.529 1.00 41.39 196 ARG D N 1
ATOM 5430 C CA . ARG C 2 169 ? 49.294 -22.355 -16.535 1.00 46.07 196 ARG D CA 1
ATOM 5431 C C . ARG C 2 169 ? 49.146 -21.431 -15.333 1.00 40.36 196 ARG D C 1
ATOM 5432 O O . ARG C 2 169 ? 49.558 -21.792 -14.226 1.00 41.88 196 ARG D O 1
ATOM 5440 N N . HIS C 2 170 ? 48.567 -20.243 -15.522 1.00 39.18 197 HIS D N 1
ATOM 5441 C CA . HIS C 2 170 ? 48.336 -19.362 -14.382 1.00 39.84 197 HIS D CA 1
ATOM 5442 C C . HIS C 2 170 ? 47.211 -19.883 -13.499 1.00 41.06 197 HIS D C 1
ATOM 5443 O O . HIS C 2 170 ? 47.205 -19.627 -12.289 1.00 38.01 197 HIS D O 1
ATOM 5450 N N . LEU C 2 171 ? 46.260 -20.620 -14.082 1.00 40.29 198 LEU D N 1
ATOM 5451 C CA . LEU C 2 171 ? 45.212 -21.245 -13.281 1.00 40.91 198 LEU D CA 1
ATOM 5452 C C . LEU C 2 171 ? 45.762 -22.398 -12.454 1.00 39.59 198 LEU D C 1
ATOM 5453 O O . LEU C 2 171 ? 45.385 -22.566 -11.290 1.00 40.90 198 LEU D O 1
ATOM 5458 N N . GLN C 2 172 ? 46.642 -23.215 -13.042 1.00 43.15 199 GLN D N 1
ATOM 5459 C CA . GLN C 2 172 ? 47.197 -24.344 -12.301 1.00 47.60 199 GLN D CA 1
ATOM 5460 C C . GLN C 2 172 ? 48.104 -23.874 -11.172 1.00 48.89 199 GLN D C 1
ATOM 5461 O O . GLN C 2 172 ? 48.150 -24.506 -10.113 1.00 48.38 199 GLN D O 1
ATOM 5467 N N . LEU C 2 173 ? 48.824 -22.769 -11.375 1.00 49.27 200 LEU D N 1
ATOM 5468 C CA . LEU C 2 173 ? 49.616 -22.197 -10.292 1.00 46.87 200 LEU D CA 1
ATOM 5469 C C . LEU C 2 173 ? 48.719 -21.672 -9.182 1.00 47.74 200 LEU D C 1
ATOM 5470 O O . LEU C 2 173 ? 49.022 -21.844 -7.995 1.00 47.12 200 LEU D O 1
ATOM 5475 N N . ALA C 2 174 ? 47.611 -21.026 -9.551 1.00 46.33 201 ALA D N 1
ATOM 5476 C CA . ALA C 2 174 ? 46.680 -20.515 -8.552 1.00 45.12 201 ALA D CA 1
ATOM 5477 C C . ALA C 2 174 ? 46.053 -21.646 -7.747 1.00 41.87 201 ALA D C 1
ATOM 5478 O O . ALA C 2 174 ? 45.883 -21.533 -6.527 1.00 41.98 201 ALA D O 1
ATOM 5480 N N . VAL C 2 175 ? 45.706 -22.748 -8.409 1.00 40.76 202 VAL D N 1
ATOM 5481 C CA . VAL C 2 175 ? 44.984 -23.817 -7.729 1.00 41.20 202 VAL D CA 1
ATOM 5482 C C . VAL C 2 175 ? 45.937 -24.687 -6.922 1.00 40.70 202 VAL D C 1
ATOM 5483 O O . VAL C 2 175 ? 45.727 -24.914 -5.725 1.00 43.49 202 VAL D O 1
ATOM 5487 N N . ARG C 2 176 ? 47.008 -25.175 -7.556 1.00 44.29 203 ARG D N 1
ATOM 5488 C CA . ARG C 2 176 ? 47.860 -26.152 -6.887 1.00 49.83 203 ARG D CA 1
ATOM 5489 C C . ARG C 2 176 ? 48.613 -25.546 -5.711 1.00 49.35 203 ARG D C 1
ATOM 5490 O O . ARG C 2 176 ? 48.904 -26.252 -4.742 1.00 53.05 203 ARG D O 1
ATOM 5498 N N . ASN C 2 177 ? 48.931 -24.256 -5.763 1.00 47.04 204 ASN D N 1
ATOM 5499 C CA . ASN C 2 177 ? 49.664 -23.614 -4.680 1.00 45.17 204 ASN D CA 1
ATOM 5500 C C . ASN C 2 177 ? 48.761 -23.080 -3.574 1.00 45.29 204 ASN D C 1
ATOM 5501 O O . ASN C 2 177 ? 49.265 -22.461 -2.632 1.00 48.85 204 ASN D O 1
ATOM 5506 N N . ASP C 2 178 ? 47.452 -23.298 -3.663 1.00 42.44 205 ASP D N 1
ATOM 5507 C CA . ASP C 2 178 ? 46.514 -22.950 -2.603 1.00 41.45 205 ASP D CA 1
ATOM 5508 C C . ASP C 2 178 ? 45.944 -24.237 -2.023 1.00 40.93 205 ASP D C 1
ATOM 5509 O O . ASP C 2 178 ? 45.320 -25.024 -2.744 1.00 40.02 205 ASP D O 1
ATOM 5514 N N . GLU C 2 179 ? 46.146 -24.436 -0.720 1.00 39.08 206 GLU D N 1
ATOM 5515 C CA . GLU C 2 179 ? 45.833 -25.718 -0.094 1.00 43.97 206 GLU D CA 1
ATOM 5516 C C . GLU C 2 179 ? 44.368 -26.098 -0.290 1.00 40.43 206 GLU D C 1
ATOM 5517 O O . GLU C 2 179 ? 44.055 -27.233 -0.663 1.00 42.55 206 GLU D O 1
ATOM 5523 N N . GLU C 2 180 ? 43.454 -25.154 -0.063 1.00 35.63 207 GLU D N 1
ATOM 5524 C CA . GLU C 2 180 ? 42.037 -25.502 -0.075 1.00 34.52 207 GLU D CA 1
ATOM 5525 C C . GLU C 2 180 ? 41.467 -25.552 -1.490 1.00 37.44 207 GLU D C 1
ATOM 5526 O O . GLU C 2 180 ? 40.631 -26.412 -1.789 1.00 37.27 207 GLU D O 1
ATOM 5532 N N . LEU C 2 181 ? 41.893 -24.642 -2.371 1.00 34.11 208 LEU D N 1
ATOM 5533 C CA . LEU C 2 181 ? 41.480 -24.740 -3.768 1.00 37.41 208 LEU D CA 1
ATOM 5534 C C . LEU C 2 181 ? 42.012 -26.018 -4.402 1.00 36.57 208 LEU D C 1
ATOM 5535 O O . LEU C 2 181 ? 41.339 -26.636 -5.236 1.00 35.04 208 LEU D O 1
ATOM 5540 N N . ASN C 2 182 ? 43.217 -26.436 -4.014 1.00 37.69 209 ASN D N 1
ATOM 5541 C CA . ASN C 2 182 ? 43.781 -27.655 -4.579 1.00 42.28 209 ASN D CA 1
ATOM 5542 C C . ASN C 2 182 ? 42.987 -28.884 -4.151 1.00 41.46 209 ASN D C 1
ATOM 5543 O O . ASN C 2 182 ? 42.762 -29.792 -4.958 1.00 39.39 209 ASN D O 1
ATOM 5548 N N . LYS C 2 183 ? 42.555 -28.935 -2.887 1.00 41.00 210 LYS D N 1
ATOM 5549 C CA . LYS C 2 183 ? 41.738 -30.063 -2.449 1.00 41.67 210 LYS D CA 1
ATOM 5550 C C . LYS C 2 183 ? 40.368 -30.040 -3.114 1.00 42.62 210 LYS D C 1
ATOM 5551 O O . LYS C 2 183 ? 39.806 -31.094 -3.434 1.00 43.80 210 LYS D O 1
ATOM 5557 N N . LEU C 2 184 ? 39.827 -28.846 -3.354 1.00 38.50 211 LEU D N 1
ATOM 5558 C CA . LEU C 2 184 ? 38.491 -28.746 -3.927 1.00 35.31 211 LEU D CA 1
ATOM 5559 C C . LEU C 2 184 ? 38.490 -29.100 -5.412 1.00 38.43 211 LEU D C 1
ATOM 5560 O O . LEU C 2 184 ? 37.561 -29.757 -5.900 1.00 34.46 211 LEU D O 1
ATOM 5565 N N . LEU C 2 185 ? 39.523 -28.684 -6.145 1.00 39.38 212 LEU D N 1
ATOM 5566 C CA . LEU C 2 185 ? 39.553 -28.811 -7.597 1.00 42.19 212 LEU D CA 1
ATOM 5567 C C . LEU C 2 185 ? 40.548 -29.862 -8.079 1.00 49.84 212 LEU D C 1
ATOM 5568 O O . LEU C 2 185 ? 40.924 -29.856 -9.256 1.00 51.64 212 LEU D O 1
ATOM 5573 N N . ALA C 2 186 ? 40.970 -30.775 -7.198 1.00 54.23 213 ALA D N 1
ATOM 5574 C CA . ALA C 2 186 ? 41.964 -31.775 -7.578 1.00 56.80 213 ALA D CA 1
ATOM 5575 C C . ALA C 2 186 ? 41.446 -32.677 -8.692 1.00 58.12 213 ALA D C 1
ATOM 5576 O O . ALA C 2 186 ? 42.152 -32.943 -9.670 1.00 58.33 213 ALA D O 1
ATOM 5578 N N . GLY C 2 187 ? 40.209 -33.151 -8.564 1.00 59.91 214 GLY D N 1
ATOM 5579 C CA . GLY C 2 187 ? 39.656 -34.086 -9.526 1.00 62.70 214 GLY D CA 1
ATOM 5580 C C . GLY C 2 187 ? 39.309 -33.504 -10.878 1.00 65.15 214 GLY D C 1
ATOM 5581 O O . GLY C 2 187 ? 38.797 -34.235 -11.731 1.00 69.08 214 GLY D O 1
ATOM 5582 N N . VAL C 2 188 ? 39.566 -32.221 -11.105 1.00 64.85 215 VAL D N 1
ATOM 5583 C CA . VAL C 2 188 ? 39.241 -31.600 -12.381 1.00 65.79 215 VAL D CA 1
ATOM 5584 C C . VAL C 2 188 ? 40.512 -31.268 -13.152 1.00 67.88 215 VAL D C 1
ATOM 5585 O O . VAL C 2 188 ? 40.657 -31.644 -14.315 1.00 70.14 215 VAL D O 1
#

GO terms:
  GO:0015485 cholesterol binding (F, IDA)
  GO:0005634 nucleus (C, IDA)
  GO:0005737 cytoplasm (C, IDA)
  GO:0061629 RNA polymerase II-specific DNA-binding transcription factor binding (F, IPI)